Protein AF-A0A1H7QMF0-F1 (afdb_monomer)

InterPro domains:
  IPR011042 Six-bladed beta-propeller, TolB-like [G3DSA:2.120.10.30] (54-258)

Organism: NCBI:txid641665

Nearest PDB structures (foldseek):
  7acv-assembly2_B  TM=4.544E-01  e=1.537E+00  Clostridioides difficile
  7acx-assembly2_C  TM=4.365E-01  e=2.132E+00  Clostridioides difficile
  7acv-assembly1_A  TM=4.584E-01  e=2.956E+00  Clostridioides difficile
  7y22-assembly1_Y  TM=1.932E-01  e=3.993E-02  Klebsiella phage Kp7

Radius of gyration: 36.13 Å; Cα contacts (8 Å, |Δi|>4): 1181; chains: 1; bounding box: 98×116×87 Å

pLDDT: mean 77.23, std 21.02, range [21.66, 98.62]

Secondary structure (DSSP, 8-state):
---HHHHHHHHHHHHHHHHHHHTS--------EEEEEEEEE-TTS--SS--EEEEEEEETTTTEEEEEETTSEEEEEETTEE-SS-SEEHHHHTTS--EEEEEEEEE-TTTT-TTSTTTTEEEEEEEEEPPTTS--B--S---S---EEEEEEEEEEE--TTSPPEEEEEEEEEEEEESSTTS-EEEEEE-TTS-TTSTTTTPEEEEEPB-TTTTTSTTTBSEEEEEB-S-BTTBS-B--TT-TTTT-TTS-TTEEEE-SS-EEEEEE-SSSTTEEEEEEEETTEEEEEEEETT-B-SS---GGGEEEEEETTS-B---EE---STTGGGTTSEEEEEE-SSSEEEEEE----TTS-S-S--PPPEEEE-SS--TT--EEEEE-TTS-EEEEETTTTEEEEEEEP--------PPPP-------SSHHHHHHHHHHHHHHHHHHHHHHTS----GGGSSB-EEEEETTTTEEEEE-TT-SS-SEEEEGGGEEEEEEEETTEEEEEEESSGGG---HHHHHHHHHHHHHHHHS---TT-EEEEEEEEEETTS-EEEEEEEEEETTEE-SSS-HHHHHHHHHHHHHHHHHHH-TTT-PPP-----PPPPPPPPPPP--------------------------------------S--HHHHHHHHHHHHHHHHHTTSS-HHHHHHHHHHHHHHHHT-

Sequence (695 aa):
MEQTSWTTKCLGYLFALWLILLSQPALAQVDNAAQLVAIASLEHIPLANDAWQDVLPVSAHNNSYFLTTKAGKLFLLKENQVNDKPFFDLQAALNNRQIIALNAITLDPSFHYRDSDGYQTFYTAHTEISKTKASKLKPANNELNLPYDAVIMRWQLSQFNGQAPKLNQQHEVMRIAINQVNEPILQLSFNPFIESWQDDYGLLFVALSYSEALQNDPLYAGTILRINPSKFGLLGYMTPVDNPFLKEANIVKETAIIVGQPITHFDWFKRGMHSLLLHITHQDKQRLVAARIGDDWRKAIPKAQIKKDLPLATKLTKPKLYHGRIHARLRGKALSLKQAQSHWLLQPIPLQNQDQSAASSQDPPMVLELQKNNAAAKFSLHQDHDGELLLLEHKQARIYTINASTDINTATTPATPVSTPANNSSGFSLIVMVVIMLSISFWYLKRRHSKRQHFLYQQWSNFQVNTATKSLSLFKRHAKQAETTLDLTTITHSELLLNDELVSRVSAAPEQAFSNACEQAVMTAFAKEHRLKMLDNKQRKIQLRLTLEQKKSQLICLYYRVGNIRHTKLNYTQALNKALDWQWLISGQLNPEATPKRKIKVQLAPPQAPAPKVIPERHNTAATANQTQTNQTNQTHADQTDALVEPQQNEPTGTTDAKLVAALDKLVLLKQQGFLTEQEFSSAKAKILQDLTNN

Structure (mmCIF, N/CA/C/O backbone):
data_AF-A0A1H7QMF0-F1
#
_entry.id   AF-A0A1H7QMF0-F1
#
loop_
_atom_site.group_PDB
_atom_site.id
_atom_site.type_symbol
_atom_site.label_atom_id
_atom_site.label_alt_id
_atom_site.label_comp_id
_atom_site.label_asym_id
_atom_site.label_entity_id
_atom_site.label_seq_id
_atom_site.pdbx_PDB_ins_code
_atom_site.Cartn_x
_atom_site.Cartn_y
_atom_site.Cartn_z
_atom_site.occupancy
_atom_site.B_iso_or_equiv
_atom_site.auth_seq_id
_atom_site.auth_comp_id
_atom_site.auth_asym_id
_atom_site.auth_atom_id
_atom_site.pdbx_PDB_model_num
ATOM 1 N N . MET A 1 1 ? 40.444 53.065 -39.359 1.00 38.91 1 MET A N 1
ATOM 2 C CA . MET A 1 1 ? 39.014 52.927 -38.995 1.00 38.91 1 MET A CA 1
ATOM 3 C C . MET A 1 1 ? 38.861 51.683 -38.125 1.00 38.91 1 MET A C 1
ATOM 5 O O . MET A 1 1 ? 38.598 50.611 -38.640 1.00 38.91 1 MET A O 1
ATOM 9 N N . GLU A 1 2 ? 39.081 51.821 -36.817 1.00 43.41 2 GLU A N 1
ATOM 10 C CA . GLU A 1 2 ? 39.024 50.738 -35.811 1.00 43.41 2 GLU A CA 1
ATOM 11 C C . GLU A 1 2 ? 38.174 51.165 -34.594 1.00 43.41 2 GLU A C 1
ATOM 13 O O . GLU A 1 2 ? 38.496 50.888 -33.447 1.00 43.41 2 GLU A O 1
ATOM 18 N N . GLN A 1 3 ? 37.078 51.897 -34.813 1.00 41.16 3 GLN A N 1
ATOM 19 C CA . GLN A 1 3 ? 36.254 52.418 -33.706 1.00 41.16 3 GLN A CA 1
ATOM 20 C C . GLN A 1 3 ? 34.896 51.724 -33.530 1.00 41.16 3 GLN A C 1
ATOM 22 O O . GLN A 1 3 ? 34.195 51.997 -32.561 1.00 41.16 3 GLN A O 1
ATOM 27 N N . THR A 1 4 ? 34.518 50.784 -34.400 1.00 44.91 4 THR A N 1
ATOM 28 C CA . THR A 1 4 ? 33.184 50.155 -34.348 1.00 44.91 4 THR A CA 1
ATOM 29 C C . THR A 1 4 ? 33.115 48.876 -33.513 1.00 44.91 4 THR A C 1
ATOM 31 O O . THR A 1 4 ? 32.018 48.452 -33.169 1.00 44.91 4 THR A O 1
ATOM 34 N N . SER A 1 5 ? 34.248 48.267 -33.135 1.00 48.97 5 SER A N 1
ATOM 35 C CA . SER A 1 5 ? 34.252 47.014 -32.353 1.00 48.97 5 SER A CA 1
ATOM 36 C C . SER A 1 5 ? 34.230 47.238 -30.835 1.00 48.97 5 SER A C 1
ATOM 38 O O . SER A 1 5 ? 33.751 46.383 -30.082 1.00 48.97 5 SER A O 1
ATOM 40 N N . TRP A 1 6 ? 34.720 48.393 -30.375 1.00 41.97 6 TRP A N 1
ATOM 41 C CA . TRP A 1 6 ? 34.815 48.716 -28.952 1.00 41.97 6 TRP A CA 1
ATOM 42 C C . TRP A 1 6 ? 33.460 49.138 -28.375 1.00 41.97 6 TRP A C 1
ATOM 44 O O . TRP A 1 6 ? 33.056 48.665 -27.314 1.00 41.97 6 TRP A O 1
ATOM 54 N N . THR A 1 7 ? 32.686 49.916 -29.134 1.00 49.16 7 THR A N 1
ATOM 55 C CA . THR A 1 7 ? 31.354 50.389 -28.730 1.00 49.16 7 THR A CA 1
ATOM 56 C C . THR A 1 7 ? 30.345 49.247 -28.604 1.00 49.16 7 THR A C 1
ATOM 58 O O . THR A 1 7 ? 29.596 49.200 -27.631 1.00 49.16 7 THR A O 1
ATOM 61 N N . THR A 1 8 ? 30.382 48.254 -29.499 1.00 51.22 8 THR A N 1
ATOM 62 C CA . THR A 1 8 ? 29.514 47.064 -29.422 1.00 51.22 8 THR A CA 1
ATOM 63 C C . THR A 1 8 ? 29.828 46.161 -28.231 1.00 51.22 8 THR A C 1
ATOM 65 O O . THR A 1 8 ? 28.921 45.557 -27.660 1.00 51.22 8 THR A O 1
ATOM 68 N N . LYS A 1 9 ? 31.100 46.085 -27.818 1.00 48.22 9 LYS A N 1
ATOM 69 C CA . LYS A 1 9 ? 31.504 45.297 -26.646 1.00 48.22 9 LYS A CA 1
ATOM 70 C C . LYS A 1 9 ? 31.149 46.027 -25.351 1.00 48.22 9 LYS A C 1
ATOM 72 O O . LYS A 1 9 ? 30.550 45.415 -24.473 1.00 48.22 9 LYS A O 1
ATOM 77 N N . CYS A 1 10 ? 31.407 47.334 -25.262 1.00 49.00 10 CYS A N 1
ATOM 78 C CA . CYS A 1 10 ? 31.004 48.156 -24.115 1.00 49.00 10 CYS A CA 1
ATOM 79 C C . CYS A 1 10 ? 29.485 48.164 -23.893 1.00 49.00 10 CYS A C 1
ATOM 81 O O . CYS A 1 10 ? 29.047 48.077 -22.748 1.00 49.00 10 CYS A O 1
ATOM 83 N N . LEU A 1 11 ? 28.679 48.188 -24.961 1.00 46.66 11 LEU A N 1
ATOM 84 C CA . LEU A 1 11 ? 27.220 48.116 -24.846 1.00 46.66 11 LEU A CA 1
ATOM 85 C C . LEU A 1 11 ? 26.751 46.754 -24.307 1.00 46.66 11 LEU A C 1
ATOM 87 O O . LEU A 1 11 ? 25.839 46.697 -23.488 1.00 46.66 11 LEU A O 1
ATOM 91 N N . GLY A 1 12 ? 27.414 45.663 -24.710 1.00 57.75 12 GLY A N 1
ATOM 92 C CA . GLY A 1 12 ? 27.154 44.321 -24.184 1.00 57.75 12 GLY A CA 1
ATOM 93 C C . GLY A 1 12 ? 27.515 44.176 -22.703 1.00 57.75 12 GLY A C 1
ATOM 94 O O . GLY A 1 12 ? 26.748 43.589 -21.941 1.00 57.75 12 GLY A O 1
ATOM 95 N N . TYR A 1 13 ? 28.636 44.764 -22.272 1.00 61.34 13 TYR A N 1
ATOM 96 C CA . TYR A 1 13 ? 29.035 44.762 -20.861 1.00 61.34 13 TYR A CA 1
ATOM 97 C C . TYR A 1 13 ? 28.129 45.638 -19.993 1.00 61.34 13 TYR A C 1
ATOM 99 O O . TYR A 1 13 ? 27.776 45.219 -18.895 1.00 61.34 13 TYR A O 1
ATOM 107 N N . LEU A 1 14 ? 27.683 46.796 -20.489 1.00 56.69 14 LEU A N 1
ATOM 108 C CA . LEU A 1 14 ? 26.704 47.640 -19.796 1.00 56.69 14 LEU A CA 1
ATOM 109 C C . LEU A 1 14 ? 25.333 46.961 -19.693 1.00 56.69 14 LEU A C 1
ATOM 111 O O . LEU A 1 14 ? 24.698 47.039 -18.646 1.00 56.69 14 LEU A O 1
ATOM 115 N N . PHE A 1 15 ? 24.904 46.233 -20.728 1.00 59.78 15 PHE A N 1
ATOM 116 C CA . PHE A 1 15 ? 23.664 45.454 -20.691 1.00 59.78 15 PHE A CA 1
ATOM 117 C C . PHE A 1 15 ? 23.748 44.284 -19.697 1.00 59.78 15 PHE A C 1
ATOM 119 O O . PHE A 1 15 ? 22.795 44.024 -18.965 1.00 59.78 15 PHE A O 1
ATOM 126 N N . ALA A 1 16 ? 24.903 43.616 -19.614 1.00 61.88 16 ALA A N 1
ATOM 127 C CA . ALA A 1 16 ? 25.151 42.567 -18.627 1.00 61.88 16 ALA A CA 1
ATOM 128 C C . ALA A 1 16 ? 25.200 43.119 -17.191 1.00 61.88 16 ALA A C 1
ATOM 130 O O . ALA A 1 16 ? 24.594 42.537 -16.296 1.00 61.88 16 ALA A O 1
ATOM 131 N N . LEU A 1 17 ? 25.848 44.269 -16.970 1.00 54.62 17 LEU A N 1
ATOM 132 C CA . LEU A 1 17 ? 25.868 44.948 -15.668 1.00 54.62 17 LEU A CA 1
ATOM 133 C C . LEU A 1 17 ? 24.474 45.429 -15.246 1.00 54.62 17 LEU A C 1
ATOM 135 O O . LEU A 1 17 ? 24.121 45.330 -14.074 1.00 54.62 17 LEU A O 1
ATOM 139 N N . TRP A 1 18 ? 23.655 45.886 -16.195 1.00 58.66 18 TRP A N 1
ATOM 140 C CA . TRP A 1 18 ? 22.275 46.296 -15.935 1.00 58.66 18 TRP A CA 1
ATOM 141 C C . TRP A 1 18 ? 21.360 45.104 -15.602 1.00 58.66 18 TRP A C 1
ATOM 143 O O . TRP A 1 18 ? 20.542 45.195 -14.690 1.00 58.66 18 TRP A O 1
ATOM 153 N N . LEU A 1 19 ? 21.559 43.951 -16.254 1.00 53.12 19 LEU A N 1
ATOM 154 C CA . LEU A 1 19 ? 20.898 42.683 -15.906 1.00 53.12 19 LEU A CA 1
ATOM 155 C C . LEU A 1 19 ? 21.260 42.194 -14.497 1.00 53.12 19 LEU A C 1
ATOM 157 O O . LEU A 1 19 ? 20.398 41.649 -13.815 1.00 53.12 19 LEU A O 1
ATOM 161 N N . ILE A 1 20 ? 22.498 42.425 -14.051 1.00 58.84 20 ILE A N 1
ATOM 162 C CA . ILE A 1 20 ? 22.960 42.061 -12.702 1.00 58.84 20 ILE A CA 1
ATOM 163 C C . ILE A 1 20 ? 22.387 43.016 -11.637 1.00 58.84 20 ILE A C 1
ATOM 165 O O . ILE A 1 20 ? 22.047 42.588 -10.535 1.00 58.84 20 ILE A O 1
ATOM 169 N N . LEU A 1 21 ? 22.219 44.301 -11.966 1.00 45.84 21 LEU A N 1
ATOM 170 C CA . LEU A 1 21 ? 21.606 45.297 -11.075 1.00 45.84 21 LEU A CA 1
ATOM 171 C C . LEU A 1 21 ? 20.079 45.139 -10.957 1.00 45.84 21 LEU A C 1
ATOM 173 O O . LEU A 1 21 ? 19.524 45.425 -9.899 1.00 45.84 21 LEU A O 1
ATOM 177 N N . LEU A 1 22 ? 19.407 44.624 -11.993 1.00 47.25 22 LEU A N 1
ATOM 178 C CA . LEU A 1 22 ? 17.992 44.221 -11.943 1.00 47.25 22 LEU A CA 1
ATOM 179 C C . LEU A 1 22 ? 17.766 42.824 -11.358 1.00 47.25 22 LEU A C 1
ATOM 181 O O . LEU A 1 22 ? 16.636 42.485 -11.019 1.00 47.25 22 LEU A O 1
ATOM 185 N N . SER A 1 23 ? 18.823 42.021 -11.220 1.00 40.28 23 SER A N 1
ATOM 186 C CA . SER A 1 23 ? 18.789 40.740 -10.515 1.00 40.28 23 SER A CA 1
ATOM 187 C C . SER A 1 23 ? 19.208 40.868 -9.051 1.00 40.28 23 SER A C 1
ATOM 189 O O . SER A 1 23 ? 19.757 39.924 -8.486 1.00 40.28 23 SER A O 1
ATOM 191 N N . GLN A 1 24 ? 18.954 42.011 -8.411 1.00 43.31 24 GLN A N 1
ATOM 192 C CA . GLN A 1 24 ? 18.725 41.973 -6.971 1.00 43.31 24 GLN A CA 1
ATOM 193 C C . GLN A 1 24 ? 17.426 41.181 -6.802 1.00 43.31 24 GLN A C 1
ATOM 195 O O . GLN A 1 24 ? 16.392 41.639 -7.297 1.00 43.31 24 GLN A O 1
ATOM 200 N N . PRO A 1 25 ? 17.437 39.978 -6.198 1.00 38.34 25 PRO A N 1
ATOM 201 C CA . PRO A 1 25 ? 16.180 39.341 -5.880 1.00 38.34 25 PRO A CA 1
ATOM 202 C C . PRO A 1 25 ? 15.456 40.331 -4.974 1.00 38.34 25 PRO A C 1
ATOM 204 O O . PRO A 1 25 ? 15.926 40.635 -3.878 1.00 38.34 25 PRO A O 1
ATOM 207 N N . ALA A 1 26 ? 14.310 40.845 -5.422 1.00 35.03 26 ALA A N 1
ATOM 208 C CA . ALA A 1 26 ? 13.297 41.190 -4.452 1.00 35.03 26 ALA A CA 1
ATOM 209 C C . ALA A 1 26 ? 13.162 39.918 -3.613 1.00 35.03 26 ALA A C 1
ATOM 211 O O . ALA A 1 26 ? 12.797 38.863 -4.140 1.00 35.03 26 ALA A O 1
ATOM 212 N N . LEU A 1 27 ? 13.574 39.984 -2.347 1.00 30.83 27 LEU A N 1
ATOM 213 C CA . LEU A 1 27 ? 13.165 39.017 -1.347 1.00 30.83 27 LEU A CA 1
ATOM 214 C C . LEU A 1 27 ? 11.647 39.163 -1.276 1.00 30.83 27 LEU A C 1
ATOM 216 O O . LEU A 1 27 ? 11.112 39.874 -0.433 1.00 30.83 27 LEU A O 1
ATOM 220 N N . ALA A 1 28 ? 10.951 38.541 -2.224 1.00 30.17 28 ALA A N 1
ATOM 221 C CA . ALA A 1 28 ? 9.577 38.176 -2.033 1.00 30.17 28 ALA A CA 1
ATOM 222 C C . ALA A 1 28 ? 9.626 37.275 -0.804 1.00 30.17 28 ALA A C 1
ATOM 224 O O . ALA A 1 28 ? 10.136 36.151 -0.867 1.00 30.17 28 ALA A O 1
ATOM 225 N N . GLN A 1 29 ? 9.176 37.799 0.335 1.00 30.86 29 GLN A N 1
ATOM 226 C CA . GLN A 1 29 ? 8.645 36.939 1.372 1.00 30.86 29 GLN A CA 1
ATOM 227 C C . GLN A 1 29 ? 7.537 36.148 0.684 1.00 30.86 29 GLN A C 1
ATOM 229 O O . GLN A 1 29 ? 6.441 36.643 0.454 1.00 30.86 29 GLN A O 1
ATOM 234 N N . VAL A 1 30 ? 7.874 34.942 0.228 1.00 39.84 30 VAL A N 1
ATOM 235 C CA . VAL A 1 30 ? 6.864 33.947 -0.085 1.00 39.84 30 VAL A CA 1
ATOM 236 C C . VAL A 1 30 ? 6.282 33.614 1.272 1.00 39.84 30 VAL A C 1
ATOM 238 O O . VAL A 1 30 ? 6.900 32.862 2.033 1.00 39.84 30 VAL A O 1
ATOM 241 N N . ASP A 1 31 ? 5.148 34.226 1.600 1.00 44.38 31 ASP A N 1
ATOM 242 C CA . ASP A 1 31 ? 4.335 33.774 2.713 1.00 44.38 31 ASP A CA 1
ATOM 243 C C . ASP A 1 31 ? 4.002 32.310 2.431 1.00 44.38 31 ASP A C 1
ATOM 245 O O . ASP A 1 31 ? 3.203 31.955 1.568 1.00 44.38 31 ASP A O 1
ATOM 249 N N . ASN A 1 32 ? 4.719 31.416 3.113 1.00 58.62 32 ASN A N 1
ATOM 250 C CA . ASN A 1 32 ? 4.527 29.971 3.032 1.00 58.62 32 ASN A CA 1
ATOM 251 C C . ASN A 1 32 ? 3.326 29.549 3.890 1.00 58.62 32 ASN A C 1
ATOM 253 O O . ASN A 1 32 ? 3.346 28.476 4.497 1.00 58.62 32 ASN A O 1
ATOM 257 N N . ALA A 1 33 ? 2.315 30.409 3.979 1.00 62.84 33 ALA A N 1
ATOM 258 C CA . ALA A 1 33 ? 1.041 30.094 4.581 1.0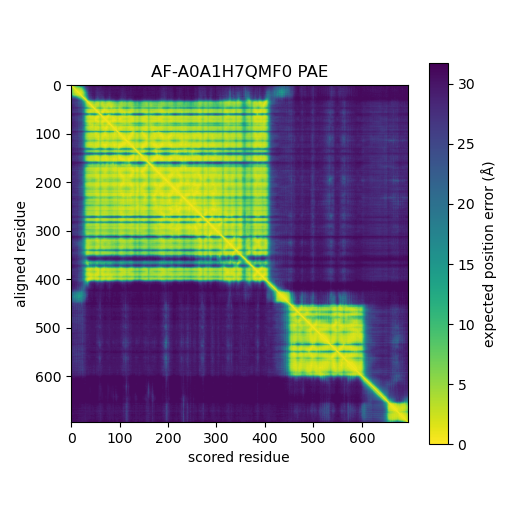0 62.84 33 ALA A CA 1
ATOM 259 C C . ALA A 1 33 ? 0.261 29.181 3.627 1.00 62.84 33 ALA A C 1
ATOM 261 O O . ALA A 1 33 ? 0.288 29.360 2.408 1.00 62.84 33 ALA A O 1
ATOM 262 N N . ALA A 1 34 ? -0.412 28.179 4.179 1.00 72.06 34 ALA A N 1
ATOM 263 C CA . ALA A 1 34 ? -1.495 27.491 3.496 1.00 72.06 34 ALA A CA 1
ATOM 264 C C . ALA A 1 34 ? -2.793 27.710 4.248 1.00 72.06 34 ALA A C 1
ATOM 266 O O . ALA A 1 34 ? -2.853 27.574 5.474 1.00 72.06 34 ALA A O 1
ATOM 267 N N . GLN A 1 35 ? -3.838 27.978 3.474 1.00 77.81 35 GLN A N 1
ATOM 268 C CA . GLN A 1 35 ? -5.180 28.127 3.988 1.00 77.81 35 GLN A CA 1
ATOM 269 C C . GLN A 1 35 ? -5.843 26.756 4.136 1.00 77.81 35 GLN A C 1
ATOM 271 O O . GLN A 1 35 ? -5.887 25.947 3.202 1.00 77.81 35 GLN A O 1
ATOM 276 N N . LEU A 1 36 ? -6.402 26.521 5.320 1.00 82.31 36 LEU A N 1
ATOM 277 C CA . LEU A 1 36 ? -7.254 25.373 5.590 1.00 82.31 36 LEU A CA 1
ATOM 278 C C . LEU A 1 36 ? -8.696 25.690 5.206 1.00 82.31 36 LEU A C 1
ATOM 280 O O . LEU A 1 36 ? -9.280 26.654 5.702 1.00 82.31 36 LEU A O 1
ATOM 284 N N . VAL A 1 37 ? -9.280 24.857 4.347 1.00 85.81 37 VAL A N 1
ATOM 285 C CA . VAL A 1 37 ? -10.685 24.974 3.940 1.00 85.81 37 VAL A CA 1
ATOM 286 C C . VAL A 1 37 ? -11.454 23.801 4.523 1.00 85.81 37 VAL A C 1
ATOM 288 O O . VAL A 1 37 ? -11.157 22.646 4.226 1.00 85.81 37 VAL A O 1
ATOM 291 N N . ALA A 1 38 ? -12.426 24.088 5.389 1.00 86.81 38 ALA A N 1
ATOM 292 C CA . ALA A 1 38 ? -13.287 23.058 5.956 1.00 86.81 38 ALA A CA 1
ATOM 293 C C . ALA A 1 38 ? -14.202 22.480 4.869 1.00 86.81 38 ALA A C 1
ATOM 295 O O . ALA A 1 38 ? -14.899 23.231 4.189 1.00 86.81 38 ALA A O 1
ATOM 296 N N . ILE A 1 39 ? -14.218 21.154 4.738 1.00 88.19 39 ILE A N 1
ATOM 297 C CA . ILE A 1 39 ? -15.085 20.449 3.784 1.00 88.19 39 ILE A CA 1
ATOM 298 C C . ILE A 1 39 ? -16.235 19.709 4.465 1.00 88.19 39 ILE A C 1
ATOM 300 O O . ILE A 1 39 ? -17.242 19.457 3.822 1.00 88.19 39 ILE A O 1
ATOM 304 N N . ALA A 1 40 ? -16.125 19.372 5.752 1.00 88.44 40 ALA A N 1
ATOM 305 C CA . ALA A 1 40 ? -17.203 18.716 6.490 1.00 88.44 40 ALA A CA 1
ATOM 306 C C . ALA A 1 40 ? -17.080 18.955 7.997 1.00 88.44 40 ALA A C 1
ATOM 308 O O . ALA A 1 40 ? -15.968 18.945 8.532 1.00 88.44 40 ALA A O 1
ATOM 309 N N . SER A 1 41 ? -18.221 19.118 8.671 1.00 89.81 41 SER A N 1
ATOM 310 C CA . SER A 1 41 ? -18.340 19.117 10.134 1.00 89.81 41 SER A CA 1
ATOM 311 C C . SER A 1 41 ? -19.031 17.834 10.589 1.00 89.81 41 SER A C 1
ATOM 313 O O . SER A 1 41 ? -20.019 17.420 9.985 1.00 89.81 41 SER A O 1
ATOM 315 N N . LEU A 1 42 ? -18.498 17.209 11.636 1.00 90.31 42 LEU A N 1
ATOM 316 C CA . LEU A 1 42 ? -18.997 15.973 12.243 1.00 90.31 42 LEU A CA 1
ATOM 317 C C . LEU A 1 42 ? -19.453 16.211 13.696 1.00 90.31 42 LEU A C 1
ATOM 319 O O . LEU A 1 42 ? -19.701 15.256 14.426 1.00 90.31 42 LEU A O 1
ATOM 323 N N . GLU A 1 43 ? -19.523 17.473 14.136 1.00 86.38 43 GLU A N 1
ATOM 324 C CA . GLU A 1 43 ? -19.864 17.868 15.514 1.00 86.38 43 GLU A CA 1
ATOM 325 C C . GLU A 1 43 ? -21.254 17.376 15.944 1.00 86.38 43 GLU A C 1
ATOM 327 O O . GLU A 1 43 ? -21.486 17.119 17.123 1.00 86.38 43 GLU A O 1
ATOM 332 N N . HIS A 1 44 ? -22.173 17.217 14.990 1.00 87.62 44 HIS A N 1
ATOM 333 C CA . HIS A 1 44 ? -23.531 16.740 15.236 1.00 87.62 44 HIS A CA 1
ATOM 334 C C . HIS A 1 44 ? -23.619 15.226 15.475 1.00 87.62 44 HIS A C 1
ATOM 336 O O . HIS A 1 44 ? -24.681 14.741 15.856 1.00 87.62 44 HIS A O 1
ATOM 342 N N . ILE A 1 45 ? -22.524 14.479 15.288 1.00 89.19 45 ILE A N 1
ATOM 343 C CA . ILE A 1 45 ? -22.461 13.034 15.531 1.00 89.19 45 ILE A CA 1
ATOM 344 C C . ILE A 1 45 ? -21.876 12.788 16.930 1.00 89.19 45 ILE A C 1
ATOM 346 O O . ILE A 1 45 ? -20.662 12.912 17.124 1.00 89.19 45 ILE A O 1
ATOM 350 N N . PRO A 1 46 ? -22.692 12.401 17.927 1.00 84.00 46 PRO A N 1
ATOM 351 C CA . PRO A 1 46 ? -22.193 12.154 19.272 1.00 84.00 46 PRO A CA 1
ATOM 352 C C . PRO A 1 46 ? -21.379 10.852 19.327 1.00 84.00 46 PRO A C 1
ATOM 354 O O . PRO A 1 46 ? -21.897 9.758 19.091 1.00 84.00 46 PRO A O 1
ATOM 357 N N . LEU A 1 47 ? -20.103 10.954 19.702 1.00 85.81 47 LEU A N 1
ATOM 358 C CA . LEU A 1 47 ? -19.237 9.806 19.982 1.00 85.81 47 LEU A CA 1
ATOM 359 C C 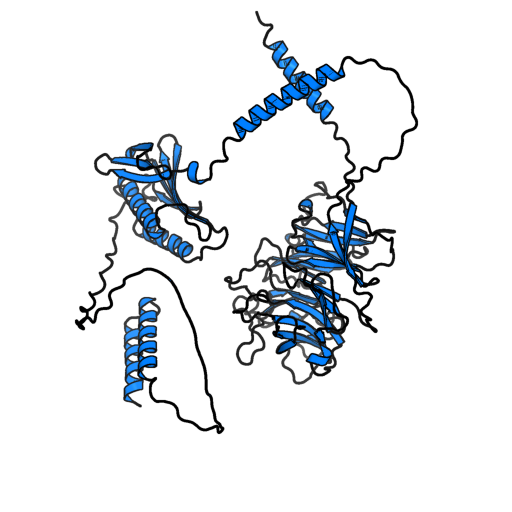. LEU A 1 47 ? -19.152 9.566 21.497 1.00 85.81 47 LEU A C 1
ATOM 361 O O . LEU A 1 47 ? -18.395 10.228 22.203 1.00 85.81 47 LEU A O 1
ATOM 365 N N . ALA A 1 48 ? -19.932 8.616 22.014 1.00 79.62 48 ALA A N 1
ATOM 366 C CA . ALA A 1 48 ? -19.874 8.222 23.423 1.00 79.62 48 ALA A CA 1
ATOM 367 C C . ALA A 1 48 ? -18.696 7.262 23.666 1.00 79.62 48 ALA A C 1
ATOM 369 O O . ALA A 1 48 ? -18.740 6.119 23.218 1.00 79.62 48 ALA A O 1
ATOM 370 N N . ASN A 1 49 ? -17.655 7.720 24.373 1.00 82.81 49 ASN A N 1
ATOM 371 C CA . ASN A 1 49 ? -16.428 6.950 24.655 1.00 82.81 49 ASN A CA 1
ATOM 372 C C . ASN A 1 49 ? -15.756 6.353 23.402 1.00 82.81 49 ASN A C 1
ATOM 374 O O . ASN A 1 49 ? -15.069 5.335 23.472 1.00 82.81 49 ASN A O 1
ATOM 378 N N . ASP A 1 50 ? -15.943 7.006 22.259 1.00 91.06 50 ASP A N 1
ATOM 379 C CA . ASP A 1 50 ? -15.407 6.611 20.963 1.00 91.06 50 ASP A CA 1
ATOM 380 C C . ASP A 1 50 ? -14.630 7.788 20.359 1.00 91.06 50 ASP A C 1
ATOM 382 O O . ASP A 1 50 ? -14.704 8.921 20.839 1.00 91.06 50 ASP A O 1
ATOM 386 N N . ALA A 1 51 ? -13.843 7.535 19.322 1.00 91.94 51 ALA A N 1
ATOM 387 C CA . ALA A 1 51 ? -13.058 8.565 18.664 1.00 91.94 51 ALA A CA 1
ATOM 388 C C . ALA A 1 51 ? -12.936 8.291 17.170 1.00 91.94 51 ALA A C 1
ATOM 390 O O . ALA A 1 51 ? -12.673 7.159 16.763 1.00 91.94 51 ALA A O 1
ATOM 391 N N . TRP A 1 52 ? -13.035 9.357 16.374 1.00 93.94 52 TRP A N 1
ATOM 392 C CA . TRP A 1 52 ? -12.686 9.330 14.958 1.00 93.94 52 TRP A CA 1
ATOM 393 C C . TRP A 1 52 ? -11.257 8.822 14.755 1.00 93.94 52 TRP A C 1
ATOM 395 O O . TRP A 1 52 ? -10.340 9.212 15.492 1.00 93.94 52 TRP A O 1
ATOM 405 N N . GLN A 1 53 ? -11.084 7.970 13.750 1.00 92.44 53 GLN A N 1
ATOM 406 C CA . GLN A 1 53 ? -9.844 7.263 13.467 1.00 92.44 53 GLN A CA 1
ATOM 407 C C . GLN A 1 53 ? -9.323 7.579 12.062 1.00 92.44 53 GLN A C 1
ATOM 409 O O . GLN A 1 53 ? -8.309 8.271 11.966 1.00 92.44 53 GLN A O 1
ATOM 414 N N . ASP A 1 54 ? -10.011 7.128 11.006 1.00 92.25 54 ASP A N 1
ATOM 415 C CA . ASP A 1 54 ? -9.542 7.249 9.620 1.00 92.25 54 ASP A CA 1
ATOM 416 C C . ASP A 1 54 ? -10.557 7.927 8.688 1.00 92.25 54 ASP A C 1
ATOM 418 O O . ASP A 1 54 ? -11.772 7.879 8.906 1.00 92.25 54 ASP A O 1
ATOM 422 N N . VAL A 1 55 ? -10.029 8.544 7.625 1.00 94.00 55 VAL A N 1
ATOM 423 C CA . VAL A 1 55 ? -10.784 9.117 6.503 1.00 94.00 55 VAL A CA 1
ATOM 424 C C . VAL A 1 55 ? -10.326 8.423 5.222 1.00 94.00 55 VAL A C 1
ATOM 426 O O . VAL A 1 55 ? -9.194 8.617 4.783 1.00 94.00 55 VAL A O 1
ATOM 429 N N . LEU A 1 56 ? -11.190 7.599 4.626 1.00 92.88 56 LEU A N 1
ATOM 430 C CA . LEU A 1 56 ? -10.861 6.801 3.444 1.00 92.88 56 LEU A CA 1
ATOM 431 C C . LEU A 1 56 ? -11.603 7.323 2.214 1.00 92.88 56 LEU A C 1
ATOM 433 O O . LEU A 1 56 ? -12.834 7.355 2.235 1.00 92.88 56 LEU A O 1
ATOM 437 N N . PRO A 1 57 ? -10.903 7.693 1.129 1.00 91.69 57 PRO A N 1
ATOM 438 C CA . PRO A 1 57 ? -11.554 8.110 -0.103 1.00 91.69 57 PRO A CA 1
ATOM 439 C C . PRO A 1 57 ? -12.274 6.926 -0.748 1.00 91.69 57 PRO A C 1
ATOM 441 O O . PRO A 1 57 ? -11.673 5.886 -1.007 1.00 91.69 57 PRO A O 1
ATOM 444 N N . VAL A 1 58 ? -13.565 7.106 -1.025 1.00 88.12 58 VAL A N 1
ATOM 445 C CA . VAL A 1 58 ? -14.367 6.157 -1.796 1.00 88.12 58 VAL A CA 1
ATOM 446 C C . VAL A 1 58 ? -14.230 6.521 -3.267 1.00 88.12 58 VAL A C 1
ATOM 448 O O . VAL A 1 58 ? -13.533 5.830 -3.986 1.00 88.12 58 VAL A O 1
ATOM 451 N N . SER A 1 59 ? -14.775 7.650 -3.723 1.00 74.19 59 SER A N 1
ATOM 452 C CA . SER A 1 59 ? -14.769 8.021 -5.149 1.00 74.19 59 SER A CA 1
ATOM 453 C C . SER A 1 59 ? -13.986 9.303 -5.426 1.00 74.19 59 SER A C 1
ATOM 455 O O . SER A 1 59 ? -14.085 10.263 -4.663 1.00 74.19 59 SER A O 1
ATOM 457 N N . ALA A 1 60 ? -13.292 9.342 -6.569 1.00 61.47 60 ALA A N 1
ATOM 458 C CA . ALA A 1 60 ? -12.545 10.506 -7.049 1.00 61.47 60 ALA A CA 1
ATOM 459 C C . ALA A 1 60 ? -13.434 11.688 -7.487 1.00 61.47 60 ALA A C 1
ATOM 461 O O . ALA A 1 60 ? -12.995 12.830 -7.452 1.00 61.47 60 ALA A O 1
ATOM 462 N N . HIS A 1 61 ? -14.677 11.441 -7.917 1.00 58.31 61 HIS A N 1
ATOM 463 C CA . HIS A 1 61 ? -15.491 12.474 -8.577 1.00 58.31 61 HIS A CA 1
ATOM 464 C C . HIS A 1 61 ? -16.480 13.198 -7.653 1.00 58.31 61 HIS A C 1
ATOM 466 O O . HIS A 1 61 ? -16.884 14.315 -7.962 1.00 58.31 61 HIS A O 1
ATOM 472 N N . ASN A 1 62 ? -16.856 12.591 -6.521 1.00 64.00 62 ASN A N 1
ATOM 473 C CA . ASN A 1 62 ? -18.008 13.038 -5.724 1.00 64.00 62 ASN A CA 1
ATOM 474 C C . ASN A 1 62 ? -17.655 13.404 -4.268 1.00 64.00 62 ASN A C 1
ATOM 476 O O . ASN A 1 62 ? -18.539 13.346 -3.411 1.00 64.00 62 ASN A O 1
ATOM 480 N N . ASN A 1 63 ? -16.380 13.701 -3.958 1.00 78.38 63 ASN A N 1
ATOM 481 C CA . ASN A 1 63 ? -15.894 13.984 -2.592 1.00 78.38 63 ASN A CA 1
ATOM 482 C C . ASN A 1 63 ? -16.517 13.044 -1.545 1.00 78.38 63 ASN A C 1
ATOM 484 O O . ASN A 1 63 ? -17.132 13.479 -0.570 1.00 78.38 63 ASN A O 1
ATOM 488 N N . SER A 1 64 ? -16.454 11.740 -1.817 1.00 89.00 64 SER A N 1
ATOM 489 C CA . SER A 1 64 ? -17.105 10.727 -0.991 1.00 89.00 64 SER A CA 1
ATOM 490 C C . SER A 1 64 ? -16.068 9.978 -0.169 1.00 89.00 64 SER A C 1
ATOM 492 O O . SER A 1 64 ? -15.116 9.443 -0.738 1.00 89.00 64 SER A O 1
ATOM 494 N N . TYR A 1 65 ? -16.273 9.909 1.145 1.00 92.56 65 TYR A N 1
ATOM 495 C CA . TYR A 1 65 ? -15.334 9.322 2.095 1.00 92.56 65 TYR A CA 1
ATOM 496 C C . TYR A 1 65 ? -16.043 8.384 3.072 1.00 92.56 65 TYR A C 1
ATOM 498 O O . TYR A 1 65 ? -17.166 8.651 3.502 1.00 92.56 65 TYR A O 1
ATOM 506 N N . PHE A 1 66 ? -15.364 7.313 3.471 1.00 93.94 66 PHE A N 1
ATOM 507 C CA . PHE A 1 66 ? -15.719 6.570 4.671 1.00 93.94 66 PHE A CA 1
ATOM 508 C C . PHE A 1 66 ? -14.974 7.150 5.864 1.00 93.94 66 PHE A C 1
ATOM 510 O O . PHE A 1 66 ? -13.753 7.296 5.838 1.00 93.94 66 PHE A O 1
ATOM 517 N N . LEU A 1 67 ? -15.728 7.473 6.908 1.00 94.94 67 LEU A N 1
ATOM 518 C CA . LEU A 1 67 ? -15.205 7.938 8.184 1.00 94.94 67 LEU A CA 1
ATOM 519 C C . LEU A 1 67 ? -15.347 6.807 9.191 1.00 94.94 67 LEU A C 1
ATOM 521 O O . LEU A 1 67 ? -16.434 6.237 9.317 1.00 94.94 67 LEU A O 1
ATOM 525 N N . THR A 1 68 ? -14.272 6.484 9.901 1.00 95.81 68 THR A N 1
ATOM 526 C CA . THR A 1 68 ? -14.274 5.381 10.866 1.00 95.81 68 THR A CA 1
ATOM 527 C C . THR A 1 68 ? -14.036 5.851 12.286 1.00 95.81 68 THR A C 1
ATOM 529 O O . THR A 1 68 ? -13.381 6.868 12.533 1.00 95.81 68 THR A O 1
ATOM 532 N N . THR A 1 69 ? -14.549 5.076 13.233 1.00 95.88 69 THR A N 1
ATOM 533 C CA . THR A 1 69 ? -14.285 5.254 14.657 1.00 95.88 69 THR A CA 1
ATOM 534 C C . THR A 1 69 ? -13.559 4.049 15.242 1.00 95.88 69 THR A C 1
ATOM 536 O O . THR A 1 69 ? -13.619 2.944 14.696 1.00 95.88 69 THR A O 1
ATOM 539 N N . LYS A 1 70 ? -12.906 4.241 16.391 1.00 94.12 70 LYS A N 1
ATOM 540 C CA . LYS A 1 70 ? -12.202 3.166 17.104 1.00 94.12 70 LYS A CA 1
ATOM 541 C C . LYS A 1 70 ? -13.120 2.035 17.556 1.00 94.12 70 LYS A C 1
ATOM 543 O O . LYS A 1 70 ? -12.670 0.895 17.626 1.00 94.12 70 LYS A O 1
ATOM 548 N N . ALA A 1 71 ? -14.390 2.318 17.844 1.00 94.00 71 ALA A N 1
ATOM 549 C CA . ALA A 1 71 ? -15.368 1.283 18.176 1.00 94.00 71 ALA A CA 1
ATOM 550 C C . ALA A 1 71 ? -15.820 0.451 16.958 1.00 94.00 71 ALA A C 1
ATOM 552 O O . ALA A 1 71 ? -16.541 -0.529 17.129 1.00 94.00 71 ALA A O 1
ATOM 553 N N . GLY A 1 72 ? -15.403 0.812 15.738 1.00 95.12 72 GLY A N 1
ATOM 554 C CA . GLY A 1 72 ? -15.741 0.078 14.519 1.00 95.12 72 GLY A CA 1
ATOM 555 C C . GLY A 1 72 ? -17.015 0.551 13.824 1.00 95.12 72 GLY A C 1
ATOM 556 O O . GLY A 1 72 ? -17.634 -0.225 13.096 1.00 95.12 72 GLY A O 1
ATOM 557 N N . LYS A 1 73 ? -17.413 1.813 14.025 1.00 95.12 73 LYS A N 1
ATOM 558 C CA . LYS A 1 73 ? -18.531 2.429 13.298 1.00 95.12 73 LYS A CA 1
ATOM 559 C C . LYS A 1 73 ? -18.028 3.125 12.042 1.00 95.12 73 LYS A C 1
ATOM 561 O O . LYS A 1 73 ? -17.006 3.809 12.074 1.00 95.12 73 LYS A O 1
ATOM 566 N N . LEU A 1 74 ? -18.763 2.955 10.947 1.00 95.19 74 LEU A N 1
ATOM 567 C CA . LEU A 1 74 ? -18.458 3.518 9.635 1.00 95.19 74 LEU A CA 1
ATOM 568 C C . LEU A 1 74 ? -19.584 4.456 9.192 1.00 95.19 74 LEU A C 1
ATOM 570 O O . LEU A 1 74 ? -20.757 4.077 9.137 1.00 95.19 74 LEU A O 1
ATOM 574 N N . PHE A 1 75 ? -19.202 5.673 8.823 1.00 94.12 75 PHE A N 1
ATOM 575 C CA . PHE A 1 75 ? -20.088 6.710 8.310 1.00 94.12 75 PHE A CA 1
ATOM 576 C C . PHE A 1 75 ? -19.716 7.039 6.867 1.00 94.12 75 PHE A C 1
ATOM 578 O O . PHE A 1 75 ? -18.545 6.990 6.491 1.00 94.12 75 PHE A O 1
ATOM 585 N N . LEU A 1 76 ? -20.716 7.377 6.056 1.00 91.62 76 LEU A N 1
ATOM 586 C CA . LEU A 1 76 ? -20.516 7.829 4.685 1.00 91.62 76 LEU A CA 1
ATOM 587 C C . LEU A 1 76 ? -20.649 9.351 4.651 1.00 91.62 76 LEU A C 1
ATOM 589 O O . LEU A 1 76 ? -21.729 9.884 4.899 1.00 91.62 76 LEU A O 1
ATOM 593 N N . LEU A 1 77 ? -19.549 10.022 4.327 1.00 90.75 77 LEU A N 1
ATOM 594 C CA . LEU A 1 77 ? -19.524 11.426 3.945 1.00 90.75 77 LEU A CA 1
ATOM 595 C C . LEU A 1 77 ? -19.679 11.496 2.426 1.00 90.75 77 LEU A C 1
ATOM 597 O O . LEU A 1 77 ? -18.853 10.940 1.706 1.00 90.75 77 LEU A O 1
ATOM 601 N N . LYS A 1 78 ? -20.719 12.162 1.932 1.00 88.31 78 LYS A N 1
ATOM 602 C CA . LYS A 1 78 ? -20.954 12.379 0.501 1.00 88.31 78 LYS A CA 1
ATOM 603 C C . LYS A 1 78 ? -21.396 13.819 0.293 1.00 88.31 78 LYS A C 1
ATOM 605 O O . LYS A 1 78 ? -22.259 14.293 1.022 1.00 88.31 78 LYS A O 1
ATOM 610 N N . GLU A 1 79 ? -20.802 14.508 -0.683 1.00 84.06 79 GLU A N 1
ATOM 611 C CA . GLU A 1 79 ? -21.155 15.902 -1.004 1.00 84.06 79 GLU A CA 1
ATOM 612 C C . GLU A 1 79 ? -21.110 16.815 0.240 1.00 84.06 79 GLU A C 1
ATOM 614 O O . GLU A 1 79 ? -22.005 17.620 0.480 1.00 84.06 79 GLU A O 1
ATOM 619 N N . ASN A 1 80 ? -20.058 16.663 1.059 1.00 85.19 80 ASN A N 1
ATOM 620 C CA . ASN A 1 80 ? -19.831 17.412 2.304 1.00 85.19 80 ASN A CA 1
ATOM 621 C C . ASN A 1 80 ? -20.879 17.185 3.416 1.00 85.19 80 ASN A C 1
ATOM 623 O O . ASN A 1 80 ? -20.838 17.861 4.444 1.00 85.19 80 ASN A O 1
ATOM 627 N N . GLN A 1 81 ? -21.781 16.214 3.248 1.00 87.06 81 GLN A N 1
ATOM 628 C CA . GLN A 1 81 ? -22.790 15.840 4.236 1.00 87.06 81 GLN A CA 1
ATOM 629 C C . GLN A 1 81 ? -22.572 14.419 4.750 1.00 87.06 81 GLN A C 1
ATOM 631 O O . GLN A 1 81 ? -22.254 13.498 3.995 1.00 87.06 81 GLN A O 1
ATOM 636 N N . VAL A 1 82 ? -22.763 14.236 6.053 1.00 89.38 82 VAL A N 1
ATOM 637 C CA . VAL A 1 82 ? -22.662 12.941 6.726 1.00 89.38 82 VAL A CA 1
ATOM 638 C C . VAL A 1 82 ? -23.949 12.675 7.498 1.00 89.38 82 VAL A C 1
ATOM 640 O O . VAL A 1 82 ? -24.498 13.573 8.135 1.00 89.38 82 VAL A O 1
ATOM 643 N N . ASN A 1 83 ? -24.430 11.438 7.425 1.00 86.19 83 ASN A N 1
ATOM 644 C CA . ASN A 1 83 ? -25.587 10.994 8.195 1.00 86.19 83 ASN A CA 1
ATOM 645 C C . ASN A 1 83 ? -25.203 10.778 9.668 1.00 86.19 83 ASN A C 1
ATOM 647 O O . ASN A 1 83 ? -24.130 10.256 9.961 1.00 86.19 83 ASN A O 1
ATOM 651 N N . ASP A 1 84 ? -26.113 11.105 10.577 1.00 86.81 84 ASP A N 1
ATOM 652 C CA . ASP A 1 84 ? -25.964 10.953 12.026 1.00 86.81 84 ASP A CA 1
ATOM 653 C C . ASP A 1 84 ? -25.794 9.490 12.445 1.00 86.81 84 ASP A C 1
ATOM 655 O O . ASP A 1 84 ? -25.198 9.186 13.479 1.00 86.81 84 ASP A O 1
ATOM 659 N N . LYS A 1 85 ? -26.339 8.564 11.646 1.00 89.81 85 LYS A N 1
ATOM 660 C CA . LYS A 1 85 ? -26.254 7.124 11.895 1.00 89.81 85 LYS A CA 1
ATOM 661 C C . LYS A 1 85 ? -25.162 6.480 11.039 1.00 89.81 85 LYS A C 1
ATOM 663 O O . LYS A 1 85 ? -25.120 6.727 9.829 1.00 89.81 85 LYS A O 1
ATOM 668 N N . PRO A 1 86 ? -24.328 5.600 11.625 1.00 93.31 86 PRO A N 1
ATOM 669 C CA . PRO A 1 86 ? -23.384 4.820 10.842 1.00 93.31 86 PRO A CA 1
ATOM 670 C C . PRO A 1 86 ? -24.143 3.870 9.910 1.00 93.31 86 PRO A C 1
ATOM 672 O O . PRO A 1 86 ? -25.176 3.312 10.284 1.00 93.31 86 PRO A O 1
ATOM 675 N N . PHE A 1 87 ? -23.629 3.668 8.695 1.00 92.19 87 PHE A N 1
ATOM 676 C CA . PHE A 1 87 ? -24.195 2.673 7.774 1.00 92.19 87 PHE A CA 1
ATOM 677 C C . PHE A 1 87 ? -23.714 1.254 8.109 1.00 92.19 87 PHE A C 1
ATOM 679 O O . PHE A 1 87 ? -24.328 0.275 7.690 1.00 92.19 87 PHE A O 1
ATOM 686 N N . PHE A 1 88 ? -22.618 1.144 8.862 1.00 94.44 88 PHE A N 1
ATOM 687 C CA . PHE A 1 88 ? -22.041 -0.119 9.296 1.00 94.44 88 PHE A CA 1
ATOM 688 C C . PHE A 1 88 ? -21.489 0.000 10.722 1.00 94.44 88 PHE A C 1
ATOM 690 O O . PHE A 1 88 ? -20.853 0.994 11.075 1.00 94.44 88 PHE A O 1
ATOM 697 N N . ASP A 1 89 ? -21.725 -1.035 11.526 1.00 94.38 89 ASP A N 1
ATOM 698 C CA . ASP A 1 89 ? -21.205 -1.195 12.884 1.00 94.38 89 ASP A CA 1
ATOM 699 C C . ASP A 1 89 ? -20.581 -2.592 12.998 1.00 94.38 89 ASP A C 1
ATOM 701 O O . ASP A 1 89 ? -21.269 -3.603 12.840 1.00 94.38 89 ASP A O 1
ATOM 705 N N . LEU A 1 90 ? -19.270 -2.638 13.244 1.00 95.12 90 LEU A N 1
ATOM 706 C CA . LEU A 1 90 ? -18.486 -3.868 13.311 1.00 95.12 90 LEU A CA 1
ATOM 707 C C . LEU A 1 90 ? -18.968 -4.821 14.415 1.00 95.12 90 LEU A C 1
ATOM 709 O O . LEU A 1 90 ? -19.016 -6.032 14.194 1.00 95.12 90 LEU A O 1
ATOM 713 N N . GLN A 1 91 ? -19.330 -4.287 15.586 1.00 92.81 91 GLN A N 1
ATOM 714 C CA . GLN A 1 91 ? -19.819 -5.088 16.711 1.00 92.81 91 GLN A CA 1
ATOM 715 C C . GLN A 1 91 ? -21.119 -5.784 16.316 1.00 92.81 91 GLN A C 1
ATOM 717 O O . GLN A 1 91 ? -21.232 -7.008 16.414 1.00 92.81 91 GLN A O 1
ATOM 722 N N . ALA A 1 92 ? -22.069 -5.014 15.780 1.00 92.25 92 ALA A N 1
ATOM 723 C CA . ALA A 1 92 ? -23.358 -5.537 15.343 1.00 92.25 92 ALA A CA 1
ATOM 724 C C . ALA A 1 92 ? -23.208 -6.542 14.188 1.00 92.25 92 ALA A C 1
ATOM 726 O O . ALA A 1 92 ? -23.815 -7.611 14.220 1.00 92.25 92 ALA A O 1
ATOM 727 N N . ALA A 1 93 ? -22.355 -6.246 13.200 1.00 92.94 93 ALA A N 1
ATOM 728 C CA . ALA A 1 93 ? -22.127 -7.101 12.032 1.00 92.94 93 ALA A CA 1
ATOM 729 C C . ALA A 1 93 ? -21.515 -8.471 12.380 1.00 92.94 93 ALA A C 1
ATOM 731 O O . ALA A 1 93 ? -21.687 -9.441 11.634 1.00 92.94 93 ALA A O 1
ATOM 732 N N . LEU A 1 94 ? -20.818 -8.559 13.517 1.00 92.12 94 LEU A N 1
ATOM 733 C CA . LEU A 1 94 ? -20.210 -9.783 14.037 1.00 92.12 94 LEU A CA 1
ATOM 734 C C . LEU A 1 94 ? -20.984 -10.400 15.207 1.00 92.12 94 LEU A C 1
ATOM 736 O O . LEU A 1 94 ? -20.437 -11.266 15.889 1.00 92.12 94 LEU A O 1
ATOM 740 N N . ASN A 1 95 ? -22.246 -10.016 15.419 1.00 87.94 95 ASN A N 1
ATOM 741 C CA . ASN A 1 95 ? -23.100 -10.514 16.503 1.00 87.94 95 ASN A CA 1
ATOM 742 C C . ASN A 1 95 ? -22.495 -10.284 17.900 1.00 87.94 95 ASN A C 1
ATOM 744 O O . ASN A 1 95 ? -22.484 -11.190 18.733 1.00 87.94 95 ASN A O 1
ATOM 748 N N . ASN A 1 96 ? -21.972 -9.080 18.148 1.00 73.06 96 ASN A N 1
ATOM 749 C CA . ASN A 1 96 ? -21.381 -8.656 19.420 1.00 73.06 96 ASN A CA 1
ATOM 750 C C . ASN A 1 96 ? -20.286 -9.609 19.921 1.00 73.06 96 ASN A C 1
ATOM 752 O O . ASN A 1 96 ? -20.224 -9.950 21.106 1.00 73.06 96 ASN A O 1
ATOM 756 N N . ARG A 1 97 ? -19.397 -10.050 19.016 1.00 78.69 97 ARG A N 1
ATOM 757 C CA . ARG A 1 97 ? -18.101 -10.607 19.437 1.00 78.69 97 ARG A CA 1
ATOM 758 C C . ARG A 1 97 ? -17.457 -9.641 20.432 1.00 78.69 97 ARG A C 1
ATOM 760 O O . ARG A 1 97 ? -17.681 -8.443 20.357 1.00 78.69 97 ARG A O 1
ATOM 767 N N . GLN A 1 98 ? -16.635 -10.147 21.347 1.00 88.81 98 GLN A N 1
ATOM 768 C CA . GLN A 1 98 ? -15.896 -9.316 22.304 1.00 88.81 98 GLN A CA 1
ATOM 769 C C . GLN A 1 98 ? -14.763 -8.545 21.598 1.00 88.81 98 GLN A C 1
ATOM 771 O O . GLN A 1 98 ? -13.579 -8.788 21.835 1.00 88.81 98 GLN A O 1
ATOM 776 N N . ILE A 1 99 ? -15.141 -7.664 20.671 1.00 93.06 99 ILE A N 1
ATOM 777 C CA . ILE A 1 99 ? -14.261 -6.798 19.899 1.00 93.06 99 ILE A CA 1
ATOM 778 C C . ILE A 1 99 ? -13.883 -5.634 20.795 1.00 93.06 99 ILE A C 1
ATOM 780 O O . ILE A 1 99 ? -14.731 -5.021 21.444 1.00 93.06 99 ILE A O 1
ATOM 784 N N . ILE A 1 100 ? -12.592 -5.350 20.829 1.00 94.56 100 ILE A N 1
ATOM 785 C CA . ILE A 1 100 ? -12.009 -4.332 21.689 1.00 94.56 100 ILE A CA 1
ATOM 786 C C . ILE A 1 100 ? -11.862 -3.022 20.914 1.00 94.56 100 ILE A C 1
ATOM 788 O O . ILE A 1 100 ? -12.218 -1.964 21.425 1.00 94.56 100 ILE A O 1
ATOM 792 N N . ALA A 1 101 ? -11.353 -3.087 19.679 1.00 94.88 101 ALA A N 1
ATOM 793 C CA . ALA A 1 101 ? -11.192 -1.920 18.817 1.00 94.88 101 ALA A CA 1
ATOM 794 C C . ALA A 1 101 ? -11.041 -2.305 17.339 1.00 94.88 101 ALA A C 1
ATOM 796 O O . ALA A 1 101 ? -10.445 -3.335 17.019 1.00 94.88 101 ALA A O 1
ATOM 797 N N . LEU A 1 102 ? -11.504 -1.424 16.450 1.00 97.00 102 LEU A N 1
ATOM 798 C CA . LEU A 1 102 ? -11.075 -1.372 15.054 1.00 97.00 102 LEU A CA 1
ATOM 799 C C . LEU A 1 102 ? -9.650 -0.799 14.993 1.00 97.00 102 LEU A C 1
ATOM 801 O O . LEU A 1 102 ? -9.351 0.223 15.610 1.00 97.00 102 LEU A O 1
ATOM 805 N N . ASN A 1 103 ? -8.757 -1.448 14.248 1.00 96.62 103 ASN A N 1
ATOM 806 C CA . ASN A 1 103 ? -7.350 -1.053 14.155 1.00 96.62 103 ASN A CA 1
ATOM 807 C C . ASN A 1 103 ? -6.968 -0.523 12.776 1.00 96.62 103 ASN A C 1
ATOM 809 O O . ASN A 1 103 ? -6.201 0.432 12.696 1.00 96.62 103 ASN A O 1
ATOM 813 N N . ALA A 1 104 ? -7.508 -1.108 11.709 1.00 97.25 104 ALA A N 1
ATOM 814 C CA . ALA A 1 104 ? -7.254 -0.652 10.350 1.00 97.25 104 ALA A CA 1
ATOM 815 C C . ALA A 1 104 ? -8.428 -0.970 9.422 1.00 97.25 104 ALA A C 1
ATOM 817 O O . ALA A 1 104 ? -9.227 -1.871 9.674 1.00 97.25 104 ALA A O 1
ATOM 818 N N . ILE A 1 105 ? -8.507 -0.236 8.319 1.00 97.75 105 ILE A N 1
ATOM 819 C CA . ILE A 1 105 ? -9.495 -0.430 7.263 1.00 97.75 105 ILE A CA 1
ATOM 820 C C . ILE A 1 105 ? -8.857 -0.087 5.914 1.00 97.75 105 ILE A C 1
ATOM 822 O O . ILE A 1 105 ? -7.966 0.759 5.837 1.00 97.75 105 ILE A O 1
ATOM 826 N N . THR A 1 106 ? -9.292 -0.744 4.844 1.00 97.12 106 THR A N 1
ATOM 827 C CA . THR A 1 106 ? -8.910 -0.385 3.475 1.00 97.12 106 THR A CA 1
ATOM 828 C C . THR A 1 106 ? -9.995 -0.796 2.480 1.00 97.12 106 THR A C 1
ATOM 830 O O . THR A 1 106 ? -10.817 -1.665 2.779 1.00 97.12 106 THR A O 1
ATOM 833 N N . LEU A 1 107 ? -10.009 -0.174 1.304 1.00 96.06 107 LEU A N 1
ATOM 834 C CA . LEU A 1 107 ? -10.902 -0.544 0.206 1.00 96.06 107 LEU A CA 1
ATOM 835 C C . LEU A 1 107 ? -10.176 -1.476 -0.757 1.00 96.06 107 LEU A C 1
ATOM 837 O O . LEU A 1 107 ? -8.975 -1.321 -0.979 1.00 96.06 107 LEU A O 1
ATOM 841 N N . ASP A 1 108 ? -10.909 -2.414 -1.350 1.00 95.94 108 ASP A N 1
ATOM 842 C CA . ASP A 1 108 ? -10.381 -3.210 -2.452 1.00 95.94 108 ASP A CA 1
ATOM 843 C C . ASP A 1 108 ? -9.962 -2.292 -3.620 1.00 95.94 108 ASP A C 1
ATOM 845 O O . ASP A 1 108 ? -10.696 -1.346 -3.937 1.00 95.94 108 ASP A O 1
ATOM 849 N N . PRO A 1 109 ? -8.834 -2.545 -4.312 1.00 94.19 109 PRO A N 1
ATOM 850 C CA . PRO A 1 109 ? -8.441 -1.773 -5.493 1.00 94.19 109 PRO A CA 1
ATOM 851 C C . PRO A 1 109 ? -9.525 -1.751 -6.570 1.00 94.19 109 PRO A C 1
ATOM 853 O O . PRO A 1 109 ? -9.594 -0.812 -7.369 1.00 94.19 109 PRO A O 1
ATOM 856 N N . SER A 1 110 ? -10.383 -2.774 -6.574 1.00 93.50 110 SER A N 1
ATOM 857 C CA . SER A 1 110 ? -11.460 -2.931 -7.533 1.00 93.50 110 SER A CA 1
ATOM 858 C C . SER A 1 110 ? -12.819 -2.422 -7.025 1.00 93.50 110 SER A C 1
ATOM 860 O O . SER A 1 110 ? -13.839 -2.694 -7.655 1.00 93.50 110 SER A O 1
ATOM 862 N N . PHE A 1 111 ? -12.865 -1.646 -5.929 1.00 92.50 111 PHE A N 1
ATOM 863 C CA . PHE A 1 111 ? -14.108 -1.218 -5.258 1.00 92.50 111 PHE A CA 1
ATOM 864 C C . PHE A 1 111 ? -15.187 -0.665 -6.208 1.00 92.50 111 PHE A C 1
ATOM 866 O O . PHE A 1 111 ? -16.378 -0.885 -5.996 1.00 92.50 111 PHE A O 1
ATOM 873 N N . HIS A 1 112 ? -14.782 0.029 -7.276 1.00 88.31 112 HIS A N 1
ATOM 874 C CA . HIS A 1 112 ? -15.684 0.678 -8.237 1.00 88.31 112 HIS A CA 1
ATOM 875 C C . HIS A 1 112 ? -15.983 -0.154 -9.492 1.00 88.31 112 HIS A C 1
ATOM 877 O O . HIS A 1 112 ? -16.795 0.266 -10.316 1.00 88.31 112 HIS A O 1
ATOM 883 N N . TYR A 1 113 ? -15.355 -1.318 -9.661 1.00 88.50 113 TYR A N 1
ATOM 884 C CA . TYR A 1 113 ? -15.451 -2.113 -10.883 1.00 88.50 113 TYR A CA 1
ATOM 885 C C . TYR A 1 113 ? -16.468 -3.232 -10.713 1.00 88.50 113 TYR A C 1
ATOM 887 O O . TYR A 1 113 ? -16.167 -4.262 -10.120 1.00 88.50 113 TYR A O 1
ATOM 895 N N . ARG A 1 114 ? -17.671 -3.024 -11.259 1.00 86.69 114 ARG A N 1
ATOM 896 C CA . ARG A 1 114 ? -18.838 -3.907 -11.092 1.00 86.69 114 ARG A CA 1
ATOM 897 C C . ARG A 1 114 ? -18.568 -5.383 -11.379 1.00 86.69 114 ARG A C 1
ATOM 899 O O . ARG A 1 114 ? -19.077 -6.236 -10.665 1.00 86.69 114 ARG A O 1
ATOM 906 N N . ASP A 1 115 ? -17.765 -5.657 -12.400 1.00 85.06 115 ASP A N 1
ATOM 907 C CA . ASP A 1 115 ? -17.508 -7.017 -12.883 1.00 85.06 115 ASP A CA 1
ATOM 908 C C . ASP A 1 115 ? -16.310 -7.685 -12.180 1.00 85.06 115 ASP A C 1
ATOM 910 O O . ASP A 1 115 ? -15.846 -8.742 -12.604 1.00 85.06 115 ASP A O 1
ATOM 914 N N . SER A 1 116 ? -15.780 -7.065 -11.121 1.00 88.81 116 SER A N 1
ATOM 915 C CA . SER A 1 116 ? -14.674 -7.598 -10.322 1.00 88.81 116 SER A CA 1
ATOM 916 C C . SER A 1 116 ? -15.164 -8.186 -8.997 1.00 88.81 116 SER A C 1
ATOM 918 O O . SER A 1 116 ? -16.127 -7.693 -8.410 1.00 88.81 116 SER A O 1
ATOM 920 N N . ASP A 1 117 ? -14.456 -9.193 -8.476 1.00 86.75 117 ASP A N 1
ATOM 921 C CA . ASP A 1 117 ? -14.715 -9.745 -7.134 1.00 86.75 117 ASP A CA 1
ATOM 922 C C . ASP A 1 117 ? -14.616 -8.659 -6.045 1.00 86.75 117 ASP A C 1
ATOM 924 O O . ASP A 1 117 ? -15.391 -8.640 -5.094 1.00 86.75 117 ASP A O 1
ATOM 928 N N . GLY A 1 118 ? -13.713 -7.694 -6.225 1.00 91.94 118 GLY A N 1
ATOM 929 C CA . GLY A 1 118 ? -13.515 -6.566 -5.319 1.00 91.94 118 GLY A CA 1
ATOM 930 C C . GLY A 1 118 ? -14.598 -5.484 -5.360 1.00 91.94 118 GLY A C 1
ATOM 931 O O . GLY A 1 118 ? -14.506 -4.507 -4.613 1.00 91.94 118 GLY A O 1
ATOM 932 N N . TYR A 1 119 ? -15.634 -5.615 -6.196 1.00 93.06 119 TYR A N 1
ATOM 933 C CA . TYR A 1 119 ? -16.692 -4.612 -6.285 1.00 93.06 119 TYR A CA 1
ATOM 934 C C . TYR A 1 119 ? -17.361 -4.383 -4.927 1.00 93.06 119 TYR A C 1
ATOM 936 O O . TYR A 1 119 ? -17.785 -5.335 -4.265 1.00 93.06 119 TYR A O 1
ATOM 944 N N . GLN A 1 120 ? -17.451 -3.113 -4.517 1.00 93.12 120 GLN A N 1
ATOM 945 C CA . GLN A 1 120 ? -18.026 -2.676 -3.240 1.00 93.12 120 GLN A CA 1
ATOM 946 C C . GLN A 1 120 ? -17.454 -3.404 -2.012 1.00 93.12 120 GLN A C 1
ATOM 948 O O . GLN A 1 120 ? -18.146 -3.582 -1.006 1.00 93.12 120 GLN A O 1
ATOM 953 N N . THR A 1 121 ? -16.192 -3.827 -2.092 1.00 95.31 121 THR A N 1
ATOM 954 C CA . THR A 1 121 ? -15.540 -4.628 -1.057 1.00 95.31 121 THR A CA 1
ATOM 955 C C . THR A 1 121 ? -14.557 -3.807 -0.237 1.00 95.31 121 THR A C 1
ATOM 957 O O . THR A 1 121 ? -13.686 -3.127 -0.773 1.00 95.31 121 THR A O 1
ATOM 960 N N . PHE A 1 122 ? -14.645 -3.907 1.083 1.00 96.75 122 PHE A N 1
ATOM 961 C CA . PHE A 1 122 ? -13.670 -3.326 1.999 1.00 96.75 122 PHE A CA 1
ATOM 962 C C . PHE A 1 122 ? -13.212 -4.356 3.028 1.00 96.75 122 PHE A C 1
ATOM 964 O O . PHE A 1 122 ? -13.857 -5.381 3.255 1.00 96.75 122 PHE A O 1
ATOM 971 N N . TYR A 1 123 ? -12.080 -4.071 3.658 1.00 98.38 123 TYR A N 1
ATOM 972 C CA . TYR A 1 123 ? -11.452 -4.943 4.638 1.00 98.38 123 TYR A CA 1
ATOM 973 C C . TYR A 1 123 ? -11.267 -4.186 5.940 1.00 98.38 123 TYR A C 1
ATOM 975 O O . TYR A 1 123 ? -10.858 -3.026 5.920 1.00 98.38 123 TYR A O 1
ATOM 983 N N . THR A 1 124 ? -11.528 -4.841 7.064 1.00 98.25 124 THR A N 1
ATOM 984 C CA . THR A 1 124 ? -11.249 -4.302 8.400 1.00 98.25 124 THR A CA 1
ATOM 985 C C . THR A 1 124 ? -10.286 -5.215 9.130 1.00 98.25 124 THR A C 1
ATOM 987 O O . THR A 1 124 ? -10.379 -6.432 8.996 1.00 98.25 124 THR A O 1
ATOM 990 N N . ALA A 1 125 ? -9.413 -4.638 9.947 1.00 98.38 125 ALA A N 1
ATOM 991 C CA . ALA A 1 125 ? -8.666 -5.353 10.964 1.00 98.38 125 ALA A CA 1
ATOM 992 C C . ALA A 1 125 ? -9.092 -4.873 12.350 1.00 98.38 125 ALA A C 1
ATOM 994 O O . ALA A 1 125 ? -9.161 -3.663 12.584 1.00 98.38 125 ALA A O 1
ATOM 995 N N . HIS A 1 126 ? -9.360 -5.804 13.258 1.00 97.81 126 HIS A N 1
ATOM 996 C CA . HIS A 1 126 ? -9.778 -5.512 14.628 1.00 97.81 126 HIS A CA 1
ATOM 997 C C . HIS A 1 126 ? -9.139 -6.468 15.633 1.00 97.81 126 HIS A C 1
ATOM 999 O O . HIS A 1 126 ? -8.748 -7.581 15.280 1.00 97.81 126 HIS A O 1
ATOM 1005 N N . THR A 1 127 ? -9.086 -6.046 16.893 1.00 97.25 127 THR A N 1
ATOM 1006 C CA . THR A 1 127 ? -8.664 -6.891 18.013 1.00 97.25 127 THR A CA 1
ATOM 1007 C C . THR A 1 127 ? -9.897 -7.405 18.744 1.00 97.25 127 THR A C 1
ATOM 1009 O O . THR A 1 127 ? -10.783 -6.625 19.096 1.00 97.25 127 THR A O 1
ATOM 1012 N N . GLU A 1 128 ? -9.952 -8.705 19.014 1.00 95.44 128 GLU A N 1
ATOM 1013 C CA . GLU A 1 128 ? -10.982 -9.342 19.840 1.00 95.44 128 GLU A CA 1
ATOM 1014 C C . GLU A 1 128 ? -10.362 -10.286 20.879 1.00 95.44 128 GLU A C 1
ATOM 1016 O O . GLU A 1 128 ? -9.195 -10.670 20.778 1.00 95.44 128 GLU A O 1
ATOM 1021 N N . ILE A 1 129 ? -11.136 -10.659 21.899 1.00 94.38 129 ILE A N 1
ATOM 1022 C CA . ILE A 1 129 ? -10.726 -11.703 22.849 1.00 94.38 129 ILE A CA 1
ATOM 1023 C C . ILE A 1 129 ? -10.563 -13.034 22.103 1.00 94.38 129 ILE A C 1
ATOM 1025 O O . ILE A 1 129 ? -11.376 -13.393 21.244 1.00 94.38 129 ILE A O 1
ATOM 1029 N N . SER A 1 130 ? -9.485 -13.752 22.419 1.00 91.31 130 SER A N 1
ATOM 1030 C CA . SER A 1 130 ? -9.049 -14.912 21.654 1.00 91.31 130 SER A CA 1
ATOM 1031 C C . SER A 1 130 ? -10.031 -16.078 21.715 1.00 91.31 130 SER A C 1
ATOM 1033 O O . SER A 1 130 ? -10.584 -16.410 22.766 1.00 91.31 130 SER A O 1
ATOM 1035 N N . LYS A 1 131 ? -10.198 -16.765 20.580 1.00 82.75 131 LYS A N 1
ATOM 1036 C CA . LYS A 1 131 ? -10.978 -18.008 20.492 1.00 82.75 131 LYS A CA 1
ATOM 1037 C C . LYS A 1 131 ? -10.050 -19.216 20.460 1.00 82.75 131 LYS A C 1
ATOM 1039 O O . LYS A 1 131 ? -9.142 -19.300 19.632 1.00 82.75 131 LYS A O 1
ATOM 1044 N N . THR A 1 132 ? -10.309 -20.198 21.320 1.00 73.81 132 THR A N 1
ATOM 1045 C CA . THR A 1 132 ? -9.466 -21.400 21.456 1.00 73.81 132 THR A CA 1
ATOM 1046 C C . THR A 1 132 ? -9.562 -22.359 20.265 1.00 73.81 132 THR A C 1
ATOM 1048 O O . THR A 1 132 ? -8.583 -23.027 19.953 1.00 73.81 132 THR A O 1
ATOM 1051 N N . LYS A 1 133 ? -10.709 -22.418 19.572 1.00 77.12 133 LYS A N 1
ATOM 1052 C CA . LYS A 1 133 ? -10.982 -23.386 18.486 1.00 77.12 133 LYS A CA 1
ATOM 1053 C C . LYS A 1 133 ? -10.823 -22.833 17.058 1.00 77.12 133 LYS A C 1
ATOM 1055 O O . LYS A 1 133 ? -11.130 -23.543 16.106 1.00 77.12 133 LYS A O 1
ATOM 1060 N N . ALA A 1 134 ? -10.396 -21.582 16.887 1.00 80.19 134 ALA A N 1
ATOM 1061 C CA . ALA A 1 134 ? -10.251 -20.968 15.564 1.00 80.19 134 ALA A CA 1
ATOM 1062 C C . ALA A 1 134 ? -8.858 -21.231 14.967 1.00 80.19 134 ALA A C 1
ATOM 1064 O O . ALA A 1 134 ? -7.854 -21.142 15.675 1.00 80.19 134 ALA A O 1
ATOM 1065 N N . SER A 1 135 ? -8.798 -21.509 13.660 1.00 87.69 135 SER A N 1
ATOM 1066 C CA . SER A 1 135 ? -7.530 -21.534 12.920 1.00 87.69 135 SER A CA 1
ATOM 1067 C C . SER A 1 135 ? -6.913 -20.136 12.927 1.00 87.69 135 SER A C 1
ATOM 1069 O O . SER A 1 135 ? -7.599 -19.160 12.625 1.00 87.69 135 SER A O 1
ATOM 1071 N N . LYS A 1 136 ? -5.639 -20.033 13.311 1.00 92.00 136 LYS A N 1
ATOM 1072 C CA . LYS A 1 136 ? -4.929 -18.759 13.442 1.00 92.00 136 LYS A CA 1
ATOM 1073 C C . LYS A 1 136 ? -3.427 -18.929 13.316 1.00 92.00 136 LYS A C 1
ATOM 1075 O O . LYS A 1 136 ? -2.886 -19.968 13.698 1.00 92.00 136 LYS A O 1
ATOM 1080 N N . LEU A 1 137 ? -2.770 -17.885 12.825 1.00 93.75 137 LEU A N 1
ATOM 1081 C CA . LEU A 1 137 ? -1.324 -17.750 12.914 1.00 93.75 137 LEU A CA 1
ATOM 1082 C C . LEU A 1 137 ? -0.952 -17.493 14.376 1.00 93.75 137 LEU A C 1
ATOM 1084 O O . LEU A 1 137 ? -1.595 -16.698 15.062 1.00 93.75 137 LEU A O 1
ATOM 1088 N N . LYS A 1 138 ? 0.048 -18.216 14.861 1.00 90.88 138 LYS A N 1
ATOM 1089 C CA . LYS A 1 138 ? 0.522 -18.179 16.244 1.00 90.88 138 LYS A CA 1
ATOM 1090 C C . LYS A 1 138 ? 2.012 -18.540 16.255 1.00 90.88 138 LYS A C 1
ATOM 1092 O O . LYS A 1 138 ? 2.454 -19.170 15.289 1.00 90.88 138 LYS A O 1
ATOM 1097 N N . PRO A 1 139 ? 2.775 -18.169 17.295 1.00 86.62 139 PRO A N 1
ATOM 1098 C CA . PRO A 1 139 ? 4.189 -18.489 17.345 1.00 86.62 139 PRO A CA 1
ATOM 1099 C C . PRO A 1 139 ? 4.405 -20.001 17.376 1.00 86.62 139 PRO A C 1
ATOM 1101 O O . PRO A 1 139 ? 3.544 -20.764 17.828 1.00 86.62 139 PRO A O 1
ATOM 1104 N N . ALA A 1 140 ? 5.576 -20.435 16.914 1.00 77.56 140 ALA A N 1
ATOM 1105 C CA . ALA A 1 140 ? 5.950 -21.848 16.976 1.00 77.56 140 ALA A CA 1
ATOM 1106 C C . ALA A 1 140 ? 6.073 -22.340 18.432 1.00 77.56 140 ALA A C 1
ATOM 1108 O O . ALA A 1 140 ? 5.729 -23.485 18.735 1.00 77.56 140 ALA A O 1
ATOM 1109 N N . ASN A 1 141 ? 6.525 -21.464 19.339 1.00 72.50 141 ASN A N 1
ATOM 1110 C CA . ASN A 1 141 ? 6.578 -21.742 20.771 1.00 72.50 141 ASN A CA 1
ATOM 1111 C C . ASN A 1 141 ? 5.212 -21.460 21.432 1.00 72.50 141 ASN A C 1
ATOM 11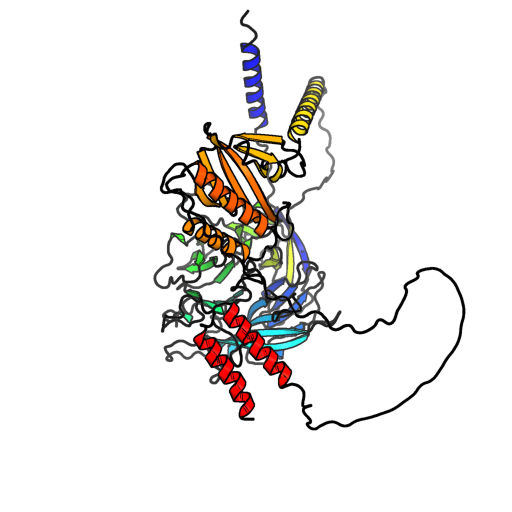13 O O . ASN A 1 141 ? 4.745 -20.323 21.440 1.00 72.50 141 ASN A O 1
ATOM 1117 N N . ASN A 1 142 ? 4.584 -22.490 22.008 1.00 67.50 142 ASN A N 1
ATOM 1118 C CA . ASN A 1 142 ? 3.268 -22.400 22.660 1.00 67.50 142 ASN A CA 1
ATOM 1119 C C . ASN A 1 142 ? 3.341 -22.031 24.161 1.00 67.50 142 ASN A C 1
ATOM 1121 O O . ASN A 1 142 ? 2.329 -22.144 24.849 1.00 67.50 142 ASN A O 1
ATOM 1125 N N . GLU A 1 143 ? 4.499 -21.637 24.697 1.00 74.19 143 GLU A N 1
ATOM 1126 C CA . GLU A 1 143 ? 4.649 -21.340 26.134 1.00 74.19 143 GLU A CA 1
ATOM 1127 C C . GLU A 1 143 ? 3.926 -20.061 26.589 1.00 74.19 143 GLU A C 1
ATOM 1129 O O . GLU A 1 143 ? 3.523 -19.968 27.749 1.00 74.19 143 GLU A O 1
ATOM 1134 N N . LEU A 1 144 ? 3.725 -19.081 25.699 1.00 79.81 144 LEU A N 1
ATOM 1135 C CA . LEU A 1 144 ? 2.991 -17.859 26.036 1.00 79.81 144 LEU A CA 1
ATOM 1136 C C . LEU A 1 144 ? 1.477 -18.034 25.877 1.00 79.81 144 LEU A C 1
ATOM 1138 O O . LEU A 1 144 ? 0.982 -18.476 24.839 1.00 79.81 144 LEU A O 1
ATOM 1142 N N . ASN A 1 145 ? 0.732 -17.581 26.887 1.00 86.25 145 ASN A N 1
ATOM 1143 C CA . ASN A 1 145 ? -0.705 -17.375 26.759 1.00 86.25 145 ASN A CA 1
ATOM 1144 C C . ASN A 1 145 ? -0.965 -16.165 25.848 1.00 86.25 145 ASN A C 1
ATOM 1146 O O . ASN A 1 145 ? -0.478 -15.075 26.128 1.00 86.25 145 ASN A O 1
ATOM 1150 N N . LEU A 1 146 ? -1.748 -16.355 24.784 1.00 92.00 146 LEU A N 1
ATOM 1151 C CA . LEU A 1 146 ? -2.118 -15.315 23.820 1.00 92.00 146 LEU A CA 1
ATOM 1152 C C . LEU A 1 146 ? -3.624 -15.037 23.942 1.00 92.00 146 LEU A C 1
ATOM 1154 O O . LEU A 1 146 ? -4.425 -15.676 23.253 1.00 92.00 146 LEU A O 1
ATOM 1158 N N . PRO A 1 147 ? -4.033 -14.147 24.866 1.00 93.44 147 PRO A N 1
ATOM 1159 C CA . PRO A 1 147 ? -5.436 -13.958 25.231 1.00 93.44 147 PRO A CA 1
ATOM 1160 C C . PRO A 1 147 ? -6.249 -13.161 24.205 1.00 93.44 147 PRO A C 1
ATOM 1162 O O . PRO A 1 147 ? -7.472 -13.081 24.340 1.00 93.44 147 PRO A O 1
ATOM 1165 N N . TYR A 1 148 ? -5.619 -12.603 23.170 1.00 95.62 148 TYR A N 1
ATOM 1166 C CA . TYR A 1 148 ? -6.293 -11.811 22.142 1.00 95.62 148 TYR A CA 1
ATOM 1167 C C . TYR A 1 148 ? -5.998 -12.341 20.737 1.00 95.62 148 TYR A C 1
ATOM 1169 O O . TYR A 1 148 ? -4.994 -13.011 20.501 1.00 95.62 148 TYR A O 1
ATOM 1177 N N . ASP A 1 149 ? -6.874 -12.012 19.793 1.00 96.38 149 ASP A N 1
ATOM 1178 C CA . ASP A 1 149 ? -6.665 -12.252 18.371 1.00 96.38 149 ASP A CA 1
ATOM 1179 C C . ASP A 1 149 ? -6.798 -10.926 17.600 1.00 96.38 149 ASP A C 1
ATOM 1181 O O . ASP A 1 149 ? -7.742 -10.163 17.820 1.00 96.38 149 ASP A O 1
ATOM 1185 N N . ALA A 1 150 ? -5.891 -10.678 16.656 1.00 97.31 150 ALA A N 1
ATOM 1186 C CA . ALA A 1 150 ? -6.065 -9.696 15.592 1.00 97.31 150 ALA A CA 1
ATOM 1187 C C . ALA A 1 150 ? -6.687 -10.384 14.369 1.00 97.31 150 ALA A C 1
ATOM 1189 O O . ALA A 1 150 ? -6.183 -11.404 13.890 1.00 97.31 150 ALA A O 1
ATOM 1190 N N . VAL A 1 151 ? -7.794 -9.846 13.866 1.00 97.56 151 VAL A N 1
ATOM 1191 C CA . VAL A 1 151 ? -8.639 -10.498 12.860 1.00 97.56 151 VAL A CA 1
ATOM 1192 C C . VAL A 1 151 ? -8.844 -9.574 11.675 1.00 97.56 151 VAL A C 1
ATOM 1194 O O . VAL A 1 151 ? -9.188 -8.411 11.860 1.00 97.56 151 VAL A O 1
ATOM 1197 N N . ILE A 1 152 ? -8.673 -10.103 10.465 1.00 98.56 152 ILE A N 1
ATOM 1198 C CA . ILE A 1 152 ? -9.011 -9.429 9.212 1.00 98.56 152 ILE A CA 1
ATOM 1199 C C . ILE A 1 152 ? -10.331 -9.990 8.696 1.00 98.56 152 ILE A C 1
ATOM 1201 O O . ILE A 1 152 ? -10.460 -11.195 8.471 1.00 98.56 152 ILE A O 1
ATOM 1205 N N . MET A 1 153 ? -11.290 -9.105 8.457 1.00 97.69 153 MET A N 1
ATOM 1206 C CA . MET A 1 153 ? -12.577 -9.422 7.846 1.00 97.69 153 MET A CA 1
ATOM 1207 C C . MET A 1 153 ? -12.681 -8.757 6.478 1.00 97.69 153 MET A C 1
ATOM 1209 O O . MET A 1 153 ? -12.286 -7.600 6.317 1.00 97.69 153 MET A O 1
ATOM 1213 N N . ARG A 1 154 ? -13.250 -9.476 5.510 1.00 97.50 154 ARG A N 1
ATOM 1214 C CA . ARG A 1 154 ? -13.681 -8.937 4.219 1.00 97.50 154 ARG A CA 1
ATOM 1215 C C . ARG A 1 154 ? -15.184 -8.719 4.253 1.00 97.50 154 ARG A C 1
ATOM 1217 O O . ARG A 1 154 ? -15.929 -9.615 4.649 1.00 97.50 154 ARG A O 1
ATOM 1224 N N . TRP A 1 155 ? -15.610 -7.561 3.773 1.00 96.75 155 TRP A N 1
ATOM 1225 C CA . TRP A 1 155 ? -16.997 -7.123 3.740 1.00 96.75 155 TRP A CA 1
ATOM 1226 C C . TRP A 1 155 ? -17.344 -6.682 2.331 1.00 96.75 155 TRP A C 1
ATOM 1228 O O . TRP A 1 155 ? -16.636 -5.865 1.751 1.00 96.75 155 TRP A O 1
ATOM 1238 N N . GLN A 1 156 ? -18.452 -7.175 1.798 1.00 95.00 156 GLN A N 1
ATOM 1239 C CA . GLN A 1 156 ? -18.991 -6.717 0.529 1.00 95.00 156 GLN A CA 1
ATOM 1240 C C . GLN A 1 156 ? -20.315 -6.012 0.773 1.00 95.00 156 GLN A C 1
ATOM 1242 O O . GLN A 1 156 ? -21.219 -6.560 1.410 1.00 95.00 156 GLN A O 1
ATOM 1247 N N . LEU A 1 157 ? -20.424 -4.789 0.270 1.00 92.69 157 LEU A N 1
ATOM 1248 C CA . LEU A 1 157 ? -21.641 -3.999 0.348 1.00 92.69 157 LEU A CA 1
ATOM 1249 C C . LEU A 1 157 ? -22.561 -4.314 -0.837 1.00 92.69 157 LEU A C 1
ATOM 1251 O O . LEU A 1 157 ? -22.150 -4.831 -1.872 1.00 92.69 157 LEU A O 1
ATOM 1255 N N . SER A 1 158 ? -23.831 -3.984 -0.657 1.00 85.88 158 SER A N 1
ATOM 1256 C CA . SER A 1 158 ? -24.808 -3.804 -1.719 1.00 85.88 158 SER A CA 1
ATOM 1257 C C . SER A 1 158 ? -25.247 -2.343 -1.705 1.00 85.88 158 SER A C 1
ATOM 1259 O O . SER A 1 158 ? -25.556 -1.782 -0.647 1.00 85.88 158 SER A O 1
ATOM 1261 N N . GLN A 1 159 ? -25.254 -1.708 -2.875 1.00 71.38 159 GLN A N 1
ATOM 1262 C CA . GLN A 1 159 ? -25.827 -0.378 -3.058 1.00 71.38 159 GLN A CA 1
ATOM 1263 C C . GLN A 1 159 ? -27.074 -0.460 -3.931 1.00 71.38 159 GLN A C 1
ATOM 1265 O O . GLN A 1 159 ? -27.042 -0.994 -5.039 1.00 71.38 159 GLN A O 1
ATOM 1270 N N . PHE A 1 160 ? -28.151 0.139 -3.433 1.00 56.91 160 PHE A N 1
ATOM 1271 C CA . PHE A 1 160 ? -29.362 0.437 -4.186 1.00 56.91 160 PHE A CA 1
ATOM 1272 C C . PHE A 1 160 ? -29.439 1.954 -4.355 1.00 56.91 160 PHE A C 1
ATOM 1274 O O . PHE A 1 160 ? -29.135 2.689 -3.414 1.00 56.91 160 PHE A O 1
ATOM 1281 N N . ASN A 1 161 ? -29.795 2.426 -5.553 1.00 59.44 161 ASN A N 1
ATOM 1282 C CA . ASN A 1 161 ? -29.782 3.849 -5.902 1.00 59.44 161 ASN A CA 1
ATOM 1283 C C . ASN A 1 161 ? -30.425 4.720 -4.806 1.00 59.44 161 ASN A C 1
ATOM 1285 O O . ASN A 1 161 ? -31.610 4.586 -4.512 1.00 59.44 161 ASN A O 1
ATOM 1289 N N . GLY A 1 162 ? -29.624 5.613 -4.215 1.00 61.81 162 GLY A N 1
ATOM 1290 C CA . GLY A 1 162 ? -30.065 6.591 -3.214 1.00 61.81 162 GLY A CA 1
ATOM 1291 C C . GLY A 1 162 ? -30.148 6.094 -1.765 1.00 61.81 162 GLY A C 1
ATOM 1292 O O . GLY A 1 162 ? -30.474 6.891 -0.892 1.00 61.81 162 GLY A O 1
ATOM 1293 N N . GLN A 1 163 ? -29.844 4.823 -1.476 1.00 69.44 163 GLN A N 1
ATOM 1294 C CA . GLN A 1 163 ? -29.868 4.283 -0.110 1.00 69.44 163 GLN A CA 1
ATOM 1295 C C . GLN A 1 163 ? -28.467 4.146 0.498 1.00 69.44 163 GLN A C 1
ATOM 1297 O O . GLN A 1 163 ? -27.465 4.029 -0.210 1.00 69.44 163 GLN A O 1
ATOM 1302 N N . ALA A 1 164 ? -28.409 4.135 1.834 1.00 71.75 164 ALA A N 1
ATOM 1303 C CA . ALA A 1 164 ? -27.185 3.821 2.563 1.00 71.75 164 ALA A CA 1
ATOM 1304 C C . ALA A 1 164 ? -26.687 2.406 2.195 1.00 71.75 164 ALA A C 1
ATOM 1306 O O . ALA A 1 164 ? -27.518 1.505 2.024 1.00 71.75 164 ALA A O 1
ATOM 1307 N N . PRO A 1 165 ? -25.362 2.190 2.078 1.00 82.75 165 PRO A N 1
ATOM 1308 C CA . PRO A 1 165 ? -24.818 0.872 1.772 1.00 82.75 165 PRO A CA 1
ATOM 1309 C C . PRO A 1 165 ? -25.245 -0.158 2.818 1.00 82.75 165 PRO A C 1
ATOM 1311 O O . PRO A 1 165 ? -25.210 0.126 4.015 1.00 82.75 165 PRO A O 1
ATOM 1314 N N . LYS A 1 166 ? -25.617 -1.360 2.373 1.00 84.12 166 LYS A N 1
ATOM 1315 C CA . LYS A 1 166 ? -25.970 -2.476 3.261 1.00 84.12 166 LYS A CA 1
ATOM 1316 C C . LYS A 1 166 ? -24.976 -3.608 3.109 1.00 84.12 166 LYS A C 1
ATOM 1318 O O . LYS A 1 166 ? -24.510 -3.874 2.004 1.00 84.12 166 LYS A O 1
ATOM 1323 N N . LEU A 1 167 ? -24.687 -4.302 4.203 1.00 89.38 167 LEU A N 1
ATOM 1324 C CA . LEU A 1 167 ? -23.844 -5.488 4.157 1.00 89.38 167 LEU A CA 1
ATOM 1325 C C . LEU A 1 167 ? -24.530 -6.599 3.348 1.00 89.38 167 LEU A C 1
ATOM 1327 O O . LEU A 1 167 ? -25.690 -6.914 3.595 1.00 89.38 167 LEU A O 1
ATOM 1331 N N . ASN A 1 168 ? -23.808 -7.173 2.388 1.00 87.44 168 ASN A N 1
ATOM 1332 C CA . ASN A 1 168 ? -24.264 -8.278 1.548 1.00 87.44 168 ASN A CA 1
ATOM 1333 C C . ASN A 1 168 ? -23.562 -9.581 1.948 1.00 87.44 168 ASN A C 1
ATOM 1335 O O . ASN A 1 168 ? -24.199 -10.535 2.383 1.00 87.44 168 ASN A O 1
ATOM 1339 N N . GLN A 1 169 ? -22.231 -9.601 1.852 1.00 90.88 169 GLN A N 1
ATOM 1340 C CA . GLN A 1 169 ? -21.422 -10.780 2.156 1.00 90.88 169 GLN A CA 1
ATOM 1341 C C . GLN A 1 169 ? -20.281 -10.428 3.100 1.00 90.88 169 GLN A C 1
ATOM 1343 O O . GLN A 1 169 ? -19.761 -9.313 3.083 1.00 90.88 169 GLN A O 1
ATOM 1348 N N . GLN A 1 170 ? -19.870 -11.401 3.907 1.00 94.25 170 GLN A N 1
ATOM 1349 C CA . GLN A 1 170 ? -18.706 -11.277 4.772 1.00 94.25 170 GLN A CA 1
ATOM 1350 C C . GLN A 1 170 ? -17.975 -12.609 4.911 1.00 94.25 170 GLN A C 1
ATOM 1352 O O . GLN A 1 170 ? -18.596 -13.673 4.846 1.00 94.25 170 GLN A O 1
ATOM 1357 N N . HIS A 1 171 ? -16.666 -12.557 5.141 1.00 94.44 171 HIS A N 1
ATOM 1358 C CA . HIS A 1 171 ? -15.911 -13.696 5.654 1.00 94.44 171 HIS A CA 1
ATOM 1359 C C . HIS A 1 171 ? -14.635 -13.256 6.371 1.00 94.44 171 HIS A C 1
ATOM 1361 O O . HIS A 1 171 ? -14.110 -12.166 6.146 1.00 94.44 171 HIS A O 1
ATOM 1367 N N . GLU A 1 172 ? -14.141 -14.132 7.241 1.00 96.25 172 GLU A N 1
ATOM 1368 C CA . GLU A 1 172 ? -12.855 -13.962 7.908 1.00 96.25 172 GLU A CA 1
ATOM 1369 C C . GLU A 1 172 ? -11.730 -14.323 6.935 1.00 96.25 172 GLU A C 1
ATOM 1371 O O . GLU A 1 172 ? -11.705 -15.430 6.396 1.00 96.25 172 GLU A O 1
ATOM 1376 N N . VAL A 1 173 ? -10.831 -13.370 6.694 1.00 97.44 173 VAL A N 1
ATOM 1377 C CA . VAL A 1 173 ? -9.666 -13.541 5.820 1.00 97.44 173 VAL A CA 1
ATOM 1378 C C . VAL A 1 173 ? -8.556 -14.199 6.621 1.00 97.44 173 VAL A C 1
ATOM 1380 O O . VAL A 1 173 ? -8.088 -15.268 6.268 1.00 97.44 173 VAL A O 1
ATOM 1383 N N . MET A 1 174 ? -8.152 -13.600 7.740 1.00 96.38 174 MET A N 1
ATOM 1384 C CA . MET A 1 174 ? -7.000 -14.056 8.515 1.00 96.38 174 MET A CA 1
ATOM 1385 C C . MET A 1 174 ? -7.200 -13.772 10.000 1.00 96.38 174 MET A C 1
ATOM 1387 O O . MET A 1 174 ? -7.825 -12.781 10.372 1.00 96.38 174 MET A O 1
ATOM 1391 N N . ARG A 1 175 ? -6.604 -14.618 10.842 1.00 96.75 175 ARG A N 1
ATOM 1392 C CA . ARG A 1 175 ? -6.545 -14.450 12.293 1.00 96.75 175 ARG A CA 1
ATOM 1393 C C . ARG A 1 175 ? -5.127 -14.675 12.795 1.00 96.75 175 ARG A C 1
ATOM 1395 O O . ARG A 1 175 ? -4.486 -15.649 12.401 1.00 96.75 175 ARG A O 1
ATOM 1402 N N . ILE A 1 176 ? -4.665 -13.799 13.678 1.00 96.56 176 ILE A N 1
ATOM 1403 C CA . ILE A 1 176 ? -3.331 -13.827 14.281 1.00 96.56 176 ILE A CA 1
ATOM 1404 C C . ILE A 1 176 ? -3.499 -13.736 15.796 1.00 96.56 176 ILE A C 1
ATOM 1406 O O . ILE A 1 176 ? -4.137 -12.810 16.285 1.00 96.56 176 ILE A O 1
ATOM 1410 N N . ALA A 1 177 ? -2.953 -14.690 16.544 1.00 95.38 177 ALA A N 1
ATOM 1411 C CA . ALA A 1 177 ? -2.940 -14.631 18.002 1.00 95.38 177 ALA A CA 1
ATOM 1412 C C . ALA A 1 177 ? -1.948 -13.556 18.464 1.00 95.38 177 ALA A C 1
ATOM 1414 O O . ALA A 1 177 ? -0.833 -13.503 17.948 1.00 95.38 177 ALA A O 1
ATOM 1415 N N . ILE A 1 178 ? -2.324 -12.721 19.429 1.00 95.06 178 ILE A N 1
ATOM 1416 C CA . ILE A 1 178 ? -1.467 -11.652 19.962 1.00 95.06 178 ILE A CA 1
ATOM 1417 C C . ILE A 1 178 ? -1.460 -11.693 21.492 1.00 95.06 178 ILE A C 1
ATOM 1419 O O . ILE A 1 178 ? -2.411 -12.165 22.124 1.00 95.06 178 ILE A O 1
ATOM 1423 N N . ASN A 1 179 ? -0.376 -11.212 22.098 1.00 93.12 179 ASN A N 1
ATOM 1424 C CA . ASN A 1 179 ? -0.205 -11.256 23.547 1.00 93.12 179 ASN A CA 1
ATOM 1425 C C . ASN A 1 179 ? -0.953 -10.100 24.226 1.00 93.12 179 ASN A C 1
ATOM 1427 O O . ASN A 1 179 ? -1.576 -10.279 25.273 1.00 93.12 179 ASN A O 1
ATOM 1431 N N . GLN A 1 180 ? -0.939 -8.913 23.612 1.00 94.00 180 GLN A N 1
ATOM 1432 C CA . GLN A 1 180 ? -1.535 -7.705 24.183 1.00 94.00 180 GLN A CA 1
ATOM 1433 C C . GLN A 1 180 ? -2.429 -6.953 23.187 1.00 94.00 180 GLN A C 1
ATOM 1435 O O . GLN A 1 180 ? -2.224 -6.978 21.979 1.00 94.00 180 GLN A O 1
ATOM 1440 N N . VAL A 1 181 ? -3.418 -6.215 23.703 1.00 93.38 181 VAL A N 1
ATOM 1441 C CA . VAL A 1 181 ? -4.368 -5.425 22.889 1.00 93.38 181 VAL A CA 1
ATOM 1442 C C . VAL A 1 181 ? -3.673 -4.334 22.060 1.00 93.38 181 VAL A C 1
ATOM 1444 O O . VAL A 1 181 ? -4.141 -3.976 20.981 1.00 93.38 181 VAL A O 1
ATOM 1447 N N . ASN A 1 182 ? -2.561 -3.795 22.565 1.00 90.88 182 ASN A N 1
ATOM 1448 C CA . ASN A 1 182 ? -1.730 -2.779 21.912 1.00 90.88 182 ASN A CA 1
ATOM 1449 C C . ASN A 1 182 ? -0.740 -3.361 20.884 1.00 90.88 182 ASN A C 1
ATOM 1451 O O . ASN A 1 182 ? 0.043 -2.592 20.329 1.00 90.88 182 ASN A O 1
ATOM 1455 N N . GLU A 1 183 ? -0.818 -4.659 20.580 1.00 94.44 183 GLU A N 1
ATOM 1456 C CA . GLU A 1 183 ? -0.085 -5.317 19.494 1.00 94.44 183 GLU A CA 1
ATOM 1457 C C . GLU A 1 183 ? -1.000 -5.653 18.286 1.00 94.44 183 GLU A C 1
ATOM 1459 O O . GLU A 1 183 ? -0.983 -6.784 17.796 1.00 94.44 183 GLU A O 1
ATOM 1464 N N . PRO A 1 184 ? -1.846 -4.729 17.777 1.00 96.06 184 PRO A N 1
ATOM 1465 C CA . PRO A 1 184 ? -2.809 -5.060 16.734 1.00 96.06 184 PRO A CA 1
ATOM 1466 C C . PRO A 1 184 ? -2.149 -5.215 15.357 1.00 96.06 184 PRO A C 1
ATOM 1468 O O . PRO A 1 184 ? -0.964 -4.933 15.154 1.00 96.06 184 PRO A O 1
ATOM 1471 N N . ILE A 1 185 ? -2.962 -5.544 14.356 1.00 98.31 185 ILE A N 1
ATOM 1472 C CA . ILE A 1 185 ? -2.641 -5.198 12.969 1.00 98.31 185 ILE A CA 1
ATOM 1473 C C . ILE A 1 185 ? -2.648 -3.668 12.841 1.00 98.31 185 ILE A C 1
ATOM 1475 O O . ILE A 1 185 ? -3.645 -3.012 13.137 1.00 98.31 185 ILE A O 1
ATOM 1479 N N . LEU A 1 186 ? -1.527 -3.096 12.406 1.00 97.00 186 LEU A N 1
ATOM 1480 C CA . LEU A 1 186 ? -1.298 -1.650 12.364 1.00 97.00 186 LEU A CA 1
ATOM 1481 C C . LEU A 1 186 ? -1.900 -0.981 11.129 1.00 97.00 186 LEU A C 1
ATOM 1483 O O . LEU A 1 186 ? -2.308 0.177 11.189 1.00 97.00 186 LEU A O 1
ATOM 1487 N N . GLN A 1 187 ? -1.874 -1.676 9.991 1.00 97.12 187 GLN A N 1
ATOM 1488 C CA . GLN A 1 187 ? -2.280 -1.123 8.705 1.00 97.12 187 GLN A CA 1
ATOM 1489 C C . GLN A 1 187 ? -2.649 -2.243 7.735 1.00 97.12 187 GLN A C 1
ATOM 1491 O O . GLN A 1 187 ? -1.960 -3.261 7.654 1.00 97.12 187 GLN A O 1
ATOM 1496 N N . LEU A 1 188 ? -3.704 -1.996 6.962 1.00 98.38 188 LEU A N 1
ATOM 1497 C CA . LEU A 1 188 ? -4.072 -2.746 5.769 1.00 98.38 188 LEU A CA 1
ATOM 1498 C C . LEU A 1 188 ? -3.855 -1.839 4.560 1.00 98.38 188 LEU A C 1
ATOM 1500 O O . LEU A 1 188 ? -4.290 -0.686 4.569 1.00 98.38 188 LEU A O 1
ATOM 1504 N N . SER A 1 189 ? -3.174 -2.321 3.525 1.00 95.94 189 SER A N 1
ATOM 1505 C CA . SER A 1 189 ? -2.977 -1.523 2.318 1.00 95.94 189 SER A CA 1
ATOM 1506 C C . SER A 1 189 ? -2.776 -2.388 1.086 1.00 95.94 189 SER A C 1
ATOM 1508 O O . SER A 1 189 ? -1.976 -3.320 1.089 1.00 95.94 189 SER A O 1
ATOM 1510 N N . PHE A 1 190 ? -3.468 -2.029 0.014 1.00 95.50 190 PHE A N 1
ATOM 1511 C CA . PHE A 1 190 ? -3.124 -2.460 -1.333 1.00 95.50 190 PHE A CA 1
ATOM 1512 C C . PHE A 1 190 ? -2.162 -1.457 -1.956 1.00 95.50 190 PHE A C 1
ATOM 1514 O O . PHE A 1 190 ? -2.219 -0.268 -1.637 1.00 95.50 190 PHE A O 1
ATOM 1521 N N . ASN A 1 191 ? -1.305 -1.915 -2.865 1.00 92.88 191 ASN A N 1
ATOM 1522 C CA . ASN A 1 191 ? -0.462 -1.003 -3.624 1.00 92.88 191 ASN A CA 1
ATOM 1523 C C . ASN A 1 191 ? -1.310 -0.249 -4.666 1.00 92.88 191 ASN A C 1
ATOM 1525 O O . ASN A 1 191 ? -1.764 -0.870 -5.629 1.00 92.88 191 ASN A O 1
ATOM 1529 N N . PRO A 1 192 ? -1.503 1.079 -4.529 1.00 89.69 192 PRO A N 1
ATOM 1530 C CA . PRO A 1 192 ? -2.356 1.849 -5.433 1.00 89.69 192 PRO A CA 1
ATOM 1531 C C . PRO A 1 192 ? -1.714 2.084 -6.809 1.00 89.69 192 PRO A C 1
ATOM 1533 O O . PRO A 1 192 ? -2.338 2.673 -7.685 1.00 89.69 192 PRO A O 1
ATOM 1536 N N . PHE A 1 193 ? -0.455 1.678 -6.996 1.00 88.88 193 PHE A N 1
ATOM 1537 C CA . PHE A 1 193 ? 0.302 1.854 -8.237 1.00 88.88 193 PHE A CA 1
ATOM 1538 C C . PHE A 1 193 ? 0.425 0.563 -9.052 1.00 88.88 193 PHE A C 1
ATOM 1540 O O . PHE A 1 193 ? 1.182 0.530 -10.024 1.00 88.88 193 PHE A O 1
ATOM 1547 N N . ILE A 1 194 ? -0.274 -0.495 -8.634 1.00 88.81 194 ILE A N 1
ATOM 1548 C CA . ILE A 1 194 ? -0.371 -1.746 -9.378 1.00 88.81 194 ILE A CA 1
ATOM 1549 C C . ILE A 1 194 ? -1.638 -1.714 -10.212 1.00 88.81 194 ILE A C 1
ATOM 1551 O O . ILE A 1 194 ? -2.729 -1.424 -9.726 1.00 88.81 194 ILE A O 1
ATOM 1555 N N . GLU A 1 195 ? -1.471 -2.028 -11.482 1.00 86.69 195 GLU A N 1
ATOM 1556 C CA . GLU A 1 195 ? -2.543 -2.003 -12.458 1.00 86.69 195 GLU A CA 1
ATOM 1557 C C . GLU A 1 195 ? -3.320 -3.320 -12.470 1.00 86.69 195 GLU A C 1
ATOM 1559 O O . GLU A 1 195 ? -2.735 -4.380 -12.265 1.00 86.69 195 GLU A O 1
ATOM 1564 N N . SER A 1 196 ? -4.615 -3.273 -12.805 1.00 86.44 196 SER A N 1
ATOM 1565 C CA . SER A 1 196 ? -5.544 -4.424 -12.728 1.00 86.44 196 SER A CA 1
ATOM 1566 C C . SER A 1 196 ? -5.132 -5.695 -13.483 1.00 86.44 196 SER A C 1
ATOM 1568 O O . SER A 1 196 ? -5.662 -6.770 -13.223 1.00 86.44 196 SER A O 1
ATOM 1570 N N . TRP A 1 197 ? -4.204 -5.587 -14.434 1.00 80.75 197 TRP A N 1
ATOM 1571 C CA . TRP A 1 197 ? -3.699 -6.703 -15.240 1.00 80.75 197 TRP A CA 1
ATOM 1572 C C . TRP A 1 197 ? -2.338 -7.242 -14.777 1.00 80.75 197 TRP A C 1
ATOM 1574 O O . TRP A 1 197 ? -1.775 -8.103 -15.453 1.00 80.75 197 TRP A O 1
ATOM 1584 N N . GLN A 1 198 ? -1.750 -6.673 -13.726 1.00 86.00 198 GLN A N 1
ATOM 1585 C CA . GLN A 1 198 ? -0.487 -7.137 -13.160 1.00 86.00 198 GLN A CA 1
ATOM 1586 C C . GLN A 1 198 ? -0.757 -8.211 -12.106 1.00 86.00 198 GLN A C 1
ATOM 1588 O O . GLN A 1 198 ? -1.735 -8.116 -11.373 1.00 86.00 198 GLN A O 1
ATOM 1593 N N . ASP A 1 199 ? 0.133 -9.198 -12.002 1.00 85.81 199 ASP A N 1
ATOM 1594 C CA . ASP A 1 199 ? -0.043 -10.349 -11.101 1.00 85.81 199 ASP A CA 1
ATOM 1595 C C . ASP A 1 199 ? -0.152 -9.945 -9.617 1.00 85.81 199 ASP A C 1
ATOM 1597 O O . ASP A 1 199 ? -0.783 -10.637 -8.823 1.00 85.81 199 ASP A O 1
ATOM 1601 N N . ASP A 1 200 ? 0.414 -8.790 -9.253 1.00 88.69 200 ASP A N 1
ATOM 1602 C CA . ASP A 1 200 ? 0.368 -8.234 -7.897 1.00 88.69 200 ASP A CA 1
ATOM 1603 C C . ASP A 1 200 ? -0.922 -7.486 -7.560 1.00 88.69 200 ASP A C 1
ATOM 1605 O O . ASP A 1 200 ? -1.086 -6.981 -6.443 1.00 88.69 200 ASP A O 1
ATOM 1609 N N . TYR A 1 201 ? -1.816 -7.333 -8.534 1.00 92.06 201 TYR A N 1
ATOM 1610 C CA . TYR A 1 201 ? -3.041 -6.586 -8.337 1.00 92.06 201 TYR A CA 1
ATOM 1611 C C . TYR A 1 201 ? -3.964 -7.312 -7.365 1.00 92.06 201 TYR A C 1
ATOM 1613 O O . TYR A 1 201 ? -4.151 -8.524 -7.442 1.00 92.06 201 TYR A O 1
ATOM 1621 N N . GLY A 1 202 ? -4.554 -6.560 -6.437 1.00 93.12 202 GLY A N 1
ATOM 1622 C CA . GLY A 1 202 ? -5.413 -7.139 -5.406 1.00 93.12 202 GLY A CA 1
ATOM 1623 C C . GLY A 1 202 ? -4.655 -7.910 -4.321 1.00 93.12 202 GLY A C 1
ATOM 1624 O O . GLY A 1 202 ? -5.288 -8.585 -3.516 1.00 93.12 202 GLY A O 1
ATOM 1625 N N . LEU A 1 203 ? -3.322 -7.805 -4.241 1.00 96.31 203 LEU A N 1
ATOM 1626 C CA . LEU A 1 203 ? -2.572 -8.338 -3.103 1.00 96.31 203 LEU A CA 1
ATOM 1627 C C . LEU A 1 203 ? -2.587 -7.357 -1.926 1.00 96.31 203 LEU A C 1
ATOM 1629 O O . LEU A 1 203 ? -2.205 -6.190 -2.050 1.00 96.31 203 LEU A O 1
ATOM 1633 N N . LEU A 1 204 ? -3.017 -7.855 -0.769 1.00 98.19 204 LEU A N 1
ATOM 1634 C CA . LEU A 1 204 ? -3.146 -7.104 0.471 1.00 98.19 204 LEU A CA 1
ATOM 1635 C C . LEU A 1 204 ? -1.862 -7.206 1.296 1.00 98.19 204 LEU A C 1
ATOM 1637 O O . LEU A 1 204 ? -1.408 -8.306 1.620 1.00 98.19 204 LEU A O 1
ATOM 1641 N N . PHE A 1 205 ? -1.321 -6.051 1.684 1.00 98.19 205 PHE A N 1
ATOM 1642 C CA . PHE A 1 205 ? -0.214 -5.945 2.625 1.00 98.19 205 PHE A CA 1
ATOM 1643 C C . PHE A 1 205 ? -0.739 -5.627 4.024 1.00 98.19 205 PHE A C 1
ATOM 1645 O O . PHE A 1 205 ? -1.558 -4.719 4.207 1.00 98.19 205 PHE A O 1
ATOM 1652 N N . VAL A 1 206 ? -0.246 -6.373 5.009 1.00 98.62 206 VAL A N 1
ATOM 1653 C CA . VAL A 1 206 ? -0.689 -6.310 6.407 1.00 98.62 206 VAL A CA 1
ATOM 1654 C C . VAL A 1 206 ? 0.518 -6.000 7.281 1.00 98.62 206 VAL A C 1
ATOM 1656 O O . VAL A 1 206 ? 1.399 -6.843 7.426 1.00 98.62 206 VAL A O 1
ATOM 1659 N N . ALA A 1 207 ? 0.574 -4.802 7.863 1.00 98.19 207 ALA A N 1
ATOM 1660 C CA . ALA A 1 207 ? 1.625 -4.459 8.821 1.00 98.19 207 ALA A CA 1
ATOM 1661 C C . ALA A 1 207 ? 1.241 -4.936 10.221 1.00 98.19 207 ALA A C 1
ATOM 1663 O O . ALA A 1 207 ? 0.178 -4.576 10.734 1.00 98.19 207 ALA A O 1
ATOM 1664 N N . LEU A 1 208 ? 2.121 -5.712 10.842 1.00 97.94 208 LEU A N 1
ATOM 1665 C CA . LEU A 1 208 ? 1.943 -6.245 12.185 1.00 97.94 208 LEU A CA 1
ATOM 1666 C C . LEU A 1 208 ? 2.706 -5.414 13.207 1.00 97.94 208 LEU A C 1
ATOM 1668 O O . LEU A 1 208 ? 3.777 -4.869 12.923 1.00 97.94 208 LEU A O 1
ATOM 1672 N N . SER A 1 209 ? 2.147 -5.345 14.411 1.00 95.75 209 SER A N 1
ATOM 1673 C CA . SER A 1 209 ? 2.851 -4.776 15.550 1.00 95.75 209 SER A CA 1
ATOM 1674 C C . SER A 1 209 ? 4.054 -5.626 15.932 1.00 95.75 209 SER A C 1
ATOM 1676 O O . SER A 1 209 ? 4.084 -6.841 15.747 1.00 95.75 209 SER A O 1
ATOM 1678 N N . TYR A 1 210 ? 5.050 -4.953 16.486 1.00 94.81 210 TYR A N 1
ATOM 1679 C CA . TYR A 1 210 ? 6.175 -5.610 17.120 1.00 94.81 210 TYR A CA 1
ATOM 1680 C C . TYR A 1 210 ? 5.785 -6.024 18.541 1.00 94.81 210 TYR A C 1
ATOM 1682 O O . TYR A 1 210 ? 5.214 -5.211 19.269 1.00 94.81 210 TYR A O 1
ATOM 1690 N N . SER A 1 211 ? 6.112 -7.254 18.934 1.00 94.19 211 SER A N 1
ATOM 1691 C CA . SER A 1 211 ? 5.934 -7.732 20.308 1.00 94.19 211 SER A CA 1
ATOM 1692 C C . SER A 1 211 ? 7.290 -7.951 20.963 1.00 94.19 211 SER A C 1
ATOM 1694 O O . SER A 1 211 ? 8.053 -8.809 20.529 1.00 94.19 211 SER A O 1
ATOM 1696 N N . GLU A 1 212 ? 7.569 -7.234 22.052 1.00 91.06 212 GLU A N 1
ATOM 1697 C CA . GLU A 1 212 ? 8.791 -7.444 22.848 1.00 91.06 212 GLU A CA 1
ATOM 1698 C C . GLU A 1 212 ? 8.865 -8.872 23.411 1.00 91.06 212 GLU A C 1
ATOM 1700 O O . GLU A 1 212 ? 9.932 -9.484 23.456 1.00 91.06 212 GLU A O 1
ATOM 1705 N N . ALA A 1 213 ? 7.716 -9.438 23.797 1.00 91.81 213 ALA A N 1
ATOM 1706 C CA . ALA A 1 213 ? 7.636 -10.782 24.365 1.00 91.81 213 ALA A CA 1
ATOM 1707 C C . ALA A 1 213 ? 7.900 -11.886 23.328 1.00 91.81 213 ALA A C 1
ATOM 1709 O O . ALA A 1 213 ? 8.401 -12.953 23.677 1.00 91.81 213 ALA A O 1
ATOM 1710 N N . LEU A 1 214 ? 7.569 -11.633 22.057 1.00 91.94 214 LEU A N 1
ATOM 1711 C CA . LEU A 1 214 ? 7.667 -12.604 20.963 1.00 91.94 214 LEU A CA 1
ATOM 1712 C C . LEU A 1 214 ? 8.677 -12.187 19.882 1.00 91.94 214 LEU A C 1
ATOM 1714 O O . LEU A 1 214 ? 8.679 -12.767 18.804 1.00 91.94 214 LEU A O 1
ATOM 1718 N N . GLN A 1 215 ? 9.564 -11.228 20.159 1.00 90.00 215 GLN A N 1
ATOM 1719 C CA . GLN A 1 215 ? 10.486 -10.627 19.178 1.00 90.00 215 GLN A CA 1
ATOM 1720 C C . GLN A 1 215 ? 11.382 -11.630 18.426 1.00 90.00 215 GLN A C 1
ATOM 1722 O O . GLN A 1 215 ? 11.844 -11.350 17.322 1.00 90.00 215 GLN A O 1
ATOM 1727 N N . ASN A 1 216 ? 11.632 -12.805 19.015 1.00 91.19 216 ASN A N 1
ATOM 1728 C CA . ASN A 1 216 ? 12.432 -13.868 18.403 1.00 91.19 216 ASN A CA 1
ATOM 1729 C C . ASN A 1 216 ? 11.663 -14.650 17.325 1.00 91.19 216 ASN A C 1
ATOM 1731 O O . ASN A 1 216 ? 12.283 -15.291 16.474 1.00 91.19 216 ASN A O 1
ATOM 1735 N N . ASP A 1 217 ? 10.331 -14.606 17.353 1.00 93.75 217 ASP A N 1
ATOM 1736 C CA . ASP A 1 217 ? 9.485 -15.209 16.335 1.00 93.75 217 ASP A CA 1
ATOM 1737 C C . ASP A 1 217 ? 9.317 -14.230 15.151 1.00 93.75 217 ASP A C 1
ATOM 1739 O O . ASP A 1 217 ? 8.903 -13.080 15.348 1.00 93.75 217 ASP A O 1
ATOM 1743 N N . PRO A 1 218 ? 9.621 -14.652 13.907 1.00 95.00 218 PRO A N 1
ATOM 1744 C CA . PRO A 1 218 ? 9.531 -13.794 12.726 1.00 95.00 218 PRO A CA 1
ATOM 1745 C C . PRO A 1 218 ? 8.172 -13.129 12.521 1.00 95.00 218 PRO A C 1
ATOM 1747 O O . PRO A 1 218 ? 8.125 -12.035 11.970 1.00 95.00 218 PRO A O 1
ATOM 1750 N N . LEU A 1 219 ? 7.070 -13.748 12.948 1.00 95.56 219 LEU A N 1
ATOM 1751 C CA . LEU A 1 219 ? 5.734 -13.175 12.783 1.00 95.56 219 LEU A CA 1
ATOM 1752 C C . LEU A 1 219 ? 5.543 -11.901 13.625 1.00 95.56 219 LEU A C 1
ATOM 1754 O O . LEU A 1 219 ? 4.808 -11.002 13.220 1.00 95.56 219 LEU A O 1
ATOM 1758 N N . TYR A 1 220 ? 6.236 -11.804 14.761 1.00 95.50 220 TYR A N 1
ATOM 1759 C CA . TYR A 1 220 ? 6.053 -10.753 15.767 1.00 95.50 220 TYR A CA 1
ATOM 1760 C C . TYR A 1 220 ? 7.211 -9.749 15.827 1.00 95.50 220 TYR A C 1
ATOM 1762 O O . TYR A 1 220 ? 7.168 -8.790 16.598 1.00 95.50 220 TYR A O 1
ATOM 1770 N N . ALA A 1 221 ? 8.230 -9.922 14.986 1.00 95.06 221 ALA A N 1
ATOM 1771 C CA . ALA A 1 221 ? 9.423 -9.082 14.928 1.00 95.06 221 ALA A CA 1
ATOM 1772 C C . ALA A 1 221 ? 9.229 -7.782 14.113 1.00 95.06 221 ALA A C 1
ATOM 1774 O O . ALA A 1 221 ? 10.173 -7.287 13.497 1.00 95.06 221 ALA A O 1
ATOM 1775 N N . GLY A 1 222 ? 8.019 -7.212 14.073 1.00 94.75 222 GLY A N 1
ATOM 1776 C CA . GLY A 1 222 ? 7.705 -6.065 13.212 1.00 94.75 222 GLY A CA 1
ATOM 1777 C C . GLY A 1 222 ? 7.714 -6.473 11.740 1.00 94.75 222 GLY A C 1
ATOM 1778 O O . GLY A 1 222 ? 8.666 -6.214 11.000 1.00 94.75 222 GLY A O 1
ATOM 1779 N N . THR A 1 223 ? 6.642 -7.141 11.329 1.00 97.25 223 THR A N 1
ATOM 1780 C CA . THR A 1 223 ? 6.575 -7.878 10.064 1.00 97.25 223 THR A CA 1
ATOM 1781 C C . THR A 1 223 ? 5.463 -7.349 9.174 1.00 97.25 223 THR A C 1
ATOM 1783 O O . THR A 1 223 ? 4.423 -6.898 9.653 1.00 97.25 223 THR A O 1
ATOM 1786 N N . ILE A 1 224 ? 5.683 -7.395 7.862 1.00 98.31 224 ILE A N 1
ATOM 1787 C CA . ILE A 1 224 ? 4.661 -7.102 6.860 1.00 98.31 224 ILE A CA 1
ATOM 1788 C C . ILE A 1 224 ? 4.342 -8.391 6.115 1.00 98.31 224 ILE A C 1
ATOM 1790 O O . ILE A 1 224 ? 5.225 -9.003 5.508 1.00 98.31 224 ILE A O 1
ATOM 1794 N N . LEU A 1 225 ? 3.074 -8.792 6.159 1.00 98.44 225 LEU A N 1
ATOM 1795 C CA . LEU A 1 225 ? 2.552 -9.915 5.389 1.00 98.44 225 LEU A CA 1
ATOM 1796 C C . LEU A 1 225 ? 2.053 -9.440 4.020 1.00 98.44 225 LEU A C 1
ATOM 1798 O O . LEU A 1 225 ? 1.647 -8.287 3.877 1.00 98.44 225 LEU A O 1
ATOM 1802 N N . ARG A 1 226 ? 2.033 -10.343 3.040 1.00 97.88 226 ARG A N 1
ATOM 1803 C CA . ARG A 1 226 ? 1.454 -10.165 1.703 1.00 97.88 226 ARG A CA 1
ATOM 1804 C C . ARG A 1 226 ? 0.608 -11.387 1.362 1.00 97.88 226 ARG A C 1
ATOM 1806 O O . ARG A 1 226 ? 1.129 -12.501 1.286 1.00 97.88 226 ARG A O 1
ATOM 1813 N N . ILE A 1 227 ? -0.686 -11.165 1.149 1.00 98.19 227 ILE A N 1
ATOM 1814 C CA . ILE A 1 227 ? -1.675 -12.213 0.867 1.00 98.19 227 ILE A CA 1
ATOM 1815 C C . ILE A 1 227 ? -2.584 -11.826 -0.300 1.00 98.19 227 ILE A C 1
ATOM 1817 O O . ILE A 1 227 ? -2.787 -10.644 -0.563 1.00 98.19 227 ILE A O 1
ATOM 1821 N N . ASN A 1 228 ? -3.172 -12.813 -0.972 1.00 97.00 228 ASN A N 1
ATOM 1822 C CA . ASN A 1 228 ? -4.357 -12.603 -1.798 1.00 97.00 228 ASN A CA 1
ATOM 1823 C C . ASN A 1 228 ? -5.594 -12.832 -0.911 1.00 97.00 228 ASN A C 1
ATOM 1825 O O . ASN A 1 228 ? -5.819 -13.970 -0.495 1.00 97.00 228 ASN A O 1
ATOM 1829 N N . PRO A 1 229 ? -6.377 -11.790 -0.590 1.00 96.88 229 PRO A N 1
ATOM 1830 C CA . PRO A 1 229 ? -7.481 -11.894 0.355 1.00 96.88 229 PRO A CA 1
ATOM 1831 C C . PRO A 1 229 ? -8.765 -12.482 -0.258 1.00 96.88 229 PRO A C 1
ATOM 1833 O O . PRO A 1 229 ? -9.770 -12.580 0.444 1.00 96.88 229 PRO A O 1
ATOM 1836 N N . SER A 1 230 ? -8.772 -12.856 -1.544 1.00 90.94 230 SER A N 1
ATOM 1837 C CA . SER A 1 230 ? -9.898 -13.570 -2.148 1.00 90.94 230 SER A CA 1
ATOM 1838 C C . SER A 1 230 ? -9.986 -15.000 -1.611 1.00 90.94 230 SER A C 1
ATOM 1840 O O . SER A 1 230 ? -8.990 -15.708 -1.437 1.00 90.94 230 SER A O 1
ATOM 1842 N N . LYS A 1 231 ? -11.220 -15.445 -1.379 1.00 90.00 231 LYS A N 1
ATOM 1843 C CA . LYS A 1 231 ? -11.519 -16.781 -0.863 1.00 90.00 231 LYS A CA 1
ATOM 1844 C C . LYS A 1 231 ? -11.193 -17.853 -1.907 1.00 90.00 231 LYS A C 1
ATOM 1846 O O . LYS A 1 231 ? -11.603 -17.741 -3.060 1.00 90.00 231 LYS A O 1
ATOM 1851 N N . PHE A 1 232 ? -10.550 -18.941 -1.484 1.00 87.44 232 PHE A N 1
ATOM 1852 C CA . PHE A 1 232 ? -10.276 -20.102 -2.336 1.00 87.44 232 PHE A CA 1
ATOM 1853 C C . PHE A 1 232 ? -10.733 -21.396 -1.656 1.00 87.44 232 PHE A C 1
ATOM 1855 O O . PHE A 1 232 ? -10.088 -21.916 -0.744 1.00 87.44 232 PHE A O 1
ATOM 1862 N N . GLY A 1 233 ? -11.884 -21.918 -2.087 1.00 89.38 233 GLY A N 1
ATOM 1863 C CA . GLY A 1 233 ? -12.517 -23.072 -1.448 1.00 89.38 233 GLY A CA 1
ATOM 1864 C C . GLY A 1 233 ? -12.853 -22.787 0.019 1.00 89.38 233 GLY A C 1
ATOM 1865 O O . GLY A 1 233 ? -13.661 -21.906 0.317 1.00 89.38 233 GLY A O 1
ATOM 1866 N N . LEU A 1 234 ? -12.235 -23.536 0.936 1.00 87.94 234 LEU A N 1
ATOM 1867 C CA . LEU A 1 234 ? -12.384 -23.351 2.386 1.00 87.94 234 LEU A CA 1
ATOM 1868 C C . LEU A 1 234 ? -11.379 -22.353 2.982 1.00 87.94 234 LEU A C 1
ATOM 1870 O O . LEU A 1 234 ? -11.530 -21.967 4.140 1.00 87.94 234 LEU A O 1
ATOM 1874 N N . LEU A 1 235 ? -10.365 -21.937 2.219 1.00 89.44 235 LEU A N 1
ATOM 1875 C CA . LEU A 1 235 ? -9.367 -20.977 2.679 1.00 89.44 235 LEU A CA 1
ATOM 1876 C C . LEU A 1 235 ? -9.917 -19.554 2.560 1.00 89.44 235 LEU A C 1
ATOM 1878 O O . LEU A 1 235 ? -10.421 -19.163 1.505 1.00 89.44 235 LEU A O 1
ATOM 1882 N N . GLY A 1 236 ? -9.792 -18.776 3.638 1.00 92.44 236 GLY A N 1
ATOM 1883 C CA . GLY A 1 236 ? -10.182 -17.360 3.671 1.00 92.44 236 GLY A CA 1
ATOM 1884 C C . GLY A 1 236 ? -9.262 -16.438 2.864 1.00 92.44 236 GLY A C 1
ATOM 1885 O O . GLY A 1 236 ? -9.610 -15.287 2.643 1.00 92.44 236 GLY A O 1
ATOM 1886 N N . TYR A 1 237 ? -8.103 -16.937 2.430 1.00 96.44 237 TYR A N 1
ATOM 1887 C CA . TYR A 1 237 ? -7.119 -16.233 1.610 1.00 96.44 237 TYR A CA 1
ATOM 1888 C C . TYR A 1 237 ? -6.185 -17.238 0.927 1.00 96.44 237 TYR A C 1
ATOM 1890 O O . TYR A 1 237 ? -6.166 -18.424 1.270 1.00 96.44 237 TYR A O 1
ATOM 1898 N N . MET A 1 238 ? -5.368 -16.752 -0.003 1.00 95.75 238 MET A N 1
ATOM 1899 C CA . MET A 1 238 ? -4.254 -17.497 -0.584 1.00 95.75 238 MET A CA 1
ATOM 1900 C C . MET A 1 238 ? -2.931 -16.779 -0.338 1.00 95.75 238 MET A C 1
ATOM 1902 O O . MET A 1 238 ? -2.856 -15.550 -0.306 1.00 95.75 238 MET A O 1
ATOM 1906 N N . THR A 1 239 ? -1.863 -17.557 -0.234 1.00 95.88 239 THR A N 1
ATOM 1907 C CA . THR A 1 239 ? -0.502 -17.034 -0.140 1.00 95.88 239 THR A CA 1
ATOM 1908 C C . THR A 1 239 ? 0.100 -16.937 -1.547 1.00 95.88 239 THR A C 1
ATOM 1910 O O . THR A 1 239 ? 0.116 -17.950 -2.253 1.00 95.88 239 THR A O 1
ATOM 1913 N N . PRO A 1 240 ? 0.578 -15.757 -1.988 1.00 95.00 240 PRO A N 1
ATOM 1914 C CA . PRO A 1 240 ? 1.210 -15.598 -3.292 1.00 95.00 240 PRO A CA 1
ATOM 1915 C C . PRO A 1 240 ? 2.397 -16.545 -3.475 1.00 95.00 240 PRO A C 1
ATOM 1917 O O . PRO A 1 240 ? 3.218 -16.725 -2.575 1.00 95.00 240 PRO A O 1
ATOM 1920 N N . VAL A 1 241 ? 2.490 -17.148 -4.661 1.00 93.69 241 VAL A N 1
ATOM 1921 C CA . VAL A 1 241 ? 3.508 -18.163 -4.997 1.00 93.69 241 VAL A CA 1
ATOM 1922 C C . VAL A 1 241 ? 4.921 -17.595 -5.140 1.00 93.69 241 VAL A C 1
ATOM 1924 O O . VAL A 1 241 ? 5.888 -18.348 -5.208 1.00 93.69 241 VAL A O 1
ATOM 1927 N N . ASP A 1 242 ? 5.038 -16.275 -5.199 1.00 92.94 242 ASP A N 1
ATOM 1928 C CA . ASP A 1 242 ? 6.278 -15.517 -5.303 1.00 92.94 242 ASP A CA 1
ATOM 1929 C C . ASP A 1 242 ? 6.649 -14.827 -3.976 1.00 92.94 242 ASP A C 1
ATOM 1931 O O . ASP A 1 242 ? 7.561 -13.999 -3.949 1.00 92.94 242 ASP A O 1
ATOM 1935 N N . ASN A 1 243 ? 5.968 -15.148 -2.866 1.00 96.06 243 ASN A N 1
ATOM 1936 C CA . ASN A 1 243 ? 6.389 -14.659 -1.557 1.00 96.06 243 ASN A CA 1
ATOM 1937 C C . ASN A 1 243 ? 7.825 -15.135 -1.235 1.00 96.06 243 ASN A C 1
ATOM 1939 O O . ASN A 1 243 ? 8.186 -16.288 -1.487 1.00 96.06 243 ASN A O 1
ATOM 1943 N N . PRO A 1 244 ? 8.667 -14.264 -0.657 1.00 96.25 244 PRO A N 1
ATOM 1944 C CA . PRO A 1 244 ? 10.110 -14.493 -0.582 1.00 96.25 244 PRO A CA 1
ATOM 1945 C C . PRO A 1 244 ? 10.508 -15.621 0.378 1.00 96.25 244 PRO A C 1
ATOM 1947 O O . PRO A 1 244 ? 11.511 -16.294 0.151 1.00 96.25 244 PRO A O 1
ATOM 1950 N N . PHE A 1 245 ? 9.716 -15.864 1.426 1.00 96.31 245 PHE A N 1
ATOM 1951 C CA . PHE A 1 245 ? 10.065 -16.796 2.504 1.00 96.31 245 PHE A CA 1
ATOM 1952 C C . PHE A 1 245 ? 9.339 -18.149 2.414 1.00 96.31 245 PHE A C 1
ATOM 1954 O O . PHE A 1 245 ? 9.318 -18.903 3.379 1.00 96.31 245 PHE A O 1
ATOM 1961 N N . LEU A 1 246 ? 8.774 -18.511 1.254 1.00 95.44 246 LEU A N 1
ATOM 1962 C CA . LEU A 1 246 ? 8.000 -19.755 1.080 1.00 95.44 246 LEU A CA 1
ATOM 1963 C C . LEU A 1 246 ? 8.760 -21.046 1.431 1.00 95.44 246 LEU A C 1
ATOM 1965 O O . LEU A 1 246 ? 8.131 -22.064 1.725 1.00 95.44 246 LEU A O 1
ATOM 1969 N N . LYS A 1 247 ? 10.096 -21.018 1.355 1.00 93.94 247 LYS A N 1
ATOM 1970 C CA . LYS A 1 247 ? 10.980 -22.165 1.617 1.00 93.94 247 LYS A CA 1
ATOM 1971 C C . LYS A 1 247 ? 11.559 -22.179 3.036 1.00 93.94 247 LYS A C 1
ATOM 1973 O O . LYS A 1 247 ? 12.193 -23.161 3.408 1.00 93.94 247 LYS A O 1
ATOM 1978 N N . GLU A 1 248 ? 11.353 -21.120 3.813 1.00 94.19 248 GLU A N 1
ATOM 1979 C CA . GLU A 1 248 ? 11.924 -20.972 5.150 1.00 94.19 248 GLU A CA 1
ATOM 1980 C C . GLU A 1 248 ? 10.984 -21.587 6.187 1.00 94.19 248 GLU A C 1
ATOM 1982 O O . GLU A 1 248 ? 9.924 -21.043 6.480 1.00 94.19 248 GLU A O 1
ATOM 1987 N N . ALA A 1 249 ? 11.363 -22.730 6.764 1.00 88.88 249 ALA A N 1
ATOM 1988 C CA . ALA A 1 249 ? 10.478 -23.504 7.643 1.00 88.88 249 ALA A CA 1
ATOM 1989 C C . ALA A 1 249 ? 10.008 -22.736 8.895 1.00 88.88 249 ALA A C 1
ATOM 1991 O O . ALA A 1 249 ? 8.922 -22.998 9.405 1.00 88.88 249 ALA A O 1
ATOM 1992 N N . ASN A 1 250 ? 10.816 -21.785 9.371 1.00 90.12 250 ASN A N 1
ATOM 1993 C CA . ASN A 1 250 ? 10.556 -21.023 10.594 1.00 90.12 250 ASN A CA 1
ATOM 1994 C C . ASN A 1 250 ? 9.868 -19.673 10.339 1.00 90.12 250 ASN A C 1
ATOM 1996 O O . ASN A 1 250 ? 9.676 -18.909 11.281 1.00 90.12 250 ASN A O 1
ATOM 2000 N N . ILE A 1 251 ? 9.542 -19.342 9.087 1.00 94.94 251 ILE A N 1
ATOM 2001 C CA . ILE A 1 251 ? 8.891 -18.084 8.715 1.00 94.94 251 ILE A CA 1
ATOM 2002 C C . ILE A 1 251 ? 7.541 -18.423 8.087 1.00 94.94 251 ILE A C 1
ATOM 2004 O O . ILE A 1 251 ? 7.449 -19.275 7.205 1.00 94.94 251 ILE A O 1
ATOM 2008 N N . VAL A 1 252 ? 6.471 -17.757 8.531 1.00 95.31 252 VAL A N 1
ATOM 2009 C CA . VAL A 1 252 ? 5.149 -17.982 7.934 1.00 95.31 252 VAL A CA 1
ATOM 2010 C C . VAL A 1 252 ? 5.160 -17.559 6.465 1.00 95.31 252 VAL A C 1
ATOM 2012 O O . VAL A 1 252 ? 5.763 -16.547 6.098 1.00 95.31 252 VAL A O 1
ATOM 2015 N N . LYS A 1 253 ? 4.485 -18.332 5.615 1.00 96.06 253 LYS A N 1
ATOM 2016 C CA . LYS A 1 253 ? 4.548 -18.211 4.148 1.00 96.06 253 LYS A CA 1
ATOM 2017 C C . LYS A 1 253 ? 4.018 -16.867 3.639 1.00 96.06 253 LYS A C 1
ATOM 2019 O O . LYS A 1 253 ? 4.369 -16.418 2.550 1.00 96.06 253 LYS A O 1
ATOM 2024 N N . GLU A 1 254 ? 3.177 -16.223 4.434 1.00 97.56 254 GLU A N 1
ATOM 2025 C CA . GLU A 1 254 ? 2.568 -14.920 4.191 1.00 97.56 254 GLU A CA 1
ATOM 2026 C C . GLU A 1 254 ? 3.568 -13.772 4.350 1.00 97.56 254 GLU A C 1
ATOM 2028 O O . GLU A 1 254 ? 3.297 -12.663 3.901 1.00 97.56 254 GLU A O 1
ATOM 2033 N N . THR A 1 255 ? 4.718 -14.012 4.980 1.00 97.94 255 THR A N 1
ATOM 2034 C CA . THR A 1 255 ? 5.718 -12.979 5.254 1.00 97.94 255 THR A CA 1
ATOM 2035 C C . THR A 1 255 ? 6.288 -12.409 3.959 1.00 97.94 255 THR A C 1
ATOM 2037 O O . THR A 1 255 ? 6.741 -13.147 3.083 1.00 97.94 255 THR A O 1
ATOM 2040 N N . ALA A 1 256 ? 6.310 -11.080 3.858 1.00 97.12 256 ALA A N 1
ATOM 2041 C CA . ALA A 1 256 ? 6.935 -10.357 2.755 1.00 97.12 256 ALA A CA 1
ATOM 2042 C C . ALA A 1 256 ? 8.180 -9.581 3.190 1.00 97.12 256 ALA A C 1
ATOM 2044 O O . ALA A 1 256 ? 9.140 -9.513 2.426 1.00 97.12 256 ALA A O 1
ATOM 2045 N N . ILE A 1 257 ? 8.168 -8.987 4.387 1.00 97.62 257 ILE A N 1
ATOM 2046 C CA . ILE A 1 257 ? 9.273 -8.180 4.929 1.00 97.62 257 ILE A CA 1
ATOM 2047 C C . ILE A 1 257 ? 9.346 -8.399 6.438 1.00 97.62 257 ILE A C 1
ATOM 2049 O O . ILE A 1 257 ? 8.310 -8.352 7.103 1.00 97.62 257 ILE A O 1
ATOM 2053 N N . ILE A 1 258 ? 10.553 -8.568 6.979 1.00 97.25 258 ILE A N 1
ATOM 2054 C CA . ILE A 1 258 ? 10.795 -8.632 8.424 1.00 97.25 258 ILE A CA 1
ATOM 2055 C C . ILE A 1 258 ? 11.734 -7.491 8.810 1.00 97.25 258 ILE A C 1
ATOM 2057 O O . ILE A 1 258 ? 12.882 -7.442 8.375 1.00 97.25 258 ILE A O 1
ATOM 2061 N N . VAL A 1 259 ? 11.261 -6.557 9.632 1.00 95.31 259 VAL A N 1
ATOM 2062 C CA . VAL A 1 259 ? 12.027 -5.348 9.975 1.00 95.31 259 VAL A CA 1
ATOM 2063 C C . VAL A 1 259 ? 12.913 -5.568 11.199 1.00 95.31 259 VAL A C 1
ATOM 2065 O O . VAL A 1 259 ? 13.984 -4.972 11.296 1.00 95.31 259 VAL A O 1
ATOM 2068 N N . GLY A 1 260 ? 12.476 -6.405 12.142 1.00 94.19 260 GLY A N 1
ATOM 2069 C CA . GLY A 1 260 ? 13.145 -6.593 13.431 1.00 94.19 260 GLY A CA 1
ATOM 2070 C C . GLY A 1 260 ? 12.949 -5.439 14.414 1.00 94.19 260 GLY A C 1
ATOM 2071 O O . GLY A 1 260 ? 13.649 -5.385 15.418 1.00 94.19 260 GLY A O 1
ATOM 2072 N N . GLN A 1 261 ? 12.076 -4.473 14.108 1.00 93.69 261 GLN A N 1
ATOM 2073 C CA . GLN A 1 261 ? 11.865 -3.260 14.906 1.00 93.69 261 GLN A CA 1
ATOM 2074 C C . GLN A 1 261 ? 10.395 -2.818 14.845 1.00 93.69 261 GLN A C 1
ATOM 2076 O O . GLN A 1 261 ? 9.715 -3.116 13.857 1.00 93.69 261 GLN A O 1
ATOM 2081 N N . PRO A 1 262 ? 9.898 -2.062 15.843 1.00 94.25 262 PRO A N 1
ATOM 2082 C CA . PRO A 1 262 ? 8.536 -1.534 15.839 1.00 94.25 262 PRO A CA 1
ATOM 2083 C C . PRO A 1 262 ? 8.206 -0.684 14.608 1.00 94.25 262 PRO A C 1
ATOM 2085 O O . PRO A 1 262 ? 8.746 0.409 14.417 1.00 94.25 262 PRO A O 1
ATOM 2088 N N . ILE A 1 263 ? 7.262 -1.167 13.797 1.00 94.62 263 ILE A N 1
ATOM 2089 C CA . ILE A 1 263 ? 6.664 -0.430 12.680 1.00 94.62 263 ILE A CA 1
ATOM 2090 C C . ILE A 1 263 ? 5.569 0.489 13.232 1.00 94.62 263 ILE A C 1
ATOM 2092 O O . ILE A 1 263 ? 4.827 0.119 14.135 1.00 94.62 263 ILE A O 1
ATOM 2096 N N . THR A 1 264 ? 5.438 1.693 12.681 1.00 91.31 264 THR A N 1
ATOM 2097 C CA . THR A 1 264 ? 4.325 2.607 13.000 1.00 91.31 264 THR A CA 1
ATOM 2098 C C . THR A 1 264 ? 3.298 2.699 11.871 1.00 91.31 264 THR A C 1
ATOM 2100 O O . THR A 1 264 ? 2.109 2.888 12.142 1.00 91.31 264 THR A O 1
ATOM 2103 N N . HIS A 1 265 ? 3.769 2.634 10.620 1.00 92.31 265 HIS A N 1
ATOM 2104 C CA . HIS A 1 265 ? 3.019 2.560 9.360 1.00 92.31 265 HIS A CA 1
ATOM 2105 C C . HIS A 1 265 ? 4.004 2.474 8.182 1.00 92.31 265 HIS A C 1
ATOM 2107 O O . HIS A 1 265 ? 5.222 2.598 8.365 1.00 92.31 265 HIS A O 1
ATOM 2113 N N . PHE A 1 266 ? 3.469 2.307 6.975 1.00 95.12 266 PHE A N 1
ATOM 2114 C CA . PHE A 1 266 ? 4.222 2.415 5.733 1.00 95.12 266 PHE A CA 1
ATOM 2115 C C . PHE A 1 266 ? 3.439 3.152 4.643 1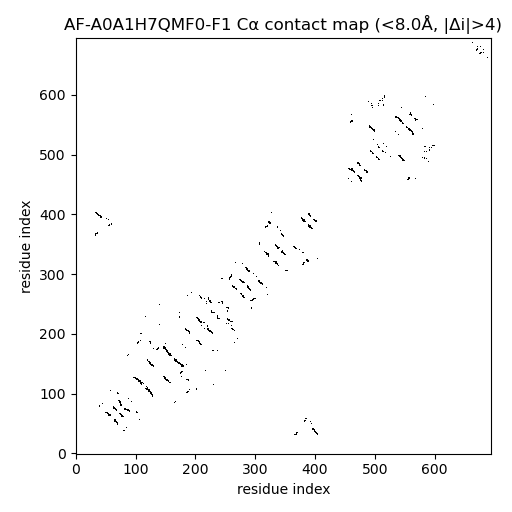.00 95.12 266 PHE A C 1
ATOM 2117 O O . PHE A 1 266 ? 2.206 3.158 4.643 1.00 95.12 266 PHE A O 1
ATOM 2124 N N . ASP A 1 267 ? 4.172 3.710 3.681 1.00 93.31 267 ASP A N 1
ATOM 2125 C CA . ASP A 1 267 ? 3.621 4.267 2.446 1.00 93.31 267 ASP A CA 1
ATOM 2126 C C . ASP A 1 267 ? 4.290 3.640 1.211 1.00 93.31 267 ASP A C 1
ATOM 2128 O O . ASP A 1 267 ? 5.420 3.145 1.256 1.00 93.31 267 ASP A O 1
ATOM 2132 N N . TRP A 1 268 ? 3.589 3.680 0.081 1.00 92.25 268 TRP A N 1
ATOM 2133 C CA . TRP A 1 268 ? 4.060 3.138 -1.192 1.00 92.25 268 TRP A CA 1
ATOM 2134 C C . TRP A 1 268 ? 4.905 4.148 -1.957 1.00 92.25 268 TRP A C 1
ATOM 2136 O O . TRP A 1 268 ? 4.482 5.286 -2.161 1.00 92.25 268 TRP A O 1
ATOM 2146 N N . PHE A 1 269 ? 6.054 3.726 -2.486 1.00 88.69 269 PHE A N 1
ATOM 2147 C CA . PHE A 1 269 ? 6.744 4.530 -3.488 1.00 88.69 269 PHE A CA 1
ATOM 2148 C C . PHE A 1 269 ? 6.029 4.427 -4.838 1.00 88.69 269 PHE A C 1
ATOM 2150 O O . PHE A 1 269 ? 5.901 3.346 -5.404 1.00 88.69 269 PHE A O 1
ATOM 2157 N N . LYS A 1 270 ? 5.669 5.570 -5.436 1.00 80.44 270 LYS A N 1
ATOM 2158 C CA . LYS A 1 270 ? 5.096 5.607 -6.797 1.00 80.44 270 LYS A CA 1
ATOM 2159 C C . LYS A 1 270 ? 6.002 4.992 -7.873 1.00 80.44 270 LYS A C 1
ATOM 2161 O O . LYS A 1 270 ? 5.528 4.550 -8.914 1.00 80.44 270 LYS A O 1
ATOM 2166 N N . ARG A 1 271 ? 7.323 5.018 -7.665 1.00 68.56 271 ARG A N 1
ATOM 2167 C CA . ARG A 1 271 ? 8.317 4.421 -8.568 1.00 68.56 271 ARG A CA 1
ATOM 2168 C C . ARG A 1 271 ? 8.980 3.245 -7.857 1.00 68.56 271 ARG A C 1
ATOM 2170 O O . ARG A 1 271 ? 9.821 3.458 -6.992 1.00 68.56 271 ARG A O 1
ATOM 2177 N N . GLY A 1 272 ? 8.609 2.032 -8.257 1.00 62.81 272 GLY A N 1
ATOM 2178 C CA . GLY A 1 272 ? 9.112 0.777 -7.698 1.00 62.81 272 GLY A CA 1
ATOM 2179 C C . GLY A 1 272 ? 7.957 -0.074 -7.189 1.00 62.81 272 GLY A C 1
ATOM 2180 O O . GLY A 1 272 ? 7.454 0.176 -6.102 1.00 62.81 272 GLY A O 1
AT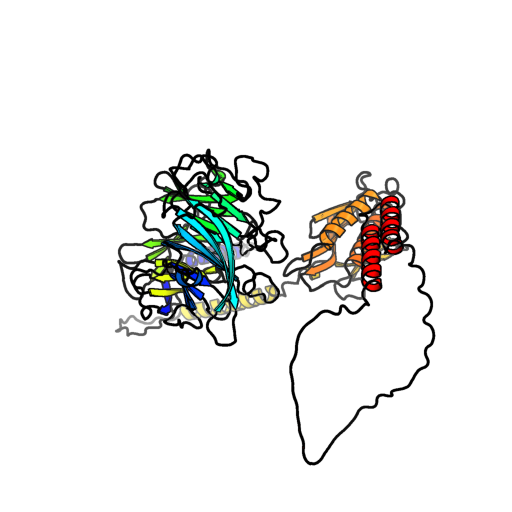OM 2181 N N . MET A 1 273 ? 7.559 -1.079 -7.975 1.00 59.41 273 MET A N 1
ATOM 2182 C CA . MET A 1 273 ? 6.346 -1.885 -7.748 1.00 59.41 273 MET A CA 1
ATOM 2183 C C . MET A 1 273 ? 6.289 -2.564 -6.368 1.00 59.41 273 MET A C 1
ATOM 2185 O O . MET A 1 273 ? 5.207 -2.876 -5.886 1.00 59.41 273 MET A O 1
ATOM 2189 N N . HIS A 1 274 ? 7.432 -2.715 -5.693 1.00 69.44 274 HIS A N 1
ATOM 2190 C CA . HIS A 1 274 ? 7.543 -3.382 -4.390 1.00 69.44 274 HIS A CA 1
ATOM 2191 C C . HIS A 1 274 ? 8.386 -2.618 -3.371 1.00 69.44 274 HIS A C 1
ATOM 2193 O O . HIS A 1 274 ? 8.917 -3.223 -2.445 1.00 69.44 274 HIS A O 1
ATOM 2199 N N . SER A 1 275 ? 8.589 -1.311 -3.566 1.00 85.62 275 SER A N 1
ATOM 2200 C CA . SER A 1 275 ? 9.330 -0.502 -2.593 1.00 85.62 275 SER A CA 1
ATOM 2201 C C . SER A 1 275 ? 8.365 0.191 -1.633 1.00 85.62 275 SER A C 1
ATOM 2203 O O . SER A 1 275 ? 7.464 0.915 -2.063 1.00 85.62 275 SER A O 1
ATOM 2205 N N . LEU A 1 276 ? 8.604 0.019 -0.337 1.00 93.62 276 LEU A N 1
ATOM 2206 C CA . LEU A 1 276 ? 7.862 0.652 0.748 1.00 93.62 276 LEU A CA 1
ATOM 2207 C C . LEU A 1 276 ? 8.741 1.658 1.479 1.00 93.62 276 LEU A C 1
ATOM 2209 O O . LEU A 1 276 ? 9.928 1.414 1.692 1.00 93.62 276 LEU A O 1
ATOM 2213 N N . LEU A 1 277 ? 8.155 2.770 1.904 1.00 94.56 277 LEU A N 1
ATOM 2214 C CA . LEU A 1 277 ? 8.748 3.646 2.903 1.00 94.56 277 LEU A CA 1
ATOM 2215 C C . LEU A 1 277 ? 8.187 3.249 4.271 1.00 94.56 277 LEU A C 1
ATOM 2217 O O . LEU A 1 277 ? 7.023 3.507 4.563 1.00 94.56 277 LEU A O 1
ATOM 2221 N N . LEU A 1 278 ? 9.005 2.594 5.089 1.00 94.94 278 LEU A N 1
ATOM 2222 C CA . LEU A 1 278 ? 8.659 2.149 6.435 1.00 94.94 278 LEU A CA 1
ATOM 2223 C C . LEU A 1 278 ? 9.008 3.220 7.457 1.00 94.94 278 LEU A C 1
ATOM 2225 O O . LEU A 1 278 ? 10.115 3.767 7.444 1.00 94.94 278 LEU A O 1
ATOM 2229 N N . HIS A 1 279 ? 8.068 3.504 8.353 1.00 93.25 279 HIS A N 1
ATOM 2230 C CA . HIS A 1 279 ? 8.271 4.431 9.459 1.00 93.25 279 HIS A CA 1
ATOM 2231 C C . HIS A 1 279 ? 8.382 3.613 10.741 1.00 93.25 279 HIS A C 1
ATOM 2233 O O . HIS A 1 279 ? 7.402 3.006 11.180 1.00 93.25 279 HIS A O 1
ATOM 2239 N N . ILE A 1 280 ? 9.577 3.574 11.322 1.00 92.69 280 ILE A N 1
ATOM 2240 C CA . ILE A 1 280 ? 9.920 2.657 12.415 1.00 92.69 280 ILE A CA 1
ATOM 2241 C C . ILE A 1 280 ? 10.424 3.413 13.642 1.00 92.69 280 ILE A C 1
ATOM 2243 O O . ILE A 1 280 ? 10.973 4.509 13.521 1.00 92.69 280 ILE A O 1
ATOM 2247 N N . THR A 1 281 ? 10.287 2.800 14.813 1.00 88.25 281 THR A N 1
ATOM 2248 C CA . THR A 1 281 ? 10.823 3.324 16.077 1.00 88.25 281 THR A CA 1
ATOM 2249 C C . THR A 1 281 ? 12.059 2.529 16.489 1.00 88.25 281 THR A C 1
ATOM 2251 O O . THR A 1 281 ? 12.028 1.305 16.480 1.00 88.25 281 THR A O 1
ATOM 2254 N N . HIS A 1 282 ? 13.141 3.211 16.871 1.00 80.88 282 HIS A N 1
ATOM 2255 C CA . HIS A 1 282 ? 14.394 2.587 17.297 1.00 80.88 282 HIS A CA 1
ATOM 2256 C C . HIS A 1 282 ? 15.130 3.433 18.339 1.00 80.88 282 HIS A C 1
ATOM 2258 O O . HIS A 1 282 ? 15.554 4.540 18.005 1.00 80.88 282 HIS A O 1
ATOM 2264 N N . GLN A 1 283 ? 15.363 2.889 19.544 1.00 69.62 283 GLN A N 1
ATOM 2265 C CA . GLN A 1 283 ? 16.198 3.493 20.605 1.00 69.62 283 GLN A CA 1
ATOM 2266 C C . GLN A 1 283 ? 15.973 5.012 20.739 1.00 69.62 283 GLN A C 1
ATOM 2268 O O . GLN A 1 283 ? 16.878 5.818 20.519 1.00 69.62 283 GLN A O 1
ATOM 2273 N N . ASP A 1 284 ? 14.721 5.393 20.979 1.00 73.31 284 ASP A N 1
ATOM 2274 C CA . ASP A 1 284 ? 14.266 6.781 21.116 1.00 73.31 284 ASP A CA 1
ATOM 2275 C C . ASP A 1 284 ? 14.417 7.688 19.884 1.00 73.31 284 ASP A C 1
ATOM 2277 O O . ASP A 1 284 ? 14.495 8.918 19.980 1.00 73.31 284 ASP A O 1
ATOM 2281 N N . LYS A 1 285 ? 14.416 7.098 18.687 1.00 83.44 285 LYS A N 1
ATOM 2282 C CA . LYS A 1 285 ? 14.348 7.809 17.404 1.00 83.44 285 LYS A CA 1
ATOM 2283 C C . LYS A 1 285 ? 13.272 7.199 16.515 1.00 83.44 285 LYS A C 1
ATOM 2285 O O . LYS A 1 285 ? 12.985 6.009 16.588 1.00 83.44 285 LYS A O 1
ATOM 2290 N N . GLN A 1 286 ? 12.692 8.021 15.652 1.00 87.81 286 GLN A N 1
ATOM 2291 C CA . GLN A 1 286 ? 11.898 7.559 14.516 1.00 87.81 286 GLN A CA 1
ATOM 2292 C C . GLN A 1 286 ? 12.814 7.474 13.293 1.00 87.81 286 GLN A C 1
ATOM 2294 O O . GLN A 1 286 ? 13.691 8.320 13.120 1.00 87.81 286 GLN A O 1
ATOM 2299 N N . ARG A 1 287 ? 12.628 6.482 12.423 1.00 90.44 287 ARG A N 1
ATOM 2300 C CA . ARG A 1 287 ? 13.379 6.368 11.168 1.00 90.44 287 ARG A CA 1
ATOM 2301 C C . ARG A 1 287 ? 12.463 6.160 9.982 1.00 90.44 287 ARG A C 1
ATOM 2303 O O . ARG A 1 287 ? 11.474 5.440 10.066 1.00 90.44 287 ARG A O 1
ATOM 2310 N N . LEU A 1 288 ? 12.860 6.758 8.868 1.00 92.25 288 LEU A N 1
ATOM 2311 C CA . LEU A 1 288 ? 12.312 6.498 7.548 1.00 92.25 288 LEU A CA 1
ATOM 2312 C C . LEU A 1 288 ? 13.257 5.544 6.824 1.00 92.25 288 LEU A C 1
ATOM 2314 O O . LEU A 1 288 ? 14.422 5.889 6.601 1.00 92.25 288 LEU A O 1
ATOM 2318 N N . VAL A 1 289 ? 12.772 4.361 6.461 1.00 93.62 289 VAL A N 1
ATOM 2319 C CA . VAL A 1 289 ? 13.576 3.305 5.835 1.00 93.62 289 VAL A CA 1
ATOM 2320 C C . VAL A 1 289 ? 12.903 2.842 4.550 1.00 93.62 289 VAL A C 1
ATOM 2322 O O . VAL A 1 289 ? 11.703 2.599 4.534 1.00 93.62 289 VAL A O 1
ATOM 2325 N N . ALA A 1 290 ? 13.655 2.725 3.459 1.00 93.75 290 ALA A N 1
ATOM 2326 C CA . ALA A 1 290 ? 13.145 2.131 2.228 1.00 93.75 290 ALA A CA 1
ATOM 2327 C C . ALA A 1 290 ? 13.318 0.609 2.277 1.00 93.75 290 ALA A C 1
ATOM 2329 O O . ALA A 1 290 ? 14.445 0.131 2.334 1.00 93.75 290 ALA A O 1
ATOM 2330 N N . ALA A 1 291 ? 12.219 -0.134 2.236 1.00 94.62 291 ALA A N 1
ATOM 2331 C CA . ALA A 1 291 ? 12.207 -1.593 2.231 1.00 94.62 291 ALA A CA 1
ATOM 2332 C C . ALA A 1 291 ? 11.680 -2.142 0.908 1.00 94.62 291 ALA A C 1
ATOM 2334 O O . ALA A 1 291 ? 10.970 -1.458 0.166 1.00 94.62 291 ALA A O 1
ATOM 2335 N N . ARG A 1 292 ? 12.025 -3.390 0.619 1.00 93.94 292 ARG A N 1
ATOM 2336 C CA . ARG A 1 292 ? 11.551 -4.177 -0.515 1.00 93.94 292 ARG A CA 1
ATOM 2337 C C . ARG A 1 292 ? 11.114 -5.553 -0.035 1.00 93.94 292 ARG A C 1
ATOM 2339 O O . ARG A 1 292 ? 11.566 -6.037 0.998 1.00 93.94 292 ARG A O 1
ATOM 2346 N N . ILE A 1 293 ? 10.247 -6.194 -0.811 1.00 94.00 293 ILE A N 1
ATOM 2347 C CA . ILE A 1 293 ? 9.868 -7.591 -0.572 1.00 94.00 293 ILE A CA 1
ATOM 2348 C C . ILE A 1 293 ? 11.135 -8.459 -0.519 1.00 94.00 293 ILE A C 1
ATOM 2350 O O . ILE A 1 293 ? 11.999 -8.355 -1.390 1.00 94.00 293 ILE A O 1
ATOM 2354 N N . GLY A 1 294 ? 11.227 -9.301 0.509 1.00 95.12 294 GLY A N 1
ATOM 2355 C CA . GLY A 1 294 ? 12.360 -10.185 0.783 1.00 95.12 294 GLY A CA 1
ATOM 2356 C C . GLY A 1 294 ? 13.394 -9.614 1.750 1.00 95.12 294 GLY A C 1
ATOM 2357 O O . GLY A 1 294 ? 14.292 -10.347 2.155 1.00 95.12 294 GLY A O 1
ATOM 2358 N N . ASP A 1 295 ? 13.273 -8.347 2.154 1.00 96.31 295 ASP A N 1
ATOM 2359 C CA . ASP A 1 295 ? 14.133 -7.787 3.194 1.00 96.31 295 ASP A CA 1
ATOM 2360 C C . ASP A 1 295 ? 13.862 -8.460 4.557 1.00 96.31 295 ASP A C 1
ATOM 2362 O O . ASP A 1 295 ? 12.724 -8.510 5.033 1.00 96.31 295 ASP A O 1
ATOM 2366 N N . ASP A 1 296 ? 14.929 -8.954 5.192 1.00 96.19 296 ASP A N 1
ATOM 2367 C CA . ASP A 1 296 ? 14.956 -9.451 6.574 1.00 96.19 296 ASP A CA 1
ATOM 2368 C C . ASP A 1 296 ? 16.073 -8.735 7.344 1.00 96.19 296 ASP A C 1
ATOM 2370 O O . ASP A 1 296 ? 17.266 -8.943 7.101 1.00 96.19 296 ASP A O 1
ATOM 2374 N N . TRP A 1 297 ? 15.681 -7.858 8.266 1.00 95.31 297 TRP A N 1
ATOM 2375 C CA . TRP A 1 297 ? 16.580 -6.980 9.013 1.00 95.31 297 TRP A CA 1
ATOM 2376 C C . TRP A 1 297 ? 16.583 -7.243 10.516 1.00 95.31 297 TRP A C 1
ATOM 2378 O O . TRP A 1 297 ? 17.063 -6.402 11.277 1.00 95.31 297 TRP A O 1
ATOM 2388 N N . ARG A 1 298 ? 16.149 -8.433 10.955 1.00 92.31 298 ARG A N 1
ATOM 2389 C CA . ARG A 1 298 ? 16.190 -8.830 12.377 1.00 92.31 298 ARG A CA 1
ATOM 2390 C C . ARG A 1 298 ? 17.556 -8.634 13.034 1.00 92.31 298 ARG A C 1
ATOM 2392 O O . ARG A 1 298 ? 17.629 -8.350 14.221 1.00 92.31 298 ARG A O 1
ATOM 2399 N N . LYS A 1 299 ? 18.645 -8.772 12.269 1.00 90.75 299 LYS A N 1
ATOM 2400 C CA . LYS A 1 299 ? 20.012 -8.517 12.754 1.00 90.75 299 LYS A CA 1
ATOM 2401 C C . LYS A 1 299 ? 20.366 -7.029 12.758 1.00 90.75 299 LYS A C 1
ATOM 2403 O O . LYS A 1 299 ? 20.872 -6.521 13.752 1.00 90.75 299 LYS A O 1
ATOM 2408 N N . ALA A 1 300 ? 20.174 -6.354 11.626 1.00 91.69 300 ALA A N 1
ATOM 2409 C CA . ALA A 1 300 ? 20.452 -4.932 11.465 1.00 91.69 300 ALA A CA 1
ATOM 2410 C C . ALA A 1 300 ? 19.823 -4.394 10.174 1.00 91.69 300 ALA A C 1
ATOM 2412 O O . ALA A 1 300 ? 19.820 -5.072 9.146 1.00 91.69 300 ALA A O 1
ATOM 2413 N N . ILE A 1 301 ? 19.389 -3.133 10.208 1.00 92.75 301 ILE A N 1
ATOM 2414 C CA . ILE A 1 301 ? 18.924 -2.406 9.022 1.00 92.75 301 ILE A CA 1
ATOM 2415 C C . ILE A 1 301 ? 20.140 -1.853 8.260 1.00 92.75 301 ILE A C 1
ATOM 2417 O O . ILE A 1 301 ? 20.932 -1.103 8.845 1.00 92.75 301 ILE A O 1
ATOM 2421 N N . PRO A 1 302 ? 20.305 -2.158 6.958 1.00 92.88 302 PRO A N 1
ATOM 2422 C CA . PRO A 1 302 ? 21.407 -1.622 6.165 1.00 92.88 302 PRO A CA 1
ATOM 2423 C C . PRO A 1 302 ? 21.366 -0.090 6.079 1.00 92.88 302 PRO A C 1
ATOM 2425 O O . PRO A 1 302 ? 20.340 0.492 5.725 1.00 92.88 302 PRO A O 1
ATOM 2428 N N . LYS A 1 303 ? 22.508 0.578 6.305 1.00 90.12 303 LYS A N 1
ATOM 2429 C CA . LYS A 1 303 ? 22.611 2.054 6.277 1.00 90.12 303 LYS A CA 1
ATOM 2430 C C . LYS A 1 303 ? 22.067 2.678 4.984 1.00 90.12 303 LYS A C 1
ATOM 2432 O O . LYS A 1 303 ? 21.392 3.696 5.040 1.00 90.12 303 LYS A O 1
ATOM 2437 N N . ALA A 1 304 ? 22.283 2.036 3.832 1.00 89.56 304 ALA A N 1
ATOM 2438 C CA . ALA A 1 304 ? 21.805 2.516 2.529 1.00 89.56 304 ALA A CA 1
ATOM 2439 C C . ALA A 1 304 ? 20.264 2.588 2.406 1.00 89.56 304 ALA A C 1
ATOM 2441 O O . ALA A 1 304 ? 19.732 3.335 1.572 1.00 89.56 304 ALA A O 1
ATOM 2442 N N . GLN A 1 305 ? 19.544 1.816 3.225 1.00 91.31 305 GLN A N 1
ATOM 2443 C CA . GLN A 1 305 ? 18.082 1.824 3.262 1.00 91.31 305 GLN A CA 1
ATOM 2444 C C . GLN A 1 305 ? 17.527 2.917 4.172 1.00 91.31 305 GLN A C 1
ATOM 2446 O O . GLN A 1 305 ? 16.399 3.364 3.964 1.00 91.31 305 GLN A O 1
ATOM 2451 N N . ILE A 1 306 ? 18.322 3.410 5.123 1.00 91.56 306 ILE A N 1
ATOM 2452 C CA . ILE A 1 306 ? 17.936 4.505 6.011 1.00 91.56 306 ILE A CA 1
ATOM 2453 C C . ILE A 1 306 ? 17.900 5.805 5.200 1.00 91.56 306 ILE A C 1
ATOM 2455 O O . ILE A 1 306 ? 18.909 6.271 4.673 1.00 91.56 306 ILE A O 1
ATOM 2459 N N . LYS A 1 307 ? 16.706 6.391 5.083 1.00 90.06 307 LYS A N 1
ATOM 2460 C CA . LYS A 1 307 ? 16.472 7.661 4.381 1.00 90.06 307 LYS A CA 1
ATOM 2461 C C . LYS A 1 307 ? 16.514 8.845 5.327 1.00 90.06 307 LYS A C 1
ATOM 2463 O O . LYS A 1 307 ? 16.959 9.918 4.941 1.00 90.06 307 LYS A O 1
ATOM 2468 N N . LYS A 1 308 ? 16.045 8.684 6.564 1.00 88.62 308 LYS A N 1
ATOM 2469 C CA . LYS A 1 308 ? 16.074 9.773 7.540 1.00 88.62 308 LYS A CA 1
ATOM 2470 C C . LYS A 1 308 ? 15.970 9.261 8.968 1.00 88.62 308 LYS A C 1
ATOM 2472 O O . LYS A 1 308 ? 15.114 8.431 9.247 1.00 88.62 308 LYS A O 1
ATOM 2477 N N . ASP A 1 309 ? 16.766 9.837 9.862 1.00 86.62 309 ASP A N 1
ATOM 2478 C CA . ASP A 1 309 ? 16.525 9.792 11.304 1.00 86.62 309 ASP A CA 1
ATOM 2479 C C . ASP A 1 309 ? 15.720 11.029 11.729 1.00 86.62 309 ASP A C 1
ATOM 2481 O O . ASP A 1 309 ? 16.017 12.160 11.329 1.00 86.62 309 ASP A O 1
ATOM 2485 N N . LEU A 1 310 ? 14.705 10.810 12.554 1.00 81.06 310 LEU A N 1
ATOM 2486 C CA . LEU A 1 310 ? 13.801 11.810 13.104 1.00 81.06 310 LEU A CA 1
ATOM 2487 C C . LEU A 1 310 ? 13.831 11.713 14.642 1.00 81.06 310 LEU A C 1
ATOM 2489 O O . LEU A 1 310 ? 13.830 10.609 15.194 1.00 81.06 310 LEU A O 1
ATOM 2493 N N . PRO A 1 311 ? 13.856 12.839 15.369 1.00 74.44 311 PRO A N 1
ATOM 2494 C CA . PRO A 1 311 ? 13.820 12.815 16.829 1.00 74.44 311 PRO A CA 1
ATOM 2495 C C . PRO A 1 311 ? 12.450 12.338 17.343 1.00 74.44 311 PRO A C 1
ATOM 2497 O O . PRO A 1 311 ? 11.414 12.783 16.850 1.00 74.44 311 PRO A O 1
ATOM 2500 N N . LEU A 1 312 ? 12.435 11.470 18.364 1.00 67.12 312 LEU A N 1
ATOM 2501 C CA . LEU A 1 312 ? 11.195 10.968 18.984 1.00 67.12 312 LEU A CA 1
ATOM 2502 C C . LEU A 1 312 ? 10.441 12.061 19.765 1.00 67.12 312 LEU A C 1
ATOM 2504 O O . LEU A 1 312 ? 9.217 12.050 19.821 1.00 67.12 312 LEU A O 1
ATOM 2508 N N . ALA A 1 313 ? 11.168 13.032 20.332 1.00 51.38 313 ALA A N 1
ATOM 2509 C CA . ALA A 1 313 ? 10.643 14.044 21.258 1.00 51.38 313 ALA A CA 1
ATOM 2510 C C . ALA A 1 313 ? 9.804 15.162 20.611 1.00 51.38 313 ALA A C 1
ATOM 2512 O O . ALA A 1 313 ? 9.265 16.027 21.302 1.00 51.38 313 ALA A O 1
ATOM 2513 N N . THR A 1 314 ? 9.683 15.190 19.288 1.00 52.84 314 THR A N 1
ATOM 2514 C CA . THR A 1 314 ? 8.820 16.167 18.629 1.00 52.84 314 THR A CA 1
ATOM 2515 C C . THR A 1 314 ? 7.427 15.594 18.447 1.00 52.84 314 THR A C 1
ATOM 2517 O O . THR A 1 314 ? 7.280 14.483 17.954 1.00 52.84 314 THR A O 1
ATOM 2520 N N . LYS A 1 315 ? 6.408 16.387 18.795 1.00 63.72 315 LYS A N 1
ATOM 2521 C CA . LYS A 1 315 ? 4.979 16.177 18.514 1.00 63.72 315 LYS A CA 1
ATOM 2522 C C . LYS A 1 315 ? 4.698 16.159 16.999 1.00 63.72 315 LYS A C 1
ATOM 2524 O O . LYS A 1 315 ? 3.972 17.010 16.485 1.00 63.72 315 LYS A O 1
ATOM 2529 N N . LEU A 1 316 ? 5.367 15.261 16.284 1.00 69.38 316 LEU A N 1
ATOM 2530 C CA . LEU A 1 316 ? 5.196 14.996 14.871 1.00 69.38 316 LEU A CA 1
ATOM 2531 C C . LEU A 1 316 ? 4.123 13.925 14.723 1.00 69.38 316 LEU A C 1
ATOM 2533 O O . LEU A 1 316 ? 4.143 12.890 15.388 1.00 69.38 316 LEU A O 1
ATOM 2537 N N . THR A 1 317 ? 3.180 14.180 13.833 1.00 76.69 317 THR A N 1
ATOM 2538 C CA . THR A 1 317 ? 2.222 13.161 13.400 1.00 76.69 317 THR A CA 1
ATOM 2539 C C . THR A 1 317 ? 2.901 12.135 12.495 1.00 76.69 317 THR A C 1
ATOM 2541 O O . THR A 1 317 ? 3.993 12.375 11.969 1.00 76.69 317 THR A O 1
ATOM 2544 N N . LYS A 1 318 ? 2.246 10.986 12.301 1.00 83.81 318 LYS A N 1
ATOM 2545 C CA . LYS A 1 318 ? 2.667 9.952 11.346 1.00 83.81 318 LYS A CA 1
ATOM 2546 C C . LYS A 1 318 ? 2.931 10.598 9.971 1.00 83.81 318 LYS A C 1
ATOM 2548 O O . LYS A 1 318 ? 1.983 11.149 9.408 1.00 83.81 318 LYS A O 1
ATOM 2553 N N . PRO A 1 319 ? 4.183 10.613 9.464 1.00 86.62 319 PRO A N 1
ATOM 2554 C CA . PRO A 1 319 ? 4.462 11.271 8.196 1.00 86.62 319 PRO A CA 1
ATOM 2555 C C . PRO A 1 319 ? 3.729 10.585 7.036 1.00 86.62 319 PRO A C 1
ATOM 2557 O O . PRO A 1 319 ? 3.557 9.380 7.063 1.00 86.62 319 PRO A O 1
ATOM 2560 N N . LYS A 1 320 ? 3.328 11.317 6.000 1.00 89.62 320 LYS A N 1
ATOM 2561 C CA . LYS A 1 320 ? 2.708 10.746 4.797 1.00 89.62 320 LYS A CA 1
ATOM 2562 C C . LYS A 1 320 ? 3.481 11.111 3.548 1.00 89.62 320 LYS A C 1
ATOM 2564 O O . LYS A 1 320 ? 3.829 12.276 3.355 1.00 89.62 320 LYS A O 1
ATOM 2569 N N . LEU A 1 321 ? 3.747 10.136 2.685 1.00 91.12 321 LEU A N 1
ATOM 2570 C CA . LEU A 1 321 ? 4.379 10.387 1.394 1.00 91.12 321 LEU A CA 1
ATOM 2571 C C . LEU A 1 321 ? 3.404 11.113 0.456 1.00 91.12 321 LEU A C 1
ATOM 2573 O O . LEU A 1 321 ? 2.345 10.591 0.104 1.00 91.12 321 LEU A O 1
ATOM 2577 N N . TYR A 1 322 ? 3.751 12.333 0.047 1.00 91.38 322 TYR A N 1
ATOM 2578 C CA . TYR A 1 322 ? 2.854 13.168 -0.749 1.00 91.38 322 TYR A CA 1
ATOM 2579 C C . TYR A 1 322 ? 2.976 12.898 -2.248 1.00 91.38 322 TYR A C 1
ATOM 2581 O O . TYR A 1 322 ? 4.048 13.034 -2.848 1.00 91.38 322 TYR A O 1
ATOM 2589 N N . HIS A 1 323 ? 1.844 12.564 -2.866 1.00 88.44 323 HIS A N 1
ATOM 2590 C CA . HIS A 1 323 ? 1.749 12.215 -4.285 1.00 88.44 323 HIS A CA 1
ATOM 2591 C C . HIS A 1 323 ? 0.892 13.186 -5.106 1.00 88.44 323 HIS A C 1
ATOM 2593 O O . HIS A 1 323 ? 0.888 13.075 -6.339 1.00 88.44 323 HIS A O 1
ATOM 2599 N N . GLY A 1 324 ? 0.241 14.145 -4.443 1.00 88.00 324 GLY A N 1
ATOM 2600 C CA . GLY A 1 324 ? -0.641 15.125 -5.057 1.00 88.00 324 GLY A CA 1
ATOM 2601 C C . GLY A 1 324 ? 0.027 16.052 -6.077 1.00 88.00 324 GLY A C 1
ATOM 2602 O O . GLY A 1 324 ? 1.234 16.020 -6.382 1.00 88.00 324 GLY A O 1
ATOM 2603 N N . ARG A 1 325 ? -0.814 16.872 -6.693 1.00 86.62 325 ARG A N 1
ATOM 2604 C CA . ARG A 1 325 ? -0.487 17.827 -7.746 1.00 86.62 325 ARG A CA 1
ATOM 2605 C C . ARG A 1 325 ? -0.675 19.278 -7.336 1.00 86.62 325 ARG A C 1
ATOM 2607 O O . ARG A 1 325 ? 0.040 20.090 -7.921 1.00 86.62 325 ARG A O 1
ATOM 2614 N N . ILE A 1 326 ? -1.531 19.588 -6.359 1.00 84.12 326 ILE A N 1
ATOM 2615 C CA . ILE A 1 326 ? -1.763 20.963 -5.888 1.00 84.12 326 ILE A CA 1
ATOM 2616 C C . ILE A 1 326 ? -0.444 21.585 -5.413 1.00 84.12 326 ILE A C 1
ATOM 2618 O O . ILE A 1 326 ? -0.043 22.645 -5.889 1.00 84.12 326 ILE A O 1
ATOM 2622 N N . HIS A 1 327 ? 0.306 20.883 -4.560 1.00 83.19 327 HIS A N 1
ATOM 2623 C CA . HIS A 1 327 ? 1.578 21.363 -4.014 1.00 83.19 327 HIS A CA 1
ATOM 2624 C C . HIS A 1 327 ? 2.771 20.706 -4.711 1.00 83.19 327 HIS A C 1
ATOM 2626 O O . HIS A 1 327 ? 3.504 19.919 -4.114 1.00 83.19 327 HIS A O 1
ATOM 2632 N N . ALA A 1 328 ? 3.000 21.030 -5.987 1.00 83.19 328 ALA A N 1
ATOM 2633 C CA . ALA A 1 328 ? 4.017 20.372 -6.822 1.00 83.19 328 ALA A CA 1
ATOM 2634 C C . ALA A 1 328 ? 5.424 20.281 -6.183 1.00 83.19 328 ALA A C 1
ATOM 2636 O O . ALA A 1 328 ? 6.108 19.275 -6.373 1.00 83.19 328 ALA A O 1
ATOM 2637 N N . ARG A 1 329 ? 5.835 21.283 -5.387 1.00 82.38 329 ARG A N 1
ATOM 2638 C CA . ARG A 1 329 ? 7.125 21.306 -4.661 1.00 82.38 329 ARG A CA 1
ATOM 2639 C C . ARG A 1 329 ? 7.263 20.223 -3.584 1.00 82.38 329 ARG A C 1
ATOM 2641 O O . ARG A 1 329 ? 8.369 19.783 -3.277 1.00 82.38 329 ARG A O 1
ATOM 2648 N N . LEU A 1 330 ? 6.140 19.786 -3.018 1.00 85.44 330 LEU A N 1
ATOM 2649 C CA . LEU A 1 330 ? 6.094 18.784 -1.957 1.00 85.44 330 LEU A CA 1
ATOM 2650 C C . LEU A 1 330 ? 6.058 17.356 -2.501 1.00 85.44 330 LEU A C 1
ATOM 2652 O O . LEU A 1 330 ? 6.225 16.404 -1.739 1.00 85.44 330 LEU A O 1
ATOM 2656 N N . ARG A 1 331 ? 5.818 17.180 -3.807 1.00 87.19 331 ARG A N 1
ATOM 2657 C CA . ARG A 1 331 ? 5.637 15.861 -4.419 1.00 87.19 331 ARG A CA 1
ATOM 2658 C C . ARG A 1 331 ? 6.869 14.981 -4.200 1.00 87.19 331 ARG A C 1
ATOM 2660 O O . ARG A 1 331 ? 7.987 15.366 -4.528 1.00 87.19 331 ARG A O 1
ATOM 2667 N N . GLY A 1 332 ? 6.639 13.770 -3.695 1.00 85.56 332 GLY A N 1
ATOM 2668 C CA . GLY A 1 332 ? 7.675 12.782 -3.396 1.00 85.56 332 GLY A CA 1
ATOM 2669 C C . GLY A 1 332 ? 8.401 13.003 -2.067 1.00 85.56 332 GLY A C 1
ATOM 2670 O O . GLY A 1 332 ? 9.366 12.292 -1.793 1.00 85.56 332 GLY A O 1
ATOM 2671 N N . LYS A 1 333 ? 7.966 13.965 -1.244 1.00 88.25 333 LYS A N 1
ATOM 2672 C CA . LYS A 1 333 ? 8.486 14.189 0.113 1.00 88.25 333 LYS A CA 1
ATOM 2673 C C . LYS A 1 333 ? 7.556 13.549 1.139 1.00 88.25 333 LYS A C 1
ATOM 2675 O O . LYS A 1 333 ? 6.343 13.502 0.932 1.00 88.25 333 LYS A O 1
ATOM 2680 N N . ALA A 1 334 ? 8.121 13.078 2.246 1.00 89.94 334 ALA A N 1
ATOM 2681 C CA . ALA A 1 334 ? 7.324 12.682 3.401 1.00 89.94 334 ALA A CA 1
ATOM 2682 C C . ALA A 1 334 ? 6.908 13.946 4.161 1.00 89.94 334 ALA A C 1
ATOM 2684 O O . ALA A 1 334 ? 7.740 14.815 4.403 1.00 89.94 334 ALA A O 1
ATOM 2685 N N . LEU A 1 335 ? 5.636 14.082 4.511 1.00 89.75 335 LEU A N 1
ATOM 2686 C CA . LEU A 1 335 ? 5.097 15.273 5.164 1.00 89.75 335 LEU A CA 1
ATOM 2687 C C . LEU A 1 335 ? 4.576 14.915 6.546 1.00 89.75 335 LEU A C 1
ATOM 2689 O O . LEU A 1 335 ? 3.826 13.957 6.682 1.00 89.75 335 LEU A O 1
ATOM 2693 N N . SER A 1 336 ? 4.936 15.684 7.566 1.00 87.81 336 SER A N 1
ATOM 2694 C CA . SER A 1 336 ? 4.431 15.482 8.926 1.00 87.81 336 SER A CA 1
ATOM 2695 C C . SER A 1 336 ? 3.965 16.799 9.524 1.00 87.81 336 SER A C 1
ATOM 2697 O O . SER A 1 336 ? 4.556 17.850 9.280 1.00 87.81 336 SER A O 1
ATOM 2699 N N . LEU A 1 337 ? 2.903 16.745 10.322 1.00 85.44 337 LEU A N 1
ATOM 2700 C CA . LEU A 1 337 ? 2.450 17.886 11.110 1.00 85.44 337 LEU A CA 1
ATOM 2701 C C . LEU A 1 337 ? 3.257 17.972 12.395 1.00 85.44 337 LEU A C 1
ATOM 2703 O O . LEU A 1 337 ? 3.258 17.017 13.171 1.00 85.44 337 LEU A O 1
ATOM 2707 N N . LYS A 1 338 ? 3.866 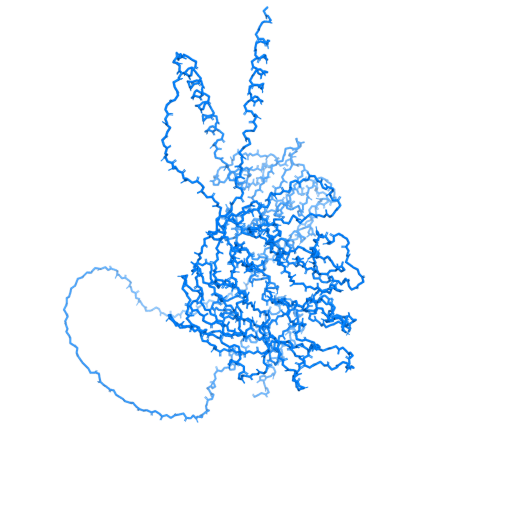19.129 12.640 1.00 82.81 338 LYS A N 1
ATOM 2708 C CA . LYS A 1 338 ? 4.547 19.478 13.882 1.00 82.81 338 LYS A CA 1
ATOM 2709 C C . LYS A 1 338 ? 3.743 20.542 14.618 1.00 82.81 338 LYS A C 1
ATOM 2711 O O . LYS A 1 338 ? 3.443 21.596 14.059 1.00 82.81 338 LYS A O 1
ATOM 2716 N N . GLN A 1 339 ? 3.449 20.290 15.888 1.00 77.56 339 GLN A N 1
ATOM 2717 C CA . GLN A 1 339 ? 2.853 21.307 16.749 1.00 77.56 339 GLN A CA 1
ATOM 2718 C C . GLN A 1 339 ? 3.918 22.328 17.185 1.00 77.56 339 GLN A C 1
ATOM 2720 O O . GLN A 1 339 ? 4.902 21.955 17.830 1.00 77.56 339 GLN A O 1
ATOM 2725 N N . ALA A 1 340 ? 3.717 23.605 16.858 1.00 71.00 340 ALA A N 1
ATOM 2726 C CA . ALA A 1 340 ? 4.439 24.739 17.436 1.00 71.00 340 ALA A CA 1
ATOM 2727 C C . ALA A 1 340 ? 3.582 25.412 18.530 1.00 71.00 340 ALA A C 1
ATOM 2729 O O . ALA A 1 340 ? 2.422 25.053 18.719 1.00 71.00 340 ALA A O 1
ATOM 2730 N N . GLN A 1 341 ? 4.149 26.360 19.287 1.00 67.56 341 GLN A N 1
ATOM 2731 C CA . GLN A 1 341 ? 3.521 26.944 20.490 1.00 67.56 341 GLN A CA 1
ATOM 2732 C C . GLN A 1 341 ? 2.099 27.499 20.257 1.00 67.56 341 GLN A C 1
ATOM 2734 O O . GLN A 1 341 ? 1.264 27.400 21.153 1.00 67.56 341 GLN A O 1
ATOM 2739 N N . SER A 1 342 ? 1.808 28.033 19.065 1.00 66.38 342 SER A N 1
ATOM 2740 C CA . SER A 1 342 ? 0.506 28.630 18.719 1.00 66.38 342 SER A CA 1
ATOM 2741 C C . SER A 1 342 ? -0.111 28.132 17.409 1.00 66.38 342 SER A C 1
ATOM 2743 O O . SER A 1 342 ? -1.278 28.402 17.158 1.00 66.38 342 SER A O 1
ATOM 2745 N N . HIS A 1 343 ? 0.628 27.392 16.583 1.00 72.00 343 HIS A N 1
ATOM 2746 C CA . HIS A 1 343 ? 0.204 27.003 15.236 1.00 72.00 343 HIS A CA 1
ATOM 2747 C C . HIS A 1 343 ? 0.707 25.603 14.874 1.00 72.00 343 HIS A C 1
ATOM 2749 O O . HIS A 1 343 ? 1.580 25.035 15.537 1.00 72.00 343 HIS A O 1
ATOM 2755 N N . TRP A 1 344 ? 0.152 25.043 13.804 1.00 79.50 344 TRP A N 1
ATOM 2756 C CA . TRP A 1 344 ? 0.595 23.772 13.243 1.00 79.50 344 TRP A CA 1
ATOM 2757 C C . TRP A 1 344 ? 1.440 24.017 11.997 1.00 79.50 344 TRP A C 1
ATOM 2759 O O . TRP A 1 344 ? 1.117 24.853 11.158 1.00 79.50 344 TRP A O 1
ATOM 2769 N N . LEU A 1 345 ? 2.548 23.291 11.892 1.00 82.81 345 LEU A N 1
ATOM 2770 C CA . LEU A 1 345 ? 3.468 23.370 10.764 1.00 82.81 345 LEU A CA 1
ATOM 2771 C C . LEU A 1 345 ? 3.396 22.071 9.972 1.00 82.81 345 LEU A C 1
ATOM 2773 O O . LEU A 1 345 ? 3.587 20.995 10.540 1.00 82.81 345 LEU A O 1
ATOM 2777 N N . LEU A 1 346 ? 3.177 22.163 8.664 1.00 85.94 346 LEU A N 1
ATOM 2778 C CA . LEU A 1 346 ? 3.359 21.043 7.750 1.00 85.94 346 LEU A CA 1
ATOM 2779 C C . LEU A 1 346 ? 4.830 21.005 7.329 1.00 85.94 346 LEU A C 1
ATOM 2781 O O . LEU A 1 346 ? 5.297 21.811 6.522 1.00 85.94 346 LEU A O 1
ATOM 2785 N N . GLN A 1 347 ? 5.576 20.076 7.920 1.00 85.25 347 GLN A N 1
ATOM 2786 C CA . GLN A 1 347 ? 7.012 19.950 7.732 1.00 85.25 347 GLN A CA 1
ATOM 2787 C C . GLN A 1 347 ? 7.326 18.944 6.612 1.00 85.25 347 GLN A C 1
ATOM 2789 O O . GLN A 1 347 ? 7.033 17.752 6.768 1.00 85.25 347 GLN A O 1
ATOM 2794 N N . PRO A 1 348 ? 7.957 19.379 5.504 1.00 87.19 348 PRO A N 1
ATOM 2795 C CA . PRO A 1 348 ? 8.484 18.467 4.505 1.00 87.19 348 PRO A CA 1
ATOM 2796 C C . PRO A 1 348 ? 9.773 17.804 4.990 1.00 87.19 348 PRO A C 1
ATOM 2798 O O . PRO A 1 348 ? 10.701 18.451 5.475 1.00 87.19 348 PRO A O 1
ATOM 2801 N N . ILE A 1 349 ? 9.843 16.491 4.819 1.00 85.62 349 ILE A N 1
ATOM 2802 C CA . ILE A 1 349 ? 10.989 15.652 5.141 1.00 85.62 349 ILE A CA 1
ATOM 2803 C C . ILE A 1 349 ? 11.555 15.131 3.810 1.00 85.62 349 ILE A C 1
ATOM 2805 O O . ILE A 1 349 ? 10.928 14.285 3.159 1.00 85.62 349 ILE A O 1
ATOM 2809 N N . PRO A 1 350 ? 12.716 15.641 3.359 1.00 80.88 350 PRO A N 1
ATOM 2810 C CA . PRO A 1 350 ? 13.353 15.152 2.144 1.00 80.88 350 PRO A CA 1
ATOM 2811 C C . PRO A 1 350 ? 13.882 13.727 2.352 1.00 80.88 350 PRO A C 1
ATOM 2813 O O . PRO A 1 350 ? 14.499 13.421 3.372 1.00 80.88 350 PRO A O 1
ATOM 2816 N N . LEU A 1 351 ? 13.658 12.866 1.358 1.00 80.00 351 LEU A N 1
ATOM 2817 C CA . LEU A 1 351 ? 14.096 11.468 1.344 1.00 80.00 351 LEU A CA 1
ATOM 2818 C C . LEU A 1 351 ? 15.445 11.345 0.614 1.00 80.00 351 LEU A C 1
ATOM 2820 O O . LEU A 1 351 ? 15.513 10.831 -0.499 1.00 80.00 351 LEU A O 1
ATOM 2824 N N . GLN A 1 352 ? 16.514 11.879 1.204 1.00 69.94 352 GLN A N 1
ATOM 2825 C CA . GLN A 1 352 ? 17.887 11.791 0.678 1.00 69.94 352 GLN A CA 1
ATOM 2826 C C . GLN A 1 352 ? 18.730 10.886 1.581 1.00 69.94 352 GLN A C 1
ATOM 2828 O O . GLN A 1 352 ? 18.521 10.87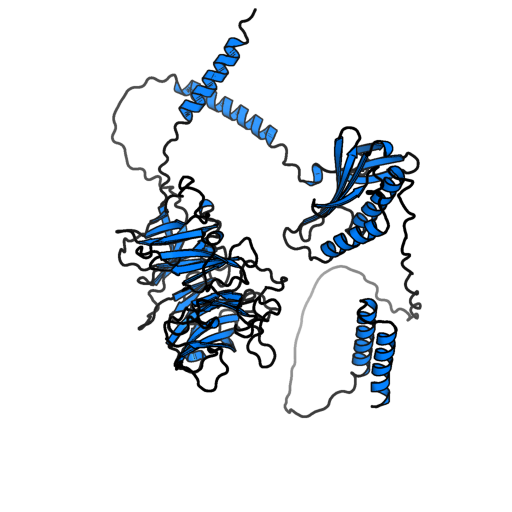1 2.789 1.00 69.94 352 GLN A O 1
ATOM 2833 N N . ASN A 1 353 ? 19.680 10.132 1.018 1.00 57.78 353 ASN A N 1
ATOM 2834 C CA . ASN A 1 353 ? 20.562 9.274 1.817 1.00 57.78 353 ASN A CA 1
ATOM 2835 C C . ASN A 1 353 ? 21.454 10.115 2.750 1.00 57.78 353 ASN A C 1
ATOM 2837 O O . ASN A 1 353 ? 21.926 11.186 2.370 1.00 57.78 353 ASN A O 1
ATOM 2841 N N . GLN A 1 354 ? 21.715 9.585 3.949 1.00 53.31 354 GLN A N 1
ATOM 2842 C CA . GLN A 1 354 ? 22.413 10.264 5.049 1.00 53.31 354 GLN A CA 1
ATOM 2843 C C . GLN A 1 354 ? 23.849 10.726 4.704 1.00 53.31 354 GLN A C 1
ATOM 2845 O O . GLN A 1 354 ? 24.353 11.643 5.347 1.00 53.31 354 GLN A O 1
ATOM 2850 N N . ASP A 1 355 ? 24.466 10.153 3.663 1.00 47.53 355 ASP A N 1
ATOM 2851 C CA . ASP A 1 355 ? 25.852 10.429 3.250 1.00 47.53 355 ASP A CA 1
ATOM 2852 C C . ASP A 1 355 ? 26.018 11.656 2.329 1.00 47.53 355 ASP A C 1
ATOM 2854 O O . ASP A 1 355 ? 27.141 12.010 1.973 1.00 47.53 355 ASP A O 1
ATOM 2858 N N . GLN A 1 356 ? 24.933 12.336 1.936 1.00 44.78 356 GLN A N 1
ATOM 2859 C CA . GLN A 1 356 ? 25.034 13.627 1.246 1.00 44.78 356 GLN A CA 1
ATOM 2860 C C . GLN A 1 356 ? 24.886 14.773 2.247 1.00 44.78 356 GLN A C 1
ATOM 2862 O O . GLN A 1 356 ? 23.790 15.135 2.672 1.00 44.78 356 GLN A O 1
ATOM 2867 N N . SER A 1 357 ? 26.036 15.328 2.625 1.00 35.34 357 SER A N 1
ATOM 2868 C CA . SER A 1 357 ? 26.209 16.473 3.511 1.00 35.34 357 SER A CA 1
ATOM 2869 C C . SER A 1 357 ? 25.192 17.600 3.271 1.00 35.34 357 SER A C 1
ATOM 2871 O O . SER A 1 357 ? 25.106 18.190 2.197 1.00 35.34 357 SER A O 1
ATOM 2873 N N . ALA A 1 358 ? 24.445 17.882 4.336 1.00 40.50 358 ALA A N 1
ATOM 2874 C CA . ALA A 1 358 ? 23.796 19.123 4.762 1.00 40.50 358 ALA A CA 1
ATOM 2875 C C . ALA A 1 358 ? 24.115 20.438 3.998 1.00 40.50 358 ALA A C 1
ATOM 2877 O O . ALA A 1 358 ? 24.704 21.344 4.580 1.00 40.50 358 ALA A O 1
ATOM 2878 N N . ALA A 1 359 ? 23.681 20.601 2.739 1.00 36.38 359 ALA A N 1
ATOM 2879 C CA . ALA A 1 359 ? 23.694 21.926 2.090 1.00 36.38 359 ALA A CA 1
ATOM 2880 C C . ALA A 1 359 ? 22.699 22.157 0.930 1.00 36.38 359 ALA A C 1
ATOM 2882 O O . ALA A 1 359 ? 22.702 23.248 0.366 1.00 36.38 359 ALA A O 1
ATOM 2883 N N . SER A 1 360 ? 21.829 21.210 0.550 1.00 37.91 360 SER A N 1
ATOM 2884 C CA . SER A 1 360 ? 20.898 21.436 -0.575 1.00 37.91 360 SER A CA 1
ATOM 2885 C C . SER A 1 360 ? 19.428 21.457 -0.136 1.00 37.91 360 SER A C 1
ATOM 2887 O O . SER A 1 360 ? 18.874 20.450 0.297 1.00 37.91 360 SER A O 1
ATOM 2889 N N . SER A 1 361 ? 18.844 22.660 -0.210 1.00 44.44 361 SER A N 1
ATOM 2890 C CA . SER A 1 361 ? 17.403 22.965 -0.253 1.00 44.44 361 SER A CA 1
ATOM 2891 C C . SER A 1 361 ? 16.510 22.273 0.789 1.00 44.44 361 SER A C 1
ATOM 2893 O O . SER A 1 361 ? 15.700 21.396 0.479 1.00 44.44 361 SER A O 1
ATOM 2895 N N . GLN A 1 362 ? 16.571 22.747 2.040 1.00 56.03 362 GLN A N 1
ATOM 2896 C CA . GLN A 1 362 ? 15.421 22.613 2.937 1.00 56.03 362 GLN A CA 1
ATOM 2897 C C . GLN A 1 362 ? 14.293 23.493 2.390 1.00 56.03 362 GLN A C 1
ATOM 2899 O O . GLN A 1 362 ? 14.361 24.717 2.484 1.00 56.03 362 GLN A O 1
ATOM 2904 N N . ASP A 1 363 ? 13.268 22.880 1.795 1.00 57.12 363 ASP A N 1
ATOM 2905 C CA . ASP A 1 363 ? 12.011 23.593 1.570 1.00 57.12 363 ASP A CA 1
ATOM 2906 C C . ASP A 1 363 ? 11.519 24.107 2.930 1.00 57.12 363 ASP A C 1
ATOM 2908 O O . ASP A 1 363 ? 11.467 23.317 3.883 1.00 57.12 363 ASP A O 1
ATOM 2912 N N . PRO A 1 364 ? 11.170 25.398 3.046 1.00 64.56 364 PRO A N 1
ATOM 2913 C CA . PRO A 1 364 ? 10.684 25.936 4.303 1.00 64.56 364 PRO A CA 1
ATOM 2914 C C . PRO A 1 364 ? 9.414 25.182 4.734 1.00 64.56 364 PRO A C 1
ATOM 2916 O O . PRO A 1 364 ? 8.588 24.836 3.878 1.00 64.56 364 PRO A O 1
ATOM 2919 N N . PRO A 1 365 ? 9.245 24.897 6.040 1.00 64.44 365 PRO A N 1
ATOM 2920 C CA . PRO A 1 365 ? 8.001 24.337 6.546 1.00 64.44 365 PRO A CA 1
ATOM 2921 C C . PRO A 1 365 ? 6.841 25.266 6.187 1.00 64.44 365 PRO A C 1
ATOM 2923 O O . PRO A 1 365 ? 6.976 26.489 6.227 1.00 64.44 365 PRO A O 1
ATOM 2926 N N . MET A 1 366 ? 5.706 24.677 5.825 1.00 68.06 366 MET A N 1
ATOM 2927 C CA . MET A 1 366 ? 4.509 25.440 5.497 1.00 68.06 366 MET A CA 1
ATOM 2928 C C . MET A 1 366 ? 3.725 25.695 6.780 1.00 68.06 366 MET A C 1
ATOM 2930 O O . MET A 1 366 ? 3.443 24.756 7.531 1.00 68.06 366 MET A O 1
ATOM 2934 N N . VAL A 1 367 ? 3.394 26.954 7.046 1.00 70.00 367 VAL A N 1
ATOM 2935 C CA . VAL A 1 367 ? 2.560 27.316 8.192 1.00 70.00 367 VAL A CA 1
ATOM 2936 C C . VAL A 1 367 ? 1.115 27.017 7.822 1.00 70.00 367 VAL A C 1
ATOM 2938 O O . VAL A 1 367 ? 0.627 27.492 6.800 1.00 70.00 367 VAL A O 1
ATOM 2941 N N . LEU A 1 368 ? 0.437 26.198 8.623 1.00 67.69 368 LEU A N 1
ATOM 2942 C CA . LEU A 1 368 ? -0.990 25.963 8.447 1.00 67.69 368 LEU A CA 1
ATOM 2943 C C . LEU A 1 368 ? -1.739 27.045 9.213 1.00 67.69 368 LEU A C 1
ATOM 2945 O O . LEU A 1 368 ? -1.768 27.035 10.449 1.00 67.69 368 LEU A O 1
ATOM 2949 N N . GLU A 1 369 ? -2.328 27.982 8.478 1.00 63.38 369 GLU A N 1
ATOM 2950 C CA . GLU A 1 369 ? -3.154 29.020 9.074 1.00 63.38 369 GLU A CA 1
ATOM 2951 C C . GLU A 1 369 ? -4.504 28.424 9.468 1.00 63.38 369 GLU A C 1
ATOM 2953 O O . GLU A 1 369 ? -5.382 28.145 8.648 1.00 63.38 369 GLU A O 1
ATOM 2958 N N . LEU A 1 370 ? -4.652 28.187 10.768 1.00 62.81 370 LEU A N 1
ATOM 2959 C CA . LEU A 1 370 ? -5.920 27.813 11.371 1.00 62.81 370 LEU A CA 1
ATOM 2960 C C . LEU A 1 370 ? -6.726 29.090 11.602 1.00 62.81 370 LEU A C 1
ATOM 2962 O O . LEU A 1 370 ? -6.284 29.970 12.336 1.00 62.81 370 LEU A O 1
ATOM 2966 N N . GLN A 1 371 ? -7.944 29.166 11.055 1.00 52.88 371 GLN A N 1
ATOM 2967 C CA . GLN A 1 371 ? -8.847 30.309 11.272 1.00 52.88 371 GLN A CA 1
ATOM 2968 C C . GLN A 1 371 ? -9.169 30.566 12.762 1.00 52.88 371 GLN A C 1
ATOM 2970 O O . GLN A 1 371 ? -9.664 31.635 13.110 1.00 52.88 371 GLN A O 1
ATOM 2975 N N . LYS A 1 372 ? -8.880 29.607 13.659 1.00 52.44 372 LYS A N 1
ATOM 2976 C CA . LYS A 1 372 ? -8.912 29.778 15.118 1.00 52.44 372 LYS A CA 1
ATOM 2977 C C . LYS A 1 372 ? -7.703 29.093 15.762 1.00 52.44 372 LYS A C 1
ATOM 2979 O O . LYS A 1 372 ? -7.553 27.876 15.658 1.00 52.44 372 LYS A O 1
ATOM 2984 N N . ASN A 1 373 ? -6.875 29.868 16.469 1.00 48.00 373 ASN A N 1
ATOM 2985 C CA . ASN A 1 373 ? -5.784 29.366 17.309 1.00 48.00 373 ASN A CA 1
ATOM 2986 C C . ASN A 1 373 ? -6.333 28.368 18.331 1.00 48.00 373 ASN A C 1
ATOM 2988 O O . ASN A 1 373 ? -6.975 28.750 19.307 1.00 48.00 373 ASN A O 1
ATOM 2992 N N . ASN A 1 374 ? -6.067 27.084 18.119 1.00 56.06 374 ASN A N 1
ATOM 2993 C CA . ASN A 1 374 ? -6.479 26.040 19.039 1.00 56.06 374 ASN A CA 1
ATOM 2994 C C . ASN A 1 374 ? -5.240 25.220 19.407 1.00 56.06 374 ASN A C 1
ATOM 2996 O O . ASN A 1 374 ? -4.986 24.145 18.868 1.00 56.06 374 ASN A O 1
ATOM 3000 N N . ALA A 1 375 ? -4.434 25.750 20.332 1.00 56.97 375 ALA A N 1
ATOM 3001 C CA . ALA A 1 375 ? -3.206 25.109 20.816 1.00 56.97 375 ALA A CA 1
ATOM 3002 C C . ALA A 1 375 ? -3.449 23.709 21.432 1.00 56.97 375 ALA A C 1
ATOM 3004 O O . ALA A 1 375 ? -2.509 22.945 21.622 1.00 56.97 375 ALA A O 1
ATOM 3005 N N . ALA A 1 376 ? -4.707 23.344 21.707 1.00 65.38 376 ALA A N 1
ATOM 3006 C CA . ALA A 1 376 ? -5.125 22.022 22.175 1.00 65.38 376 ALA A CA 1
ATOM 3007 C C . ALA A 1 376 ? -5.726 21.115 21.075 1.00 65.38 376 ALA A C 1
ATOM 3009 O O . ALA A 1 376 ? -6.211 20.027 21.389 1.00 65.38 376 ALA A O 1
ATOM 3010 N N . ALA A 1 377 ? -5.755 21.544 19.809 1.00 74.75 377 ALA A N 1
ATOM 3011 C CA . ALA A 1 377 ? -6.266 20.722 18.714 1.00 74.75 377 ALA A CA 1
ATOM 3012 C C . ALA A 1 377 ? -5.344 19.527 18.445 1.00 74.75 377 ALA A C 1
ATOM 3014 O O . ALA A 1 377 ? -4.121 19.638 18.514 1.00 74.75 377 ALA A O 1
ATOM 3015 N N . LYS A 1 378 ? -5.944 18.381 18.118 1.00 85.06 378 LYS A N 1
ATOM 3016 C CA . LYS A 1 378 ? -5.249 17.163 17.697 1.00 85.06 378 LYS A CA 1
ATOM 3017 C C . LYS A 1 378 ? -5.634 16.878 16.254 1.00 85.06 378 LYS A C 1
ATOM 3019 O O . LYS A 1 378 ? -6.825 16.749 15.975 1.00 85.06 378 LYS A O 1
ATOM 3024 N N . PHE A 1 379 ? -4.639 16.741 15.383 1.00 86.62 379 PHE A N 1
ATOM 3025 C CA . PHE A 1 379 ? -4.835 16.460 13.962 1.00 86.62 379 PHE A CA 1
ATOM 3026 C C . PHE A 1 379 ? -4.302 15.083 13.574 1.00 86.62 379 PHE A C 1
ATOM 3028 O O . PHE A 1 379 ? -3.285 14.627 14.104 1.00 86.62 379 PHE A O 1
ATOM 3035 N N . SER A 1 380 ? -4.968 14.453 12.612 1.00 90.06 380 SER A N 1
ATOM 3036 C CA . SER A 1 380 ? -4.434 13.339 11.828 1.00 90.06 380 SER A CA 1
ATOM 3037 C C . SER A 1 380 ? -4.392 13.710 10.347 1.00 90.06 380 SER A C 1
ATOM 3039 O O . SER A 1 380 ? -5.215 14.492 9.866 1.00 90.06 380 SER A O 1
ATOM 3041 N N . LEU A 1 381 ? -3.384 13.182 9.651 1.00 91.25 381 LEU A N 1
ATOM 3042 C CA . LEU A 1 381 ? -3.120 13.446 8.241 1.00 91.25 381 LEU A CA 1
ATOM 3043 C C . LEU A 1 381 ? -3.595 12.259 7.400 1.00 91.25 381 LEU A C 1
ATOM 3045 O O . LEU A 1 381 ? -3.178 11.124 7.637 1.00 91.25 381 LEU A O 1
ATOM 3049 N N . HIS A 1 382 ? -4.429 12.549 6.408 1.00 92.44 382 HIS A N 1
ATOM 3050 C CA . HIS A 1 382 ? -5.040 11.593 5.484 1.00 92.44 382 HIS A CA 1
ATOM 3051 C C . HIS A 1 382 ? -4.809 12.045 4.040 1.00 92.44 382 HIS A C 1
ATOM 3053 O O . HIS A 1 382 ? -4.273 13.132 3.799 1.00 92.44 382 HIS A O 1
ATOM 3059 N N . GLN A 1 383 ? -5.192 11.207 3.080 1.00 90.94 383 GLN A N 1
ATOM 3060 C CA . GLN A 1 383 ? -5.103 11.528 1.657 1.00 90.94 383 GLN A CA 1
ATOM 3061 C C . GLN A 1 383 ? -6.411 11.220 0.933 1.00 90.94 383 GLN A C 1
ATOM 3063 O O . GLN A 1 383 ? -7.108 10.270 1.290 1.00 90.94 383 GLN A O 1
ATOM 3068 N N . ASP A 1 384 ? -6.729 12.020 -0.080 1.00 88.50 384 ASP A N 1
ATOM 3069 C CA . ASP A 1 384 ? -7.794 11.709 -1.032 1.00 88.50 384 ASP A CA 1
ATOM 3070 C C . ASP A 1 384 ? -7.313 10.745 -2.138 1.00 88.50 384 ASP A C 1
ATOM 3072 O O . ASP A 1 384 ? -6.192 10.227 -2.101 1.00 88.50 384 ASP A O 1
ATOM 3076 N N . HIS A 1 385 ? -8.169 10.482 -3.132 1.00 84.44 385 HIS A N 1
ATOM 3077 C CA . HIS A 1 385 ? -7.845 9.585 -4.246 1.00 84.44 385 HIS A CA 1
ATOM 3078 C C . HIS A 1 385 ? -6.693 10.099 -5.131 1.00 84.44 385 HIS A C 1
ATOM 3080 O O . HIS A 1 385 ? -5.944 9.302 -5.696 1.00 84.44 385 HIS A O 1
ATOM 3086 N N . ASP A 1 386 ? -6.519 11.417 -5.238 1.00 85.88 386 ASP A N 1
ATOM 3087 C CA . ASP A 1 386 ? -5.473 12.046 -6.048 1.00 85.88 386 ASP A CA 1
ATOM 3088 C C . ASP A 1 386 ? -4.145 12.210 -5.283 1.00 85.88 386 ASP A C 1
ATOM 3090 O O . ASP A 1 386 ? -3.129 12.642 -5.848 1.00 85.88 386 ASP A O 1
ATOM 3094 N N . GLY A 1 387 ? -4.121 11.809 -4.008 1.00 88.12 387 GLY A N 1
ATOM 3095 C CA . GLY A 1 387 ? -2.977 11.941 -3.114 1.00 88.12 387 GLY A CA 1
ATOM 3096 C C . GLY A 1 387 ? -2.819 13.349 -2.540 1.00 88.12 387 GLY A C 1
ATOM 3097 O O . GLY A 1 387 ? -1.724 13.684 -2.069 1.00 88.12 387 GLY A O 1
ATOM 3098 N N . GLU A 1 388 ? -3.871 14.171 -2.598 1.00 90.50 388 GLU A N 1
ATOM 3099 C CA . GLU A 1 388 ? -3.945 15.448 -1.895 1.00 90.50 388 GLU A CA 1
ATOM 3100 C C . GLU A 1 388 ? -4.186 15.243 -0.405 1.00 90.50 388 GLU A C 1
ATOM 3102 O O . GLU A 1 388 ? -4.679 14.205 0.029 1.00 90.50 388 GLU A O 1
ATOM 3107 N N . LEU A 1 389 ? -3.783 16.225 0.399 1.00 90.06 389 LEU A N 1
ATOM 3108 C CA . LEU A 1 389 ? -3.811 16.110 1.852 1.00 90.06 389 LEU A CA 1
ATOM 3109 C C . LEU A 1 389 ? -5.172 16.493 2.422 1.00 90.06 389 LEU A C 1
ATOM 3111 O O . LEU A 1 389 ? -5.718 17.555 2.118 1.00 90.06 389 LEU A O 1
ATOM 3115 N N . LEU A 1 390 ? -5.630 15.659 3.348 1.00 91.56 390 LEU A N 1
ATOM 3116 C CA . LEU A 1 390 ? -6.785 15.901 4.196 1.00 91.56 390 LEU A CA 1
ATOM 3117 C C . LEU A 1 390 ? -6.344 15.935 5.657 1.00 91.56 390 LEU A C 1
ATOM 3119 O O . LEU A 1 390 ? -5.478 15.169 6.084 1.00 91.56 390 LEU A O 1
ATOM 3123 N N . LEU A 1 391 ? -6.960 16.813 6.437 1.00 91.56 391 LEU A N 1
ATOM 3124 C CA . LEU A 1 391 ? -6.731 16.927 7.871 1.00 91.56 391 LEU A CA 1
ATOM 3125 C C . LEU A 1 391 ? -8.017 16.645 8.622 1.00 91.56 391 LEU A C 1
ATOM 3127 O O . LEU A 1 391 ? -9.025 17.297 8.374 1.00 91.56 391 LEU A O 1
ATOM 3131 N N . LEU A 1 392 ? -7.958 15.723 9.577 1.00 91.56 392 LEU A N 1
ATOM 3132 C CA . LEU A 1 392 ? -9.040 15.478 10.523 1.00 91.56 392 LEU A CA 1
ATOM 3133 C C . LEU A 1 392 ? -8.662 16.079 11.879 1.00 91.56 392 LEU A C 1
ATOM 3135 O O . LEU A 1 392 ? -7.702 15.645 12.520 1.00 91.56 392 LEU A O 1
ATOM 3139 N N . GLU A 1 393 ? -9.428 17.069 12.329 1.00 89.62 393 GLU A N 1
ATOM 3140 C CA . GLU A 1 393 ? -9.340 17.616 13.680 1.00 89.62 393 GLU A CA 1
ATOM 3141 C C . GLU A 1 393 ? -10.215 16.798 14.626 1.00 89.62 393 GLU A C 1
ATOM 3143 O O . GLU A 1 393 ? -11.440 16.826 14.546 1.00 89.62 393 GLU A O 1
ATOM 3148 N N . HIS A 1 394 ? -9.597 16.092 15.569 1.00 87.69 394 HIS A N 1
ATOM 3149 C CA . HIS A 1 394 ? -10.320 15.157 16.431 1.00 87.69 394 HIS A CA 1
ATOM 3150 C C . HIS A 1 394 ? -11.208 15.844 17.479 1.00 87.69 394 HIS A C 1
ATOM 3152 O O . HIS A 1 394 ? -12.176 15.240 17.925 1.00 87.69 394 HIS A O 1
ATOM 3158 N N . LYS A 1 395 ? -10.887 17.078 17.901 1.00 82.31 395 LYS A N 1
ATOM 3159 C CA . LYS A 1 395 ? -11.624 17.772 18.976 1.00 82.31 395 LYS A CA 1
ATOM 3160 C C . LYS A 1 395 ? -12.875 18.485 18.465 1.00 82.31 395 LYS A C 1
ATOM 3162 O O . LYS A 1 395 ? -13.921 18.375 19.087 1.00 82.31 395 LYS A O 1
ATOM 3167 N N . GLN A 1 396 ? -12.752 19.214 17.357 1.00 81.25 396 GLN A N 1
ATOM 3168 C CA . GLN A 1 396 ? -13.884 19.870 16.688 1.00 81.25 396 GLN A CA 1
ATOM 3169 C C . GLN A 1 396 ? -14.553 18.958 15.655 1.00 81.25 396 GLN A C 1
ATOM 3171 O O . GLN A 1 396 ? -15.462 19.393 14.967 1.00 81.25 396 GLN A O 1
ATOM 3176 N N . ALA A 1 397 ? -14.082 17.714 15.513 1.00 87.44 397 ALA A N 1
ATOM 3177 C CA . ALA A 1 397 ? -14.622 16.725 14.588 1.00 87.44 397 ALA A CA 1
ATOM 3178 C C . ALA A 1 397 ? -14.830 17.310 13.177 1.00 87.44 397 ALA A C 1
ATOM 3180 O O . ALA A 1 397 ? -15.918 17.256 12.616 1.00 87.44 397 ALA A O 1
ATOM 3181 N N . ARG A 1 398 ? -13.788 17.935 12.617 1.00 89.88 398 ARG A N 1
ATOM 3182 C CA . ARG A 1 398 ? -13.868 18.662 11.343 1.00 89.88 398 ARG A CA 1
ATOM 3183 C C . ARG A 1 398 ? -12.802 18.188 10.370 1.00 89.88 398 ARG A C 1
ATOM 3185 O O . ARG A 1 398 ? -11.686 17.872 10.781 1.00 89.88 398 ARG A O 1
ATOM 3192 N N . ILE A 1 399 ? -13.154 18.147 9.087 1.00 91.75 399 ILE A N 1
ATOM 3193 C CA . ILE A 1 399 ? -12.254 17.738 8.006 1.00 91.75 399 ILE A CA 1
ATOM 3194 C C . ILE A 1 399 ? -11.892 18.957 7.161 1.00 91.75 399 ILE A C 1
ATOM 3196 O O . ILE A 1 399 ? -12.776 19.719 6.760 1.00 91.75 399 ILE A O 1
ATOM 3200 N N . TYR A 1 400 ? -10.603 19.120 6.872 1.00 89.75 400 TYR A N 1
ATOM 3201 C CA . TYR A 1 400 ? -10.060 20.231 6.094 1.00 89.75 400 TYR A CA 1
ATOM 3202 C C . TYR A 1 400 ? -9.236 19.742 4.899 1.00 89.75 400 TYR A C 1
ATOM 3204 O O . TYR A 1 400 ? -8.526 18.740 5.002 1.00 89.75 400 TYR A O 1
ATOM 3212 N N . THR A 1 401 ? -9.270 20.494 3.800 1.00 89.00 401 THR A N 1
ATOM 3213 C CA . THR A 1 401 ? -8.282 20.422 2.713 1.00 89.00 401 THR A CA 1
ATOM 3214 C C . THR A 1 401 ? -7.215 21.502 2.896 1.00 89.00 401 THR A C 1
ATOM 3216 O O . THR A 1 401 ? -7.442 22.514 3.568 1.00 89.00 401 THR A O 1
ATOM 3219 N N . ILE A 1 402 ? -6.038 21.291 2.299 1.00 85.94 402 ILE A N 1
ATOM 3220 C CA . ILE A 1 402 ? -4.910 22.233 2.356 1.00 85.94 402 ILE A CA 1
ATOM 3221 C C . ILE A 1 402 ? -4.726 22.891 0.985 1.00 85.94 402 ILE A C 1
ATOM 3223 O O . ILE A 1 402 ? -4.128 22.299 0.081 1.00 85.94 402 ILE A O 1
ATOM 3227 N N . ASN A 1 403 ? -5.193 24.130 0.833 1.00 78.69 403 ASN A N 1
ATOM 3228 C CA . ASN A 1 403 ? -5.064 24.883 -0.415 1.00 78.69 403 ASN A CA 1
ATOM 3229 C C . ASN A 1 403 ? -3.826 25.793 -0.392 1.00 78.69 403 ASN A C 1
ATOM 3231 O O . ASN A 1 403 ? -3.349 26.199 0.668 1.00 78.69 403 ASN A O 1
ATOM 3235 N N . ALA A 1 404 ? -3.289 26.110 -1.572 1.00 67.56 404 ALA A N 1
ATOM 3236 C CA . ALA A 1 404 ? -2.283 27.162 -1.697 1.00 67.56 404 ALA A CA 1
ATOM 3237 C C . ALA A 1 404 ? -2.948 28.522 -1.442 1.00 67.56 404 ALA A C 1
ATOM 3239 O O . ALA A 1 404 ? -4.011 28.785 -2.005 1.00 67.56 404 ALA A O 1
ATOM 3240 N N . SER A 1 405 ? -2.346 29.369 -0.606 1.00 59.34 405 SER A N 1
ATOM 3241 C CA . SER A 1 405 ? -2.856 30.718 -0.364 1.00 59.34 405 SER A CA 1
ATOM 3242 C C . SER A 1 405 ? -2.823 31.528 -1.662 1.00 59.34 405 SER A C 1
ATOM 3244 O O . SER A 1 405 ? -1.763 31.766 -2.239 1.00 59.34 405 SER A O 1
ATOM 3246 N N . THR A 1 406 ? -3.997 31.923 -2.148 1.00 42.03 406 THR A N 1
ATOM 3247 C CA . THR A 1 406 ? -4.151 32.949 -3.185 1.00 42.03 406 THR A CA 1
ATOM 3248 C C . THR A 1 406 ? -4.437 34.267 -2.486 1.00 42.03 406 THR A C 1
ATOM 3250 O O . THR A 1 406 ? -5.596 34.585 -2.232 1.00 42.03 406 THR A O 1
ATOM 3253 N N . ASP A 1 407 ? -3.402 35.043 -2.176 1.00 37.66 407 ASP A N 1
ATOM 3254 C CA . ASP A 1 407 ? -3.605 36.439 -1.800 1.00 37.66 407 ASP A CA 1
ATOM 3255 C C . ASP A 1 407 ? -3.985 37.246 -3.046 1.00 37.66 407 ASP A C 1
ATOM 3257 O O . ASP A 1 407 ? -3.141 37.669 -3.834 1.00 37.66 407 ASP A O 1
ATOM 3261 N N . ILE A 1 408 ? -5.287 37.466 -3.228 1.00 36.06 408 ILE A N 1
ATOM 3262 C CA . ILE A 1 408 ? -5.808 38.633 -3.945 1.00 36.06 408 ILE A CA 1
ATOM 3263 C C . ILE A 1 408 ? -6.700 39.385 -2.960 1.00 36.06 408 ILE A C 1
ATOM 3265 O O . ILE A 1 408 ? -7.922 39.350 -3.049 1.00 36.06 408 ILE A O 1
ATOM 3269 N N . ASN A 1 409 ? -6.077 40.060 -1.997 1.00 34.28 409 ASN A N 1
ATOM 3270 C CA . ASN A 1 409 ? -6.748 41.063 -1.182 1.00 34.28 409 ASN A CA 1
ATOM 3271 C C . ASN A 1 409 ? -6.248 42.449 -1.600 1.00 34.28 409 ASN A C 1
ATOM 3273 O O . ASN A 1 409 ? -5.305 42.996 -1.036 1.00 34.28 409 ASN A O 1
ATOM 3277 N N . THR A 1 410 ? -6.911 43.038 -2.597 1.00 37.75 410 THR A N 1
ATOM 3278 C CA . THR A 1 410 ? -6.978 44.497 -2.763 1.00 37.75 410 THR A CA 1
ATOM 3279 C C . THR A 1 410 ? -7.808 45.049 -1.604 1.00 37.75 410 THR A C 1
ATOM 3281 O O . THR A 1 410 ? -9.020 45.213 -1.715 1.00 37.75 410 THR A O 1
ATOM 3284 N N . ALA A 1 411 ? -7.171 45.280 -0.458 1.00 32.47 411 ALA A N 1
ATOM 3285 C CA . ALA A 1 411 ? -7.752 46.061 0.623 1.00 32.47 411 ALA A CA 1
ATOM 3286 C C . ALA A 1 411 ? -7.252 47.503 0.490 1.00 32.47 411 ALA A C 1
ATOM 3288 O O . ALA A 1 411 ? -6.131 47.840 0.864 1.00 32.47 411 ALA A O 1
ATOM 3289 N N . THR A 1 412 ? -8.088 48.340 -0.116 1.00 41.19 412 THR A N 1
ATOM 3290 C CA . THR A 1 412 ? -7.922 49.789 -0.184 1.00 41.19 412 THR A CA 1
ATOM 3291 C C . THR A 1 412 ? -8.275 50.394 1.174 1.00 41.19 412 THR A C 1
ATOM 3293 O O . THR A 1 412 ? -9.427 50.317 1.595 1.00 41.19 412 THR A O 1
ATOM 3296 N N . THR A 1 413 ? -7.328 51.064 1.824 1.00 28.83 413 THR A N 1
ATOM 3297 C CA . THR A 1 413 ? -7.606 52.061 2.875 1.00 28.83 413 THR A CA 1
ATOM 3298 C C . THR A 1 413 ? -6.499 53.128 2.862 1.00 28.83 413 THR A C 1
ATOM 3300 O O . THR A 1 413 ? -5.398 52.867 2.377 1.00 28.83 413 THR A O 1
ATOM 3303 N N . PRO A 1 414 ? -6.808 54.381 3.241 1.00 37.66 414 PRO A N 1
ATOM 3304 C CA . PRO A 1 414 ? -6.438 55.570 2.484 1.00 37.66 414 PRO A CA 1
ATOM 3305 C C . PRO A 1 414 ? -5.143 56.190 3.010 1.00 37.66 414 PRO A C 1
ATOM 3307 O O . PRO A 1 414 ? -4.982 56.376 4.214 1.00 37.66 414 PRO A O 1
ATOM 3310 N N . ALA A 1 415 ? -4.244 56.573 2.106 1.00 32.38 415 ALA A N 1
ATOM 3311 C CA . ALA A 1 415 ? -3.069 57.354 2.466 1.00 32.38 415 ALA A CA 1
ATOM 3312 C C . ALA A 1 415 ? -3.439 58.840 2.615 1.00 32.38 415 ALA A C 1
ATOM 3314 O O . ALA A 1 415 ? -3.886 59.479 1.659 1.00 32.38 415 ALA A O 1
ATOM 3315 N N . THR A 1 416 ? -3.222 59.398 3.806 1.00 30.53 416 THR A N 1
ATOM 3316 C CA . THR A 1 416 ? -3.056 60.843 4.016 1.00 30.53 416 THR A CA 1
ATOM 3317 C C . THR A 1 416 ? -1.749 61.314 3.358 1.00 30.53 416 THR A C 1
ATOM 3319 O O . THR A 1 416 ? -0.781 60.551 3.295 1.00 30.53 416 THR A O 1
ATOM 3322 N N . PRO A 1 417 ? -1.702 62.548 2.825 1.00 41.41 417 PRO A N 1
ATOM 3323 C CA . PRO A 1 417 ? -0.743 62.923 1.799 1.00 41.41 417 PRO A CA 1
ATOM 3324 C C . PRO A 1 417 ? 0.569 63.418 2.408 1.00 41.41 417 PRO A C 1
ATOM 3326 O O . PRO A 1 417 ? 0.572 64.268 3.296 1.00 41.41 417 PRO A O 1
ATOM 3329 N N . VAL A 1 418 ? 1.691 62.955 1.859 1.00 33.09 418 VAL A N 1
ATOM 3330 C CA . VAL A 1 418 ? 2.975 63.649 1.985 1.00 33.09 418 VAL A CA 1
ATOM 3331 C C . VAL A 1 418 ? 3.410 64.060 0.587 1.00 33.09 418 VAL A C 1
ATOM 3333 O O . VAL A 1 418 ? 3.658 63.241 -0.293 1.00 33.09 418 VAL A O 1
ATOM 3336 N N . SER A 1 419 ? 3.429 65.370 0.397 1.00 43.34 419 SER A N 1
ATOM 3337 C CA . SER A 1 419 ? 3.899 66.093 -0.774 1.00 43.34 419 SER A CA 1
ATOM 3338 C C . SER A 1 419 ? 5.387 65.870 -1.040 1.00 43.34 419 SER A C 1
ATOM 3340 O O . SER A 1 419 ? 6.200 65.952 -0.123 1.00 43.34 419 SER A O 1
ATOM 3342 N N . THR A 1 420 ? 5.765 65.717 -2.307 1.00 30.31 420 THR A N 1
ATOM 3343 C CA . THR A 1 420 ? 7.062 66.175 -2.841 1.00 30.31 420 THR A CA 1
ATOM 3344 C C . THR A 1 420 ? 6.950 66.349 -4.366 1.00 30.31 420 THR A C 1
ATOM 3346 O O . THR A 1 420 ? 6.081 65.733 -4.986 1.00 30.31 420 THR A O 1
ATOM 3349 N N . PRO A 1 421 ? 7.733 67.265 -4.968 1.00 36.91 421 PRO A N 1
ATOM 3350 C CA . PRO A 1 421 ? 7.387 67.918 -6.219 1.00 36.91 421 PRO A CA 1
ATOM 3351 C C . PRO A 1 421 ? 7.765 67.112 -7.456 1.00 36.91 421 PRO A C 1
ATOM 3353 O O . PRO A 1 421 ? 8.678 66.288 -7.466 1.00 36.91 421 PRO A O 1
ATOM 3356 N N . ALA A 1 422 ? 7.056 67.449 -8.527 1.00 42.72 422 ALA A N 1
ATOM 3357 C CA . ALA A 1 422 ? 7.307 67.020 -9.883 1.00 42.72 422 ALA A CA 1
ATOM 3358 C C . ALA A 1 422 ? 8.716 67.400 -10.367 1.00 42.72 422 ALA A C 1
ATOM 3360 O O . ALA A 1 422 ? 9.128 68.554 -10.270 1.00 42.72 422 ALA A O 1
ATOM 3361 N N . ASN A 1 423 ? 9.387 66.447 -11.013 1.00 36.88 423 ASN A N 1
ATOM 3362 C CA . ASN A 1 423 ? 10.034 66.726 -12.287 1.00 36.88 423 ASN A CA 1
ATOM 3363 C C . ASN A 1 423 ? 10.059 65.459 -13.146 1.00 36.88 423 ASN A C 1
ATOM 3365 O O . ASN A 1 423 ? 10.749 64.480 -12.866 1.00 36.88 423 ASN A O 1
ATOM 3369 N N . ASN A 1 424 ? 9.238 65.506 -14.191 1.00 50.12 424 ASN A N 1
ATOM 3370 C CA . ASN A 1 424 ? 9.032 64.464 -15.180 1.00 50.12 424 ASN A CA 1
ATOM 3371 C C . ASN A 1 424 ? 9.923 64.738 -16.393 1.00 50.12 424 ASN A C 1
ATOM 3373 O O . ASN A 1 424 ? 9.732 65.750 -17.059 1.00 50.12 424 ASN A O 1
ATOM 3377 N N . SER A 1 425 ? 10.811 63.803 -16.734 1.00 52.00 425 SER A N 1
ATOM 3378 C CA . SER A 1 425 ? 11.214 63.577 -18.139 1.00 52.00 425 SER A CA 1
ATOM 3379 C C . SER A 1 425 ? 11.958 62.256 -18.392 1.00 52.00 425 SER A C 1
ATOM 3381 O O . SER A 1 425 ? 12.123 61.872 -19.546 1.00 52.00 425 SER A O 1
ATOM 3383 N N . SER A 1 426 ? 12.347 61.491 -17.364 1.00 54.03 426 SER A N 1
ATOM 3384 C CA . SER A 1 426 ? 13.085 60.226 -17.546 1.00 54.03 426 SER A CA 1
ATOM 3385 C C . SER A 1 426 ? 12.201 58.975 -17.684 1.00 54.03 426 SER A C 1
ATOM 3387 O O . SER A 1 426 ? 12.613 57.998 -18.309 1.00 54.03 426 SER A O 1
ATOM 3389 N N . GLY A 1 427 ? 10.970 58.994 -17.157 1.00 56.06 427 GLY A N 1
ATOM 3390 C CA . GLY A 1 427 ? 10.091 57.815 -17.129 1.00 56.06 427 GLY A CA 1
ATOM 3391 C C . GLY A 1 427 ? 9.498 57.432 -18.489 1.00 56.06 427 GLY A C 1
ATOM 3392 O O . GLY A 1 427 ? 9.397 56.250 -18.811 1.00 56.06 427 GLY A O 1
ATOM 3393 N N . PHE A 1 428 ? 9.156 58.416 -19.326 1.00 55.91 428 PHE A N 1
ATOM 3394 C CA . PHE A 1 428 ? 8.502 58.151 -20.613 1.00 55.91 428 PHE A CA 1
ATOM 3395 C C . PHE A 1 428 ? 9.448 57.477 -21.619 1.00 55.91 428 PHE A C 1
ATOM 3397 O O . PHE A 1 428 ? 9.056 56.538 -22.307 1.00 55.91 428 PHE A O 1
ATOM 3404 N N . SER A 1 429 ? 10.723 57.883 -21.638 1.00 56.34 429 SER A N 1
ATOM 3405 C CA . SER A 1 429 ? 11.758 57.252 -22.472 1.00 56.34 429 SER A CA 1
ATOM 3406 C C . SER A 1 429 ? 11.992 55.784 -22.086 1.00 56.34 429 SER A C 1
ATOM 3408 O O . SER A 1 429 ? 12.102 54.912 -22.949 1.00 56.34 429 SER A O 1
ATOM 3410 N N . LEU A 1 430 ? 11.968 55.480 -20.783 1.00 59.84 430 LEU A N 1
ATOM 3411 C CA . LEU A 1 430 ? 12.180 54.128 -20.267 1.00 59.84 430 LEU A CA 1
ATOM 3412 C C . LEU A 1 430 ? 11.005 53.198 -20.610 1.00 59.84 430 LEU A C 1
ATOM 3414 O O . LEU A 1 430 ? 11.217 52.060 -21.024 1.00 59.84 430 LEU A O 1
ATOM 3418 N N . ILE A 1 431 ? 9.770 53.706 -20.547 1.00 67.62 431 ILE A N 1
ATOM 3419 C CA . ILE A 1 431 ? 8.569 52.957 -20.944 1.00 67.62 431 ILE A CA 1
ATOM 3420 C C . ILE A 1 431 ? 8.586 52.655 -22.447 1.00 67.62 431 ILE A C 1
ATOM 3422 O O . ILE A 1 431 ? 8.347 51.514 -22.845 1.00 67.62 431 ILE A O 1
ATOM 3426 N N . VAL A 1 432 ? 8.931 53.634 -23.290 1.00 72.12 432 VAL A N 1
ATOM 3427 C CA . VAL A 1 432 ? 9.016 53.429 -24.746 1.00 72.12 432 VAL A CA 1
ATOM 3428 C C . VAL A 1 432 ? 10.092 52.395 -25.093 1.00 72.12 432 VAL A C 1
ATOM 3430 O O . VAL A 1 432 ? 9.856 51.519 -25.928 1.00 72.12 432 VAL A O 1
ATOM 3433 N N . MET A 1 433 ? 11.240 52.415 -24.409 1.00 67.31 433 MET A N 1
ATOM 3434 C CA . MET A 1 433 ? 12.299 51.438 -24.660 1.00 67.31 433 MET A CA 1
ATOM 3435 C C . MET A 1 433 ? 11.907 50.017 -24.222 1.00 67.31 433 MET A C 1
ATOM 3437 O O . MET A 1 433 ? 12.193 49.056 -24.940 1.00 67.31 433 MET A O 1
ATOM 3441 N N . VAL A 1 434 ? 11.188 49.876 -23.102 1.00 74.88 434 VAL A N 1
ATOM 3442 C CA . VAL A 1 434 ? 10.648 48.589 -22.628 1.00 74.88 434 VAL A CA 1
ATOM 3443 C C . VAL A 1 434 ? 9.612 48.032 -23.603 1.00 74.88 434 VAL A C 1
ATOM 3445 O O . VAL A 1 434 ? 9.645 46.842 -23.910 1.00 74.88 434 VAL A O 1
ATOM 3448 N N . VAL A 1 435 ? 8.740 48.875 -24.163 1.00 79.62 435 VAL A N 1
ATOM 3449 C CA . VAL A 1 435 ? 7.742 48.443 -25.156 1.00 79.62 435 VAL A CA 1
ATOM 3450 C C . VAL A 1 435 ? 8.411 47.962 -26.447 1.00 79.62 435 VAL A C 1
ATOM 3452 O O . VAL A 1 435 ? 8.017 46.928 -26.990 1.00 79.62 435 VAL A O 1
ATOM 3455 N N . ILE A 1 436 ? 9.467 48.634 -26.913 1.00 78.88 436 ILE A N 1
ATOM 3456 C CA . ILE A 1 436 ? 10.236 48.197 -28.090 1.00 78.88 436 ILE A CA 1
ATOM 3457 C C . ILE A 1 436 ? 10.948 46.862 -27.807 1.00 78.88 436 ILE A C 1
ATOM 3459 O O . ILE A 1 436 ? 10.887 45.944 -28.627 1.00 78.88 436 ILE A O 1
ATOM 3463 N N . MET A 1 437 ? 11.544 46.700 -26.622 1.00 72.94 437 MET A N 1
ATOM 3464 C CA . MET A 1 437 ? 12.187 45.450 -26.190 1.00 72.94 437 MET A CA 1
ATOM 3465 C C . MET A 1 437 ? 11.194 44.287 -26.069 1.00 72.94 437 MET A C 1
ATOM 3467 O O . MET A 1 437 ? 11.473 43.185 -26.545 1.00 72.94 437 MET A O 1
ATOM 3471 N N . LEU A 1 438 ? 10.006 44.525 -25.505 1.00 79.00 438 LEU A N 1
ATOM 3472 C CA . LEU A 1 438 ? 8.934 43.531 -25.415 1.00 79.00 438 LEU A CA 1
ATOM 3473 C C . LEU A 1 438 ? 8.403 43.150 -26.796 1.00 79.00 438 LEU A C 1
ATOM 3475 O O . LEU A 1 438 ? 8.133 41.978 -27.039 1.00 79.00 438 LEU A O 1
ATOM 3479 N N . SER A 1 439 ? 8.326 44.104 -27.723 1.00 74.56 439 SER A N 1
ATOM 3480 C CA . SER A 1 439 ? 7.894 43.861 -29.103 1.00 74.56 439 SER A CA 1
ATOM 3481 C C . SER A 1 439 ? 8.905 43.006 -29.873 1.00 74.56 439 SER A C 1
ATOM 3483 O O . SER A 1 439 ? 8.523 42.052 -30.554 1.00 74.56 439 SER A O 1
ATOM 3485 N N . ILE A 1 440 ? 10.204 43.283 -29.712 1.00 76.12 440 ILE A N 1
ATOM 3486 C CA . ILE A 1 440 ? 11.293 42.490 -30.303 1.00 76.12 440 ILE A CA 1
ATOM 3487 C C . ILE A 1 440 ? 11.347 41.095 -29.667 1.00 76.12 440 ILE A C 1
ATOM 3489 O O . ILE A 1 440 ? 11.458 40.100 -30.384 1.00 76.12 440 ILE A O 1
ATOM 3493 N N . SER A 1 441 ? 11.199 40.998 -28.343 1.00 72.69 441 SER A N 1
ATOM 3494 C CA . SER A 1 441 ? 11.146 39.728 -27.609 1.00 72.69 441 SER A CA 1
ATOM 3495 C C . SER A 1 441 ? 9.934 38.888 -28.015 1.00 72.69 441 SER A C 1
ATOM 3497 O O . SER A 1 441 ? 10.073 37.702 -28.309 1.00 72.69 441 SER A O 1
ATOM 3499 N N . PHE A 1 442 ? 8.756 39.501 -28.148 1.00 75.00 442 PHE A N 1
ATOM 3500 C CA . PHE A 1 442 ? 7.541 38.842 -28.620 1.00 75.00 442 PHE A CA 1
ATOM 3501 C C . PHE A 1 442 ? 7.683 38.366 -30.070 1.00 75.00 442 PHE A C 1
ATOM 3503 O O . PHE A 1 442 ? 7.301 37.240 -30.388 1.00 75.00 442 PHE A O 1
ATOM 3510 N N . TRP A 1 443 ? 8.296 39.163 -30.949 1.00 74.19 443 TRP A N 1
ATOM 3511 C CA . TRP A 1 443 ? 8.589 38.755 -32.324 1.00 74.19 443 TRP A CA 1
ATOM 3512 C C . TRP A 1 443 ? 9.599 37.596 -32.383 1.00 74.19 443 TRP A C 1
ATOM 3514 O O . TRP A 1 443 ? 9.413 36.642 -33.144 1.00 74.19 443 TRP A O 1
ATOM 3524 N N . TYR A 1 444 ? 10.617 37.615 -31.518 1.00 68.12 444 TYR A N 1
ATOM 3525 C CA . TYR A 1 444 ? 11.618 36.554 -31.390 1.00 68.12 444 TYR A CA 1
ATOM 3526 C C . TYR A 1 444 ? 11.019 35.255 -30.821 1.00 68.12 444 TYR A C 1
ATOM 3528 O O . TYR A 1 444 ? 11.260 34.171 -31.357 1.00 68.12 444 TYR A O 1
ATOM 3536 N N . LEU A 1 445 ? 10.162 35.350 -29.799 1.00 65.94 445 LEU A N 1
ATOM 3537 C CA . LEU A 1 445 ? 9.413 34.233 -29.213 1.00 65.94 445 LEU A CA 1
ATOM 3538 C C . LEU A 1 445 ? 8.399 33.657 -30.208 1.00 65.94 445 LEU A C 1
ATOM 3540 O O . LEU A 1 445 ? 8.318 32.440 -30.353 1.00 65.94 445 LEU A O 1
ATOM 3544 N N . LYS A 1 446 ? 7.691 34.500 -30.969 1.00 58.91 446 LYS A N 1
ATOM 3545 C CA . LYS A 1 446 ? 6.753 34.065 -32.016 1.00 58.91 446 LYS A CA 1
ATOM 3546 C C . LYS A 1 446 ? 7.468 33.347 -33.168 1.00 58.91 446 LYS A C 1
ATOM 3548 O O . LYS A 1 446 ? 6.934 32.367 -33.681 1.00 58.91 446 LYS A O 1
ATOM 3553 N N . ARG A 1 447 ? 8.700 33.750 -33.521 1.00 57.44 447 ARG A N 1
ATOM 3554 C CA . ARG A 1 447 ? 9.567 33.002 -34.457 1.00 57.44 447 ARG A CA 1
ATOM 3555 C C . ARG A 1 447 ? 10.080 31.681 -33.868 1.00 57.44 447 ARG A C 1
ATOM 3557 O O . ARG A 1 447 ? 10.165 30.695 -34.596 1.00 57.44 447 ARG A O 1
ATOM 3564 N N . ARG A 1 448 ? 10.371 31.624 -32.561 1.00 53.31 448 ARG A N 1
ATOM 3565 C CA . ARG A 1 448 ? 10.796 30.390 -31.862 1.00 53.31 448 ARG A CA 1
ATOM 3566 C C . ARG A 1 448 ? 9.650 29.404 -31.615 1.00 53.31 448 ARG A C 1
ATOM 3568 O O . ARG A 1 448 ? 9.890 28.203 -31.548 1.00 53.31 448 ARG A O 1
ATOM 3575 N N . HIS A 1 449 ? 8.410 29.888 -31.555 1.00 42.75 449 HIS A N 1
ATOM 3576 C CA . HIS A 1 449 ? 7.185 29.085 -31.505 1.00 42.75 449 HIS A CA 1
ATOM 3577 C C . HIS A 1 449 ? 6.729 28.572 -32.882 1.00 42.75 449 HIS A C 1
ATOM 3579 O O . HIS A 1 449 ? 5.560 28.221 -33.063 1.00 42.75 449 HIS A O 1
ATOM 3585 N N . SER A 1 450 ? 7.643 28.428 -33.848 1.00 40.66 450 SER A N 1
ATOM 3586 C CA . SER A 1 450 ? 7.395 27.532 -34.975 1.00 40.66 450 SER A CA 1
ATOM 3587 C C . SER A 1 450 ? 7.335 26.097 -34.439 1.00 40.66 450 SER A C 1
ATOM 3589 O O . SER A 1 450 ? 8.357 25.473 -34.177 1.00 40.66 450 SER A O 1
ATOM 3591 N N . LYS A 1 451 ? 6.099 25.665 -34.148 1.00 46.81 451 LYS A N 1
ATOM 3592 C CA . LYS A 1 451 ? 5.593 24.324 -33.808 1.00 46.81 451 LYS A CA 1
ATOM 3593 C C . LYS A 1 451 ? 6.667 23.344 -33.316 1.00 46.81 451 LYS A C 1
ATOM 3595 O O . LYS A 1 451 ? 7.439 22.837 -34.122 1.00 46.81 451 LYS A O 1
ATOM 3600 N N . ARG A 1 452 ? 6.628 22.954 -32.029 1.00 41.09 452 ARG A N 1
ATOM 3601 C CA . ARG A 1 452 ? 7.259 21.703 -31.557 1.00 41.09 452 ARG A CA 1
ATOM 3602 C C . ARG A 1 452 ? 6.776 20.567 -32.463 1.00 41.09 452 ARG A C 1
ATOM 3604 O O . ARG A 1 452 ? 5.655 20.084 -32.317 1.00 41.09 452 ARG A O 1
ATOM 3611 N N . GLN A 1 453 ? 7.579 20.207 -33.457 1.00 50.31 453 GLN A N 1
ATOM 3612 C CA . GLN A 1 453 ? 7.214 19.187 -34.421 1.00 50.31 453 GLN A CA 1
ATOM 3613 C C . GLN A 1 453 ? 7.188 17.848 -33.679 1.00 50.31 453 GLN A C 1
ATOM 3615 O O . GLN A 1 453 ? 8.163 17.448 -33.050 1.00 50.31 453 GLN A O 1
ATOM 3620 N N . HIS A 1 454 ? 6.029 17.195 -33.702 1.00 57.34 454 HIS A N 1
ATOM 3621 C CA . HIS A 1 454 ? 5.787 15.877 -33.115 1.00 57.34 454 HIS A CA 1
ATOM 3622 C C . HIS A 1 454 ? 6.907 14.886 -33.503 1.00 57.34 454 HIS A C 1
ATOM 3624 O O . HIS A 1 454 ? 7.306 14.875 -34.661 1.00 57.34 454 HIS A O 1
ATOM 3630 N N . PHE A 1 455 ? 7.381 14.041 -32.574 1.00 69.31 455 PHE A N 1
ATOM 3631 C CA . PHE A 1 455 ? 8.505 13.077 -32.704 1.00 69.31 455 PHE A CA 1
ATOM 3632 C C . PHE A 1 455 ? 8.667 12.417 -34.094 1.00 69.31 455 PHE A C 1
ATOM 3634 O O . PHE A 1 455 ? 9.769 12.312 -34.624 1.00 69.31 455 PHE A O 1
ATOM 3641 N N . LEU A 1 456 ? 7.555 12.048 -34.736 1.00 67.12 456 LEU A N 1
ATOM 3642 C CA . LEU A 1 456 ? 7.531 11.450 -36.079 1.00 67.12 456 LEU A CA 1
ATOM 3643 C C . LEU A 1 456 ? 7.960 12.372 -37.242 1.00 67.12 456 LEU A C 1
ATOM 3645 O O . LEU A 1 456 ? 8.232 11.868 -38.324 1.00 67.12 456 LEU A O 1
ATOM 3649 N N . TYR A 1 457 ? 8.001 13.695 -37.072 1.00 66.62 457 TYR A N 1
ATOM 3650 C CA . TYR A 1 457 ? 8.442 14.636 -38.116 1.00 66.62 457 TYR A CA 1
ATOM 3651 C C . TYR A 1 457 ? 9.971 14.705 -38.240 1.00 66.62 457 TYR A C 1
ATOM 3653 O O . TYR A 1 457 ? 10.487 15.059 -39.302 1.00 66.62 457 TYR A O 1
ATOM 3661 N N . GLN A 1 458 ? 10.694 14.312 -37.188 1.00 75.38 458 GLN A N 1
ATOM 3662 C CA . GLN A 1 458 ? 12.160 14.284 -37.157 1.00 75.38 458 GLN A CA 1
ATOM 3663 C C . GLN A 1 458 ? 12.747 13.010 -37.788 1.00 75.38 458 GLN A C 1
ATOM 3665 O O . GLN A 1 458 ? 13.946 12.948 -38.036 1.00 75.38 458 GLN A O 1
ATOM 3670 N N . GLN A 1 459 ? 11.913 12.006 -38.075 1.00 85.25 459 GLN A N 1
ATOM 3671 C CA . GLN A 1 459 ? 12.323 10.690 -38.573 1.00 85.25 459 GLN A CA 1
ATOM 3672 C C . GLN A 1 459 ? 11.655 10.383 -39.919 1.00 85.25 459 GLN A C 1
ATOM 3674 O O . GLN A 1 459 ? 10.690 11.041 -40.321 1.00 85.25 459 GLN A O 1
ATOM 3679 N N . TRP A 1 460 ? 12.170 9.383 -40.630 1.00 89.31 460 TRP A N 1
ATOM 3680 C CA . TRP A 1 460 ? 11.514 8.844 -41.822 1.00 89.31 460 TRP A CA 1
ATOM 3681 C C . TRP A 1 460 ? 10.414 7.865 -41.417 1.00 89.31 460 TRP A C 1
ATOM 3683 O O . TRP A 1 460 ? 10.540 7.156 -40.422 1.00 89.31 460 TRP A O 1
ATOM 3693 N N . SER A 1 461 ? 9.324 7.820 -42.178 1.00 85.88 461 SER A N 1
ATOM 3694 C CA . SER A 1 461 ? 8.152 6.996 -41.838 1.00 85.88 461 SER A CA 1
ATOM 3695 C C . SER A 1 461 ? 8.132 5.641 -42.542 1.00 85.88 461 SER A C 1
ATOM 3697 O O . SER A 1 461 ? 7.449 4.714 -42.108 1.00 85.88 461 SER A O 1
ATOM 3699 N N . ASN A 1 462 ? 8.835 5.534 -43.669 1.00 89.12 462 ASN A N 1
ATOM 3700 C CA . ASN A 1 462 ? 8.903 4.330 -44.480 1.00 89.12 462 ASN A CA 1
ATOM 3701 C C . ASN A 1 462 ? 10.083 4.424 -45.457 1.00 89.12 462 ASN A C 1
ATOM 3703 O O . ASN A 1 462 ? 10.615 5.511 -45.693 1.00 89.12 462 ASN A O 1
ATOM 3707 N N . PHE A 1 463 ? 10.428 3.293 -46.065 1.00 91.88 463 PHE A N 1
ATOM 3708 C CA . PHE A 1 463 ? 11.395 3.211 -47.154 1.00 91.88 463 PHE A CA 1
ATOM 3709 C C . PHE A 1 463 ? 10.946 2.224 -48.235 1.00 91.88 463 PHE A C 1
ATOM 3711 O O . PHE A 1 463 ? 10.108 1.352 -47.984 1.00 91.88 463 PHE A O 1
ATOM 3718 N N . GLN A 1 464 ? 11.505 2.339 -49.433 1.00 90.31 464 GLN A N 1
ATOM 3719 C CA . GLN A 1 464 ? 11.391 1.345 -50.498 1.00 90.31 464 GLN A CA 1
ATOM 3720 C C . GLN A 1 464 ? 12.775 1.069 -51.071 1.00 90.31 464 GLN A C 1
ATOM 3722 O O . GLN A 1 464 ? 13.564 1.992 -51.255 1.00 90.31 464 GLN A O 1
ATOM 3727 N N . VAL A 1 465 ? 13.057 -0.206 -51.318 1.00 89.31 465 VAL A N 1
ATOM 3728 C CA . VAL A 1 465 ? 14.318 -0.650 -51.909 1.00 89.31 465 VAL A CA 1
ATOM 3729 C C . VAL A 1 465 ? 14.063 -0.961 -53.370 1.00 89.31 465 VAL A C 1
ATOM 3731 O O . VAL A 1 465 ? 13.161 -1.739 -53.680 1.00 89.31 465 VAL A O 1
ATOM 3734 N N . ASN A 1 466 ? 14.859 -0.371 -54.251 1.00 87.44 466 ASN A N 1
ATOM 3735 C CA . ASN A 1 466 ? 14.918 -0.770 -55.644 1.00 87.44 466 ASN A CA 1
ATOM 3736 C C . ASN A 1 466 ? 16.171 -1.626 -55.843 1.00 87.44 466 ASN A C 1
ATOM 3738 O O . ASN A 1 466 ? 17.298 -1.133 -55.790 1.00 87.44 466 ASN A O 1
ATOM 3742 N N . THR A 1 467 ? 15.964 -2.926 -56.036 1.00 78.31 467 THR A N 1
ATOM 3743 C CA . THR A 1 467 ? 17.041 -3.906 -56.213 1.00 78.31 467 THR A CA 1
ATOM 3744 C C . THR A 1 467 ? 17.753 -3.762 -57.556 1.00 78.31 467 THR A C 1
ATOM 3746 O O . THR A 1 467 ? 18.943 -4.054 -57.624 1.00 78.31 467 THR A O 1
ATOM 3749 N N . ALA A 1 468 ? 17.073 -3.264 -58.596 1.00 79.38 468 ALA A N 1
ATOM 3750 C CA . ALA A 1 468 ? 17.662 -3.050 -59.918 1.00 79.38 468 ALA A CA 1
ATOM 3751 C C . ALA A 1 468 ? 18.636 -1.862 -59.924 1.00 79.38 468 ALA A C 1
ATOM 3753 O O . ALA A 1 468 ? 19.718 -1.951 -60.494 1.00 79.38 468 ALA A O 1
ATOM 3754 N N . THR A 1 469 ? 18.282 -0.767 -59.244 1.00 79.38 469 THR A N 1
ATOM 3755 C CA . THR A 1 469 ? 19.110 0.453 -59.172 1.00 79.38 469 THR A CA 1
ATOM 3756 C C . THR A 1 469 ? 19.951 0.551 -57.899 1.00 79.38 469 THR A C 1
ATOM 3758 O O . THR A 1 469 ? 20.565 1.586 -57.665 1.00 79.38 469 THR A O 1
ATOM 3761 N N . LYS A 1 470 ? 19.940 -0.487 -57.049 1.00 83.81 470 LYS A N 1
ATOM 3762 C CA . LYS A 1 470 ? 20.591 -0.528 -55.725 1.00 83.81 470 LYS A CA 1
ATOM 3763 C C . LYS A 1 470 ? 20.362 0.739 -54.887 1.00 83.81 470 LYS A C 1
ATOM 3765 O O . LYS A 1 470 ? 21.268 1.229 -54.218 1.00 83.81 470 LYS A O 1
ATOM 3770 N N . SER A 1 471 ? 19.138 1.260 -54.897 1.00 88.38 471 SER A N 1
ATOM 3771 C CA . SER A 1 471 ? 18.804 2.511 -54.215 1.00 88.38 471 SER A CA 1
ATOM 3772 C C . SER A 1 471 ? 17.715 2.336 -53.155 1.00 88.38 471 SER A C 1
ATOM 3774 O O . SER A 1 471 ? 16.843 1.468 -53.243 1.00 88.38 471 SER A O 1
ATOM 3776 N N . LEU A 1 472 ? 17.786 3.174 -52.121 1.00 90.62 472 LEU A N 1
ATOM 3777 C CA . LEU A 1 472 ? 16.884 3.231 -50.980 1.00 90.62 472 LEU A CA 1
ATOM 3778 C C . LEU A 1 472 ? 16.143 4.568 -50.976 1.00 90.62 472 LEU A C 1
ATOM 3780 O O . LEU A 1 472 ? 16.701 5.604 -50.621 1.00 90.62 472 LEU A O 1
ATOM 3784 N N . SER A 1 473 ? 14.864 4.544 -51.321 1.00 91.19 473 SER A N 1
ATOM 3785 C CA . SER A 1 473 ? 13.999 5.720 -51.277 1.00 91.19 473 SER A CA 1
ATOM 3786 C C . SER A 1 473 ? 13.345 5.870 -49.904 1.00 91.19 473 SER A C 1
ATOM 3788 O O . SER A 1 473 ? 12.739 4.925 -49.397 1.00 91.19 473 SER A O 1
ATOM 3790 N N . LEU A 1 474 ? 13.438 7.059 -49.307 1.00 89.69 474 LEU A N 1
ATOM 3791 C CA . LEU A 1 474 ? 12.913 7.404 -47.984 1.00 89.69 474 LEU A CA 1
ATOM 3792 C C . LEU A 1 474 ? 11.699 8.336 -48.088 1.00 89.69 474 LEU A C 1
ATOM 3794 O O . LEU A 1 474 ? 11.659 9.259 -48.903 1.00 89.69 474 LEU A O 1
ATOM 3798 N N . PHE A 1 475 ? 10.709 8.100 -47.224 1.00 89.19 475 PHE A N 1
ATOM 3799 C CA . PHE A 1 475 ? 9.416 8.786 -47.272 1.00 89.19 475 PHE A CA 1
ATOM 3800 C C . PHE A 1 475 ? 9.082 9.463 -45.941 1.00 89.19 475 PHE A C 1
ATOM 3802 O O . PHE A 1 475 ? 9.098 8.828 -44.873 1.00 89.19 475 PHE A O 1
ATOM 3809 N N . LYS A 1 476 ? 8.689 10.740 -45.994 1.00 86.12 476 LYS A N 1
ATOM 3810 C CA . LYS A 1 476 ? 8.022 11.412 -44.872 1.00 86.12 476 LYS A CA 1
ATOM 3811 C C . LYS A 1 476 ? 6.579 10.941 -44.718 1.00 86.12 476 LYS A C 1
ATOM 3813 O O . LYS A 1 476 ? 5.988 10.284 -45.575 1.00 86.12 476 LYS A O 1
ATOM 3818 N N . ARG A 1 477 ? 6.010 11.269 -43.563 1.00 79.56 477 ARG A N 1
ATOM 3819 C CA . ARG A 1 477 ? 4.660 10.868 -43.177 1.00 79.56 477 ARG A CA 1
ATOM 3820 C C . ARG A 1 477 ? 3.639 11.384 -44.201 1.00 79.56 477 ARG A C 1
ATOM 3822 O O . ARG A 1 477 ? 3.635 12.564 -44.521 1.00 79.56 477 ARG A O 1
ATOM 3829 N N . HIS A 1 478 ? 2.766 10.496 -44.677 1.00 76.62 478 HIS A N 1
ATOM 3830 C CA . HIS A 1 478 ? 1.736 10.771 -45.695 1.00 76.62 478 HIS A CA 1
ATOM 3831 C C . HIS A 1 478 ? 2.255 11.147 -47.100 1.00 76.62 478 HIS A C 1
ATOM 3833 O O . HIS A 1 478 ? 1.435 11.325 -48.000 1.00 76.62 478 HIS A O 1
ATOM 3839 N N . ALA A 1 479 ? 3.573 11.193 -47.325 1.00 78.75 479 ALA A N 1
ATOM 3840 C CA . ALA A 1 479 ? 4.140 11.444 -48.645 1.00 78.75 479 ALA A CA 1
ATOM 3841 C C . ALA A 1 479 ? 3.963 10.216 -49.553 1.00 78.75 479 ALA A C 1
ATOM 3843 O O . ALA A 1 479 ? 4.250 9.084 -49.157 1.00 78.75 479 ALA A O 1
ATOM 3844 N N . LYS A 1 480 ? 3.467 10.442 -50.775 1.00 76.56 480 LYS A N 1
ATOM 3845 C CA . LYS A 1 480 ? 3.342 9.404 -51.815 1.00 76.56 480 LYS A CA 1
ATOM 3846 C C . LYS A 1 480 ? 4.596 9.289 -52.686 1.00 76.56 480 LYS A C 1
ATOM 3848 O O . LYS A 1 480 ? 4.789 8.263 -53.324 1.00 76.56 480 LYS A O 1
ATOM 3853 N N . GLN A 1 481 ? 5.428 10.326 -52.699 1.00 81.50 481 GLN A N 1
ATOM 3854 C CA . GLN A 1 481 ? 6.690 10.385 -53.430 1.00 81.50 481 GLN A CA 1
ATOM 3855 C C . GLN A 1 481 ? 7.863 10.340 -52.450 1.00 81.50 481 GLN A C 1
ATOM 3857 O O . GLN A 1 481 ? 7.734 10.764 -51.298 1.00 81.50 481 GLN A O 1
ATOM 3862 N N . ALA A 1 482 ? 8.986 9.789 -52.908 1.00 83.62 482 ALA A N 1
ATOM 3863 C CA . ALA A 1 482 ? 10.217 9.746 -52.135 1.00 83.62 482 ALA A CA 1
ATOM 3864 C C . ALA A 1 482 ? 10.810 11.154 -52.033 1.00 83.62 482 ALA A C 1
ATOM 3866 O O . ALA A 1 482 ? 10.925 11.855 -53.033 1.00 83.62 482 ALA A O 1
ATOM 3867 N N . GLU A 1 483 ? 11.189 11.556 -50.826 1.00 84.69 483 GLU A N 1
ATOM 3868 C CA . GLU A 1 483 ? 11.766 12.883 -50.572 1.00 84.69 483 GLU A CA 1
ATOM 3869 C C . GLU A 1 483 ? 13.295 12.847 -50.619 1.00 84.69 483 GLU A C 1
ATOM 3871 O O . GLU A 1 483 ? 13.959 13.852 -50.855 1.00 84.69 483 GLU A O 1
ATOM 3876 N N . THR A 1 484 ? 13.883 11.675 -50.396 1.00 86.00 484 THR A N 1
ATOM 3877 C CA . THR A 1 484 ? 15.322 11.458 -50.514 1.00 86.00 484 THR A CA 1
ATOM 3878 C C . THR A 1 484 ? 15.570 10.030 -50.968 1.00 86.00 484 THR A C 1
ATOM 3880 O O . THR A 1 484 ? 14.880 9.111 -50.528 1.00 86.00 484 THR A O 1
ATOM 3883 N N . THR A 1 485 ? 16.572 9.840 -51.817 1.00 86.81 485 THR A N 1
ATOM 3884 C CA . THR A 1 485 ? 17.035 8.523 -52.252 1.00 86.81 485 THR A CA 1
ATOM 3885 C C . THR A 1 485 ? 18.510 8.388 -51.893 1.00 86.81 485 THR A C 1
ATOM 3887 O O . THR A 1 485 ? 19.286 9.313 -52.116 1.00 86.81 485 THR A O 1
ATOM 3890 N N . LEU A 1 486 ? 18.874 7.260 -51.292 1.00 86.56 486 LEU A N 1
ATOM 3891 C CA . LEU A 1 486 ? 20.234 6.913 -50.888 1.00 86.56 486 LEU A CA 1
ATOM 3892 C C . LEU A 1 486 ? 20.737 5.749 -51.742 1.00 86.56 486 LEU A C 1
ATOM 3894 O O . LEU A 1 486 ? 19.948 4.893 -52.139 1.00 86.56 486 LEU A O 1
ATOM 3898 N N . ASP A 1 487 ? 22.038 5.695 -51.994 1.00 86.31 487 ASP A N 1
ATOM 3899 C CA . ASP A 1 487 ? 22.677 4.519 -52.583 1.00 86.31 487 ASP A CA 1
ATOM 3900 C C . ASP A 1 487 ? 22.958 3.492 -51.476 1.00 86.31 487 ASP A C 1
ATOM 3902 O O . ASP A 1 487 ? 23.496 3.841 -50.420 1.00 86.31 487 ASP A O 1
ATOM 3906 N N . LEU A 1 488 ? 22.573 2.234 -51.697 1.00 85.00 488 LEU A N 1
ATOM 3907 C CA . LEU A 1 488 ? 22.763 1.156 -50.725 1.00 85.00 488 LEU A CA 1
ATOM 3908 C C . LEU A 1 488 ? 24.241 0.910 -50.394 1.00 85.00 488 LEU A C 1
ATOM 3910 O O . LEU A 1 488 ? 24.543 0.522 -49.269 1.00 85.00 488 LEU A O 1
ATOM 3914 N N . THR A 1 489 ? 25.154 1.177 -51.332 1.00 83.69 489 THR A N 1
ATOM 3915 C CA . THR A 1 489 ? 26.603 0.991 -51.137 1.00 83.69 489 THR A CA 1
ATOM 3916 C C . THR A 1 489 ? 27.195 1.926 -50.082 1.00 83.69 489 THR A C 1
ATOM 3918 O O . THR A 1 489 ? 28.188 1.588 -49.453 1.00 83.69 489 THR A O 1
ATOM 3921 N N . THR A 1 490 ? 26.549 3.066 -49.821 1.00 86.56 490 THR A N 1
ATOM 3922 C CA . THR A 1 490 ? 27.031 4.076 -48.861 1.00 86.56 490 THR A CA 1
ATOM 3923 C C . THR A 1 490 ? 26.711 3.748 -47.398 1.00 86.56 490 THR A C 1
ATOM 3925 O O . THR A 1 490 ? 27.109 4.483 -46.487 1.00 86.56 490 THR A O 1
ATOM 3928 N N . ILE A 1 491 ? 25.945 2.682 -47.150 1.00 89.06 491 ILE A N 1
ATOM 3929 C CA . ILE A 1 491 ? 25.513 2.264 -45.814 1.00 89.06 491 ILE A CA 1
ATOM 3930 C C . ILE A 1 491 ? 26.599 1.375 -45.213 1.00 89.06 491 ILE A C 1
ATOM 3932 O O . ILE A 1 491 ? 26.902 0.321 -45.745 1.00 89.06 491 ILE A O 1
ATOM 3936 N N . THR A 1 492 ? 27.148 1.764 -44.066 1.00 87.94 492 THR A N 1
ATOM 3937 C CA . THR A 1 492 ? 28.220 1.017 -43.383 1.00 87.94 492 THR A CA 1
ATOM 3938 C C . THR A 1 492 ? 27.691 0.076 -42.302 1.00 87.94 492 THR A C 1
ATOM 3940 O O . THR A 1 492 ? 28.277 -0.972 -42.038 1.00 87.94 492 THR A O 1
ATOM 3943 N N . HIS A 1 493 ? 26.577 0.444 -41.661 1.00 88.81 493 HIS A N 1
ATOM 3944 C CA . HIS A 1 493 ? 25.953 -0.360 -40.611 1.00 88.81 493 HIS A CA 1
ATOM 3945 C C . HIS A 1 493 ? 24.435 -0.167 -40.613 1.00 88.81 493 HIS A C 1
ATOM 3947 O O . HIS A 1 493 ? 23.934 0.938 -40.856 1.00 88.81 493 HIS A O 1
ATOM 3953 N N . SER A 1 494 ? 23.713 -1.228 -40.262 1.00 93.56 494 SER A N 1
ATOM 3954 C CA . SER A 1 494 ? 22.259 -1.245 -40.103 1.00 93.56 494 SER A CA 1
ATOM 3955 C C . SER A 1 494 ? 21.892 -1.790 -38.729 1.00 93.56 494 SER A C 1
ATOM 3957 O O . SER A 1 494 ? 22.305 -2.880 -38.340 1.00 93.56 494 SER A O 1
ATOM 3959 N N . GLU A 1 495 ? 21.083 -1.046 -37.987 1.00 95.06 495 GLU A N 1
ATOM 3960 C CA . GLU A 1 495 ? 20.665 -1.403 -36.637 1.00 95.06 495 GLU A CA 1
ATOM 3961 C C . GLU A 1 495 ? 19.144 -1.491 -36.549 1.00 95.06 495 GLU A C 1
ATOM 3963 O O . GLU A 1 495 ? 18.433 -0.576 -36.969 1.00 95.06 495 GLU A O 1
ATOM 3968 N N . LEU A 1 496 ? 18.645 -2.592 -35.987 1.00 95.38 496 LEU A N 1
ATOM 3969 C CA . LEU A 1 496 ? 17.235 -2.800 -35.679 1.00 95.38 496 LEU A CA 1
ATOM 3970 C C . LEU A 1 496 ? 16.984 -2.479 -34.212 1.00 95.38 496 LEU A C 1
ATOM 3972 O O . LEU A 1 496 ? 17.586 -3.096 -33.331 1.00 95.38 496 LEU A O 1
ATOM 3976 N N . LEU A 1 497 ? 16.066 -1.547 -33.969 1.00 94.56 497 LEU A N 1
ATOM 3977 C CA . LEU A 1 497 ? 15.696 -1.108 -32.637 1.00 94.56 497 LEU A CA 1
ATOM 3978 C C . LEU A 1 497 ? 14.239 -1.440 -32.316 1.00 94.56 497 LEU A C 1
ATOM 3980 O O . LEU A 1 497 ? 13.339 -1.250 -33.144 1.00 94.56 497 LEU A O 1
ATOM 3984 N N . LEU A 1 498 ? 14.017 -1.874 -31.079 1.00 93.19 498 LEU A N 1
ATOM 3985 C CA . LEU A 1 498 ? 12.708 -2.070 -30.469 1.00 93.19 498 LEU A CA 1
ATOM 3986 C C . LEU A 1 498 ? 12.618 -1.138 -29.264 1.00 93.19 498 LEU A C 1
ATOM 3988 O O . LEU A 1 498 ? 13.399 -1.266 -28.334 1.00 93.19 498 LEU A O 1
ATOM 3992 N N . ASN A 1 499 ? 11.689 -0.182 -29.281 1.00 90.25 499 ASN A N 1
ATOM 3993 C CA . ASN A 1 499 ? 11.548 0.807 -28.199 1.00 90.25 499 ASN A CA 1
ATOM 3994 C C . ASN A 1 499 ? 12.858 1.556 -27.860 1.00 90.25 499 ASN A C 1
ATOM 3996 O O . ASN A 1 499 ? 13.147 1.793 -26.696 1.00 90.25 499 ASN A O 1
ATOM 4000 N N . ASP A 1 500 ? 13.622 1.949 -28.886 1.00 88.50 500 ASP A N 1
ATOM 4001 C CA . ASP A 1 500 ? 14.962 2.566 -28.800 1.00 88.50 500 ASP A CA 1
ATOM 4002 C C . ASP A 1 500 ? 16.101 1.644 -28.304 1.00 88.50 500 ASP A C 1
ATOM 4004 O O . ASP A 1 500 ? 17.260 2.061 -28.313 1.00 88.50 500 ASP A O 1
ATOM 4008 N N . GLU A 1 501 ? 15.819 0.388 -27.949 1.00 91.06 501 GLU A N 1
ATOM 4009 C CA . GLU A 1 501 ? 16.840 -0.605 -27.596 1.00 91.06 501 GLU A CA 1
ATOM 4010 C C . GLU A 1 501 ? 17.354 -1.332 -28.841 1.00 91.06 501 GLU A C 1
ATOM 4012 O O . GLU A 1 501 ? 16.577 -1.736 -29.707 1.00 91.06 501 GLU A O 1
ATOM 4017 N N . LEU A 1 502 ? 18.673 -1.513 -28.940 1.00 92.06 502 LEU A N 1
ATOM 4018 C CA . LEU A 1 502 ? 19.312 -2.235 -30.040 1.00 92.06 502 LEU A CA 1
ATOM 4019 C C . LEU A 1 502 ? 19.061 -3.743 -29.903 1.00 92.06 502 LEU A C 1
ATOM 4021 O O . LEU A 1 502 ? 19.527 -4.358 -28.950 1.00 92.06 502 LEU A O 1
ATOM 4025 N N . VAL A 1 503 ? 18.381 -4.340 -30.883 1.00 91.44 503 VAL A N 1
ATOM 4026 C CA . VAL A 1 503 ? 18.090 -5.786 -30.911 1.00 91.44 503 VAL A CA 1
ATOM 4027 C C . VAL A 1 503 ? 19.020 -6.534 -31.864 1.00 91.44 503 VAL A C 1
ATOM 4029 O O . VAL A 1 503 ? 19.387 -7.674 -31.602 1.00 91.44 503 VAL A O 1
ATOM 4032 N N . SER A 1 504 ? 19.405 -5.910 -32.979 1.00 94.06 504 SER A N 1
ATOM 4033 C CA . SER A 1 504 ? 20.321 -6.509 -33.953 1.00 94.06 504 SER A CA 1
ATOM 4034 C C . SER A 1 504 ? 21.141 -5.436 -34.650 1.00 94.06 504 SER A C 1
ATOM 4036 O O . SER A 1 504 ? 20.610 -4.379 -34.995 1.00 94.06 504 SER A O 1
ATOM 4038 N N . ARG A 1 505 ? 22.418 -5.726 -34.902 1.00 93.56 505 ARG A N 1
ATOM 4039 C CA . ARG A 1 505 ? 23.343 -4.879 -35.661 1.00 93.56 505 ARG A CA 1
ATOM 4040 C C . ARG A 1 505 ? 23.959 -5.699 -36.787 1.00 93.56 505 ARG A C 1
ATOM 4042 O O . ARG A 1 505 ? 24.416 -6.807 -36.540 1.00 93.56 505 ARG A O 1
ATOM 4049 N N . VAL A 1 506 ? 23.987 -5.119 -37.980 1.00 93.44 506 VAL A N 1
ATOM 4050 C CA . VAL A 1 506 ? 24.642 -5.667 -39.167 1.00 93.44 506 VAL A CA 1
ATOM 4051 C C . VAL A 1 506 ? 25.712 -4.693 -39.640 1.00 93.44 506 VAL A C 1
ATOM 4053 O O . VAL A 1 506 ? 25.451 -3.491 -39.740 1.00 93.44 506 VAL A O 1
ATOM 4056 N N . SER A 1 507 ? 26.910 -5.205 -39.909 1.00 91.00 507 SER A N 1
ATOM 4057 C CA . SER A 1 507 ? 28.047 -4.447 -40.444 1.00 91.00 507 SER A CA 1
ATOM 4058 C C . SER A 1 507 ? 28.926 -5.341 -41.329 1.00 91.00 507 SER A C 1
ATOM 4060 O O . SER A 1 507 ? 28.627 -6.521 -41.515 1.00 91.00 507 SER A O 1
ATOM 4062 N N . ALA A 1 508 ? 30.024 -4.790 -41.851 1.00 86.44 508 ALA A N 1
ATOM 4063 C CA . ALA A 1 508 ? 31.017 -5.542 -42.619 1.00 86.44 508 ALA A CA 1
ATOM 4064 C C . ALA A 1 508 ? 31.789 -6.596 -41.791 1.00 86.44 508 ALA A C 1
ATOM 4066 O O . ALA A 1 508 ? 32.466 -7.446 -42.362 1.00 86.44 508 ALA A O 1
ATOM 4067 N N . ALA A 1 509 ? 31.702 -6.577 -40.453 1.00 86.88 509 ALA A N 1
ATOM 4068 C CA . ALA A 1 509 ? 32.365 -7.578 -39.617 1.00 86.88 509 ALA A CA 1
ATOM 4069 C C . ALA A 1 509 ? 31.694 -8.967 -39.770 1.00 86.88 509 ALA A C 1
ATOM 4071 O O . ALA A 1 509 ? 30.471 -9.047 -39.627 1.00 86.88 509 ALA A O 1
ATOM 4072 N N . PRO A 1 510 ? 32.452 -10.066 -39.995 1.00 83.06 510 PRO A N 1
ATOM 4073 C CA . PRO A 1 510 ? 31.932 -11.446 -40.105 1.00 83.06 510 PRO A CA 1
ATOM 4074 C C . PRO A 1 510 ? 30.993 -11.860 -38.971 1.00 83.06 510 PRO A C 1
ATOM 4076 O O . PRO A 1 510 ? 29.962 -12.488 -39.188 1.00 83.06 510 PRO A O 1
ATOM 4079 N N . GLU A 1 511 ? 31.317 -11.429 -37.758 1.00 85.25 511 GLU A N 1
ATOM 4080 C CA . GLU A 1 511 ? 30.599 -11.746 -36.517 1.00 85.25 511 GLU A CA 1
ATOM 4081 C C . GLU A 1 511 ? 29.238 -11.039 -36.416 1.00 85.25 511 GLU A C 1
ATOM 4083 O O . GLU A 1 511 ? 28.410 -11.371 -35.571 1.00 85.25 511 GLU A O 1
ATOM 4088 N N . GLN A 1 512 ? 29.010 -10.045 -37.277 1.00 86.94 512 GLN A N 1
ATOM 4089 C CA . GLN A 1 512 ? 27.799 -9.229 -37.333 1.00 86.94 512 GLN A CA 1
ATOM 4090 C C . GLN A 1 512 ? 26.995 -9.487 -38.615 1.00 86.94 512 GLN A C 1
ATOM 4092 O O . GLN A 1 512 ? 26.135 -8.684 -38.976 1.00 86.94 512 GLN A O 1
ATOM 4097 N N . ALA A 1 513 ? 27.242 -10.608 -39.300 1.00 89.69 513 ALA A N 1
ATOM 4098 C CA . ALA A 1 513 ? 26.379 -11.070 -40.379 1.00 89.69 513 ALA A CA 1
ATOM 4099 C C . ALA A 1 513 ? 25.019 -11.533 -39.828 1.00 89.69 513 ALA A C 1
ATOM 4101 O O . ALA A 1 513 ? 24.923 -12.246 -38.824 1.00 89.69 513 ALA A O 1
ATOM 4102 N N . PHE A 1 514 ? 23.938 -11.140 -40.498 1.00 94.38 514 PHE A N 1
ATOM 4103 C CA . PHE A 1 514 ? 22.593 -11.554 -40.135 1.00 94.38 514 PHE A CA 1
ATOM 4104 C C . PHE A 1 514 ? 22.371 -13.013 -40.533 1.00 94.38 514 PHE A C 1
ATOM 4106 O O . PHE A 1 514 ? 22.450 -13.385 -41.702 1.00 94.38 514 PHE A O 1
ATOM 4113 N N . SER A 1 515 ? 22.094 -13.853 -39.540 1.00 92.88 515 SER A N 1
ATOM 4114 C CA . SER A 1 515 ? 21.898 -15.290 -39.721 1.00 92.88 515 SER A CA 1
ATOM 4115 C C . SER A 1 515 ? 20.478 -15.723 -39.356 1.00 92.88 515 SER A C 1
ATOM 4117 O O . SER A 1 515 ? 19.704 -14.983 -38.749 1.00 92.88 515 SER A O 1
ATOM 4119 N N . ASN A 1 516 ? 20.145 -16.982 -39.648 1.00 89.81 516 ASN A N 1
ATOM 4120 C CA . ASN A 1 516 ? 18.880 -17.582 -39.213 1.00 89.81 516 ASN A CA 1
ATOM 4121 C C . ASN A 1 516 ? 18.725 -17.573 -37.677 1.00 89.81 516 ASN A C 1
ATOM 4123 O O . ASN A 1 516 ? 17.610 -17.448 -37.173 1.00 89.81 516 ASN A O 1
ATOM 4127 N N . ALA A 1 517 ? 19.831 -17.678 -36.928 1.00 88.12 517 ALA A N 1
ATOM 4128 C CA . ALA A 1 517 ? 19.810 -17.561 -35.472 1.00 88.12 517 ALA A CA 1
ATOM 4129 C C . ALA A 1 517 ? 19.505 -16.118 -35.034 1.00 88.12 517 ALA A C 1
ATOM 4131 O O . ALA A 1 517 ? 18.697 -15.915 -34.128 1.00 88.12 517 ALA A O 1
ATOM 4132 N N . CYS A 1 518 ? 20.074 -15.121 -35.722 1.00 89.88 518 CYS A N 1
ATOM 4133 C CA . CYS A 1 518 ? 19.768 -13.707 -35.493 1.00 89.88 518 CYS A CA 1
ATOM 4134 C C . CYS A 1 518 ? 18.292 -13.398 -35.782 1.00 89.88 518 CYS A C 1
ATOM 4136 O O . CYS A 1 518 ? 17.632 -12.769 -34.958 1.00 89.88 518 CYS A O 1
ATOM 4138 N N . GLU A 1 519 ? 17.741 -13.887 -36.900 1.00 92.62 519 GLU A N 1
ATOM 4139 C CA . GLU A 1 519 ? 16.313 -13.740 -37.220 1.00 92.62 519 GLU A CA 1
ATOM 4140 C C . GLU A 1 519 ? 15.429 -14.365 -36.132 1.00 92.62 519 GLU A C 1
ATOM 4142 O O . GLU A 1 519 ? 14.486 -13.724 -35.668 1.00 92.62 519 GLU A O 1
ATOM 4147 N N . GLN A 1 520 ? 15.757 -15.569 -35.652 1.00 88.69 520 GLN A N 1
ATOM 4148 C CA . GLN A 1 520 ? 15.010 -16.216 -34.571 1.00 88.69 520 GLN A CA 1
ATOM 4149 C C . GLN A 1 520 ? 15.102 -15.435 -33.248 1.00 88.69 520 GLN A C 1
ATOM 4151 O O . GLN A 1 520 ? 14.100 -15.314 -32.537 1.00 88.69 520 GLN A O 1
ATOM 4156 N N . ALA A 1 521 ? 16.269 -14.875 -32.919 1.00 89.19 521 ALA A N 1
ATOM 4157 C CA . ALA A 1 521 ? 16.462 -14.043 -31.732 1.00 89.19 521 ALA A CA 1
ATOM 4158 C C . ALA A 1 521 ? 15.640 -12.746 -31.809 1.00 89.19 521 ALA A C 1
ATOM 4160 O O . ALA A 1 521 ? 14.918 -12.418 -30.864 1.00 89.19 521 ALA A O 1
ATOM 4161 N N . VAL A 1 522 ? 15.660 -12.064 -32.961 1.00 92.06 522 VAL A N 1
ATOM 4162 C CA . VAL A 1 522 ? 14.822 -10.886 -33.234 1.00 92.06 522 VAL A CA 1
ATOM 4163 C C . VAL A 1 522 ? 13.344 -11.249 -33.114 1.00 92.06 522 VAL A C 1
ATOM 4165 O O . VAL A 1 522 ? 12.610 -10.599 -32.374 1.00 92.06 522 VAL A O 1
ATOM 4168 N N . MET A 1 523 ? 12.896 -12.322 -33.768 1.00 91.62 523 MET A N 1
ATOM 4169 C CA . MET A 1 523 ? 11.505 -12.778 -33.695 1.00 91.62 523 MET A CA 1
ATOM 4170 C C . MET A 1 523 ? 11.077 -13.091 -32.260 1.00 91.62 523 MET A C 1
ATOM 4172 O O . MET A 1 523 ? 9.962 -12.754 -31.870 1.00 91.62 523 MET A O 1
ATOM 4176 N N . THR A 1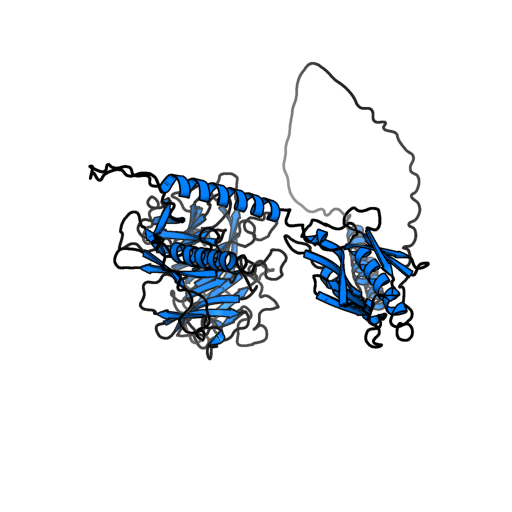 524 ? 11.962 -13.671 -31.450 1.00 89.44 524 THR A N 1
ATOM 4177 C CA . THR A 1 524 ? 11.691 -13.972 -30.037 1.00 89.44 524 THR A CA 1
ATOM 4178 C C . THR A 1 524 ? 11.565 -12.694 -29.204 1.00 89.44 524 THR A C 1
ATOM 4180 O O . THR A 1 524 ? 10.597 -12.549 -28.454 1.00 89.44 524 THR A O 1
ATOM 4183 N N . ALA A 1 525 ? 12.484 -11.737 -29.370 1.00 89.00 525 ALA A N 1
ATOM 4184 C CA . ALA A 1 525 ? 12.444 -10.448 -28.676 1.00 89.00 525 ALA A CA 1
ATOM 4185 C C . ALA A 1 525 ? 11.184 -9.640 -29.036 1.00 89.00 525 ALA A C 1
ATOM 4187 O O . ALA A 1 525 ? 10.483 -9.126 -28.163 1.00 89.00 525 ALA A O 1
ATOM 4188 N N . PHE A 1 526 ? 10.841 -9.596 -30.323 1.00 92.00 526 PHE A N 1
ATOM 4189 C CA . PHE A 1 526 ? 9.659 -8.896 -30.813 1.00 92.00 526 PHE A CA 1
ATOM 4190 C C . PHE A 1 526 ? 8.365 -9.618 -30.421 1.00 92.00 526 PHE A C 1
ATOM 4192 O O . PHE A 1 526 ? 7.416 -8.963 -30.002 1.00 92.00 526 PHE A O 1
ATOM 4199 N N . ALA A 1 527 ? 8.313 -10.953 -30.447 1.00 88.62 527 ALA A N 1
ATOM 4200 C CA . ALA A 1 527 ? 7.160 -11.706 -29.951 1.00 88.62 527 ALA A CA 1
ATOM 4201 C C . ALA A 1 527 ? 6.931 -11.476 -28.450 1.00 88.62 527 ALA A C 1
ATOM 4203 O O . ALA A 1 527 ? 5.786 -11.291 -28.036 1.00 88.62 527 ALA A O 1
ATOM 4204 N N . LYS A 1 528 ? 8.004 -11.432 -27.645 1.00 90.00 528 LYS A N 1
ATOM 4205 C CA . LYS A 1 528 ? 7.933 -11.102 -26.215 1.00 90.00 528 LYS A CA 1
ATOM 4206 C C . LYS A 1 528 ? 7.303 -9.728 -26.001 1.00 90.00 528 LYS A C 1
ATOM 4208 O O . LYS A 1 528 ? 6.367 -9.615 -25.219 1.00 90.00 528 LYS A O 1
ATOM 4213 N N . GLU A 1 529 ? 7.748 -8.713 -26.740 1.00 88.81 529 GLU A N 1
ATOM 4214 C CA . GLU A 1 529 ? 7.158 -7.373 -26.664 1.00 88.81 529 GLU A CA 1
ATOM 4215 C C . GLU A 1 529 ? 5.722 -7.343 -27.201 1.00 88.81 529 GLU A C 1
ATOM 4217 O O . GLU A 1 529 ? 4.855 -6.739 -26.579 1.00 88.81 529 GLU A O 1
ATOM 4222 N N . HIS A 1 530 ? 5.428 -8.014 -28.318 1.00 87.44 530 HIS A N 1
ATOM 4223 C CA . HIS A 1 530 ? 4.104 -8.007 -28.945 1.00 87.44 530 HIS A CA 1
ATOM 4224 C C . HIS A 1 530 ? 3.015 -8.623 -28.063 1.00 87.44 530 HIS A C 1
ATOM 4226 O O . HIS A 1 530 ? 1.890 -8.123 -28.071 1.00 87.44 530 HIS A O 1
ATOM 4232 N N . ARG A 1 531 ? 3.362 -9.668 -27.294 1.00 85.81 531 ARG A N 1
ATOM 4233 C CA . ARG A 1 531 ? 2.479 -10.328 -26.315 1.00 85.81 531 ARG A CA 1
ATOM 4234 C C . ARG A 1 531 ? 2.018 -9.384 -25.208 1.00 85.81 531 ARG A C 1
ATOM 4236 O O . ARG A 1 531 ? 0.952 -9.594 -24.641 1.00 85.81 531 ARG A O 1
ATOM 4243 N N . LEU A 1 532 ? 2.789 -8.337 -24.912 1.00 82.81 532 LEU A N 1
ATOM 4244 C CA . LEU A 1 532 ? 2.396 -7.354 -23.912 1.00 82.81 532 LEU A CA 1
ATOM 4245 C C . LEU A 1 532 ? 1.225 -6.517 -24.439 1.00 82.81 532 LEU A C 1
ATOM 4247 O O . LEU A 1 532 ? 1.263 -5.998 -25.559 1.00 82.81 532 LEU A O 1
ATOM 4251 N N . LYS A 1 533 ? 0.191 -6.336 -23.619 1.00 78.94 533 LYS A N 1
ATOM 4252 C CA . LYS A 1 533 ? -0.954 -5.487 -23.968 1.00 78.94 533 LYS A CA 1
ATOM 4253 C C . LYS A 1 533 ? -0.503 -4.024 -24.107 1.00 78.94 533 LYS A C 1
ATOM 4255 O O . LYS A 1 533 ? 0.377 -3.558 -23.383 1.00 78.94 533 LYS A O 1
ATOM 4260 N N . MET A 1 534 ? -1.075 -3.308 -25.073 1.00 83.81 534 MET A N 1
ATOM 4261 C CA . MET A 1 534 ? -0.838 -1.872 -25.262 1.00 83.81 534 MET A CA 1
ATOM 4262 C C . MET A 1 534 ? -1.825 -1.087 -24.387 1.00 83.81 534 MET A C 1
ATOM 4264 O O . MET A 1 534 ? -3.021 -1.150 -24.656 1.00 83.81 534 MET A O 1
ATOM 4268 N N . LEU A 1 535 ? -1.348 -0.385 -23.353 1.00 73.19 535 LEU A N 1
ATOM 4269 C CA . LEU A 1 535 ? -2.178 0.333 -22.368 1.00 73.19 535 LEU A CA 1
ATOM 4270 C C . LEU A 1 535 ? -1.665 1.769 -22.160 1.00 73.19 535 LEU A C 1
ATOM 4272 O O . LEU A 1 535 ? -0.464 2.012 -22.285 1.00 73.19 535 LEU A O 1
ATOM 4276 N N . ASP A 1 536 ? -2.582 2.708 -21.914 1.00 66.31 536 ASP A N 1
ATOM 4277 C CA . ASP A 1 536 ? -2.358 4.144 -21.670 1.00 66.31 536 ASP A CA 1
ATOM 4278 C C . ASP A 1 536 ? -1.322 4.816 -22.592 1.00 66.31 536 ASP A C 1
ATOM 4280 O O . ASP A 1 536 ? -1.572 5.049 -23.776 1.00 66.31 536 ASP A O 1
ATOM 4284 N N . ASN A 1 537 ? -0.140 5.105 -22.030 1.00 73.50 537 ASN A N 1
ATOM 4285 C CA . ASN A 1 537 ? 1.006 5.774 -22.641 1.00 73.50 537 ASN A CA 1
ATOM 4286 C C . ASN A 1 537 ? 2.100 4.798 -23.095 1.00 73.50 537 ASN A C 1
ATOM 4288 O O . ASN A 1 537 ? 3.167 5.245 -23.528 1.00 73.50 537 ASN A O 1
ATOM 4292 N N . LYS A 1 538 ? 1.883 3.477 -22.995 1.00 82.50 538 LYS A N 1
ATOM 4293 C CA . LYS A 1 538 ? 2.864 2.489 -23.447 1.00 82.50 538 LYS A CA 1
ATOM 4294 C C . LYS A 1 538 ? 3.137 2.699 -24.927 1.00 82.50 538 LYS A C 1
ATOM 4296 O O . LYS A 1 538 ? 2.228 2.666 -25.758 1.00 82.50 538 LYS A O 1
ATOM 4301 N N . GLN A 1 539 ? 4.408 2.887 -25.241 1.00 88.94 539 GLN A N 1
ATOM 4302 C CA . GLN A 1 539 ? 4.876 3.090 -26.596 1.00 88.94 539 GLN A CA 1
ATOM 4303 C C . GLN A 1 539 ? 5.442 1.784 -27.132 1.00 88.94 539 GLN A C 1
ATOM 4305 O O . GLN A 1 539 ? 6.188 1.096 -26.442 1.00 88.94 539 GLN A O 1
ATOM 4310 N N . ARG A 1 540 ? 5.101 1.462 -28.377 1.00 92.62 540 ARG A N 1
ATOM 4311 C CA . ARG A 1 540 ? 5.748 0.390 -29.126 1.00 92.62 540 ARG A CA 1
ATOM 4312 C C . ARG A 1 540 ? 6.303 0.951 -30.418 1.00 92.62 540 ARG A C 1
ATOM 4314 O O . ARG A 1 540 ? 5.536 1.455 -31.242 1.00 92.62 540 ARG A O 1
ATOM 4321 N N . LYS A 1 541 ? 7.621 0.859 -30.578 1.00 93.19 541 LYS A N 1
ATOM 4322 C CA . LYS A 1 541 ? 8.380 1.380 -31.714 1.00 93.19 541 LYS A CA 1
ATOM 4323 C C . LYS A 1 541 ? 9.195 0.281 -32.373 1.00 93.19 541 LYS A C 1
ATOM 4325 O O . LYS A 1 541 ? 9.918 -0.427 -31.685 1.00 93.19 541 LYS A O 1
ATOM 4330 N N . ILE A 1 542 ? 9.106 0.187 -33.696 1.00 95.06 542 ILE A N 1
ATOM 4331 C CA . ILE A 1 542 ? 10.048 -0.579 -34.521 1.00 95.06 542 ILE A CA 1
ATOM 4332 C C . ILE A 1 542 ? 10.792 0.423 -35.390 1.00 95.06 542 ILE A C 1
ATOM 4334 O O . ILE A 1 542 ? 10.169 1.123 -36.200 1.00 95.06 542 ILE A O 1
ATOM 4338 N N . GLN A 1 543 ? 12.105 0.511 -35.201 1.00 94.75 543 GLN A N 1
ATOM 4339 C CA . GLN A 1 543 ? 12.946 1.497 -35.867 1.00 94.75 543 GLN A CA 1
ATOM 4340 C C . GLN A 1 543 ? 14.164 0.849 -36.521 1.00 94.75 543 GLN A C 1
ATOM 4342 O O . GLN A 1 543 ? 14.704 -0.136 -36.027 1.00 94.75 543 GLN A O 1
ATOM 4347 N N . LEU A 1 544 ? 14.603 1.439 -37.627 1.00 94.25 544 LEU A N 1
ATOM 4348 C CA . LEU A 1 544 ? 15.871 1.136 -38.275 1.00 94.25 544 LEU A CA 1
ATOM 4349 C C . LEU A 1 544 ? 16.763 2.366 -38.204 1.00 94.25 544 LEU A C 1
ATOM 4351 O O . LEU A 1 544 ? 16.335 3.463 -38.576 1.00 94.25 544 LEU A O 1
ATOM 4355 N N . ARG A 1 545 ? 17.998 2.180 -37.751 1.00 94.06 545 ARG A N 1
ATOM 4356 C CA . ARG A 1 545 ? 19.032 3.212 -37.775 1.00 94.06 545 ARG A CA 1
ATOM 4357 C C . ARG A 1 545 ? 20.106 2.795 -38.766 1.00 94.06 545 ARG A C 1
ATOM 4359 O O . ARG A 1 545 ? 20.719 1.743 -38.618 1.00 94.06 545 ARG A O 1
ATOM 4366 N N . LEU A 1 546 ? 20.287 3.619 -39.789 1.00 92.38 546 LEU A N 1
ATOM 4367 C CA . LEU A 1 546 ? 21.262 3.405 -40.851 1.00 92.38 546 LEU A CA 1
ATOM 4368 C C . LEU A 1 546 ? 22.404 4.390 -40.663 1.00 92.38 546 LEU A C 1
ATOM 4370 O O . LEU A 1 546 ? 22.152 5.587 -40.526 1.00 92.38 546 LEU A O 1
ATOM 4374 N N . THR A 1 547 ? 23.638 3.907 -40.679 1.00 89.38 547 THR A N 1
ATOM 4375 C CA . THR A 1 547 ? 24.832 4.754 -40.597 1.00 89.38 547 THR A CA 1
ATOM 4376 C C . THR A 1 547 ? 25.516 4.767 -41.954 1.00 89.38 547 THR A C 1
ATOM 4378 O O . THR A 1 547 ? 25.799 3.706 -42.503 1.00 89.38 547 THR A O 1
ATOM 4381 N N . LEU A 1 548 ? 25.770 5.958 -42.497 1.00 87.75 548 LEU A N 1
ATOM 4382 C CA . LEU A 1 548 ? 26.493 6.138 -43.758 1.00 87.75 548 LEU A CA 1
ATOM 4383 C C . LEU A 1 548 ? 27.990 6.394 -43.510 1.00 87.75 548 LEU A C 1
ATOM 4385 O O . LEU A 1 548 ? 28.380 6.726 -42.388 1.00 87.75 548 LEU A O 1
ATOM 4389 N N . GLU A 1 549 ? 28.822 6.282 -44.548 1.00 76.81 549 GLU A N 1
ATOM 4390 C CA . GLU A 1 549 ? 30.291 6.468 -44.499 1.00 76.81 549 GLU A CA 1
ATOM 4391 C C . GLU A 1 549 ? 30.752 7.773 -43.813 1.00 76.81 549 GLU A C 1
ATOM 4393 O O . GLU A 1 549 ? 31.765 7.792 -43.121 1.00 76.81 549 GLU A O 1
ATOM 4398 N N . GLN A 1 550 ? 29.963 8.851 -43.880 1.00 68.38 550 GLN A N 1
ATOM 4399 C CA . GLN A 1 550 ? 30.256 10.133 -43.214 1.00 68.38 550 GLN A CA 1
ATOM 4400 C C . GLN A 1 550 ? 29.781 10.213 -41.744 1.00 68.38 550 GLN A C 1
ATOM 4402 O O . GLN A 1 550 ? 29.583 11.306 -41.215 1.00 68.38 550 GLN A O 1
ATOM 4407 N N . LYS A 1 551 ? 29.501 9.078 -41.082 1.00 63.91 551 LYS A N 1
ATOM 4408 C CA . LYS A 1 551 ? 28.862 8.990 -39.744 1.00 63.91 551 LYS A CA 1
ATOM 4409 C C . LYS A 1 551 ? 27.501 9.695 -39.634 1.00 63.91 551 LYS A C 1
ATOM 4411 O O . LYS A 1 551 ? 26.973 9.891 -38.538 1.00 63.91 551 LYS A O 1
ATOM 4416 N N . LYS A 1 552 ? 26.888 10.051 -40.765 1.00 76.44 552 LYS A N 1
ATOM 4417 C CA . LYS A 1 552 ? 25.531 10.592 -40.809 1.00 76.44 552 LYS A CA 1
ATOM 4418 C C . LYS A 1 552 ? 24.554 9.440 -40.604 1.00 76.44 552 LYS A C 1
ATOM 4420 O O . LYS A 1 552 ? 24.547 8.494 -41.390 1.00 76.44 552 LYS A O 1
ATOM 4425 N N . SER A 1 553 ? 23.752 9.512 -39.545 1.00 84.38 553 SER A N 1
ATOM 4426 C CA . SER A 1 553 ? 22.752 8.490 -39.238 1.00 84.38 553 SER A CA 1
ATOM 4427 C C . SER A 1 553 ? 21.365 8.906 -39.724 1.00 84.38 553 SER A C 1
ATOM 4429 O O . SER A 1 553 ? 20.949 10.054 -39.574 1.00 84.38 553 SER A O 1
ATOM 4431 N N . GLN A 1 554 ? 20.650 7.964 -40.332 1.00 88.88 554 GLN A N 1
ATOM 4432 C CA . GLN A 1 554 ? 19.266 8.119 -40.769 1.00 88.88 554 GLN A CA 1
ATOM 4433 C C . GLN A 1 554 ? 18.391 7.198 -39.926 1.00 88.88 554 GLN A C 1
ATOM 4435 O O . GLN A 1 554 ? 18.632 5.993 -39.859 1.00 88.88 554 GLN A O 1
ATOM 4440 N N . LEU A 1 555 ? 17.375 7.766 -39.275 1.00 91.00 555 LEU A N 1
ATOM 4441 C CA . LEU A 1 555 ? 16.464 7.022 -38.409 1.00 91.00 555 LEU A CA 1
ATOM 4442 C C . LEU A 1 555 ? 15.095 6.885 -39.075 1.00 91.00 555 LEU A C 1
ATOM 4444 O O . LEU A 1 555 ? 14.472 7.877 -39.467 1.00 91.00 555 LEU A O 1
ATOM 4448 N N . ILE A 1 556 ? 14.629 5.646 -39.190 1.00 93.00 556 ILE A N 1
ATOM 4449 C CA . ILE A 1 556 ? 13.379 5.282 -39.852 1.00 93.00 556 ILE A CA 1
ATOM 4450 C C . ILE A 1 556 ? 12.470 4.603 -38.829 1.00 93.00 556 ILE A C 1
ATOM 4452 O O . ILE A 1 556 ? 12.837 3.582 -38.258 1.00 93.00 556 ILE A O 1
ATOM 4456 N N . CYS A 1 557 ? 11.273 5.139 -38.608 1.00 93.38 557 CYS A N 1
ATOM 4457 C CA . CYS A 1 557 ? 10.266 4.565 -37.719 1.00 93.38 557 CYS A CA 1
ATOM 4458 C C . CYS A 1 557 ? 9.168 3.881 -38.537 1.00 93.38 557 CYS A C 1
ATOM 4460 O O . CYS A 1 557 ? 8.273 4.536 -39.071 1.00 93.38 557 CYS A O 1
ATOM 4462 N N . LEU A 1 558 ? 9.242 2.551 -38.632 1.00 93.06 558 LEU A N 1
ATOM 4463 C CA . LEU A 1 558 ? 8.304 1.736 -39.412 1.00 93.06 558 LEU A CA 1
ATOM 4464 C C . LEU A 1 558 ? 6.988 1.505 -38.674 1.00 93.06 558 LEU A C 1
ATOM 4466 O O . LEU A 1 558 ? 5.919 1.430 -39.286 1.00 93.06 558 LEU A O 1
ATOM 4470 N N . TYR A 1 559 ? 7.070 1.392 -37.350 1.00 94.12 559 TYR A N 1
ATOM 4471 C CA . TYR A 1 559 ? 5.920 1.177 -36.489 1.00 94.12 559 TYR A CA 1
ATOM 4472 C C . TYR A 1 559 ? 5.998 2.076 -35.264 1.00 94.12 559 TYR A C 1
ATOM 4474 O O . TYR A 1 559 ? 7.014 2.072 -34.575 1.00 94.12 559 TYR A O 1
ATOM 4482 N N . TYR A 1 560 ? 4.914 2.795 -34.974 1.00 92.19 560 TYR A N 1
ATOM 4483 C CA . TYR A 1 560 ? 4.728 3.526 -33.728 1.00 92.19 560 TYR A CA 1
ATOM 4484 C C . TYR A 1 560 ? 3.275 3.440 -33.275 1.00 92.19 560 TYR A C 1
ATOM 4486 O O . TYR A 1 560 ? 2.353 3.835 -33.998 1.00 92.19 560 TYR A O 1
ATOM 4494 N N . ARG A 1 561 ? 3.071 2.942 -32.060 1.00 89.50 561 ARG A N 1
ATOM 4495 C CA . ARG A 1 561 ? 1.769 2.896 -31.394 1.00 89.50 561 ARG A CA 1
ATOM 4496 C C . ARG A 1 561 ? 1.922 3.384 -29.959 1.00 89.50 561 ARG A C 1
ATOM 4498 O O . ARG A 1 561 ? 2.873 2.981 -29.295 1.00 89.50 561 ARG A O 1
ATOM 4505 N N . VAL A 1 562 ? 0.991 4.216 -29.503 1.00 88.12 562 VAL A N 1
ATOM 4506 C CA . VAL A 1 562 ? 0.887 4.677 -28.112 1.00 88.12 562 VAL A CA 1
ATOM 4507 C C . VAL A 1 562 ? -0.480 4.259 -27.594 1.00 88.12 562 VAL A C 1
ATOM 4509 O O . VAL A 1 562 ? -1.499 4.652 -28.166 1.00 88.12 562 VAL A O 1
ATOM 4512 N N . GLY A 1 563 ? -0.503 3.386 -26.586 1.00 86.62 563 GLY A N 1
ATOM 4513 C CA . GLY A 1 563 ? -1.739 2.766 -26.112 1.00 86.62 563 GLY A CA 1
ATOM 4514 C C . GLY A 1 563 ? -2.527 2.148 -27.272 1.00 86.62 563 GLY A C 1
ATOM 4515 O O . GLY A 1 563 ? -2.019 1.316 -28.031 1.00 86.62 563 GLY A O 1
ATOM 4516 N N . ASN A 1 564 ? -3.763 2.600 -27.476 1.00 80.62 564 ASN A N 1
ATOM 4517 C CA . ASN A 1 564 ? -4.620 2.106 -28.558 1.00 80.62 564 ASN A CA 1
ATOM 4518 C C . ASN A 1 564 ? -4.460 2.827 -29.899 1.00 80.62 564 ASN A C 1
ATOM 4520 O O . ASN A 1 564 ? -4.959 2.336 -30.911 1.00 80.62 564 ASN A O 1
ATOM 4524 N N . ILE A 1 565 ? -3.716 3.931 -29.949 1.00 80.56 565 ILE A N 1
ATOM 4525 C CA . ILE A 1 565 ? -3.580 4.736 -31.161 1.00 80.56 565 ILE A CA 1
ATOM 4526 C C . ILE A 1 565 ? -2.314 4.324 -31.911 1.00 80.56 565 ILE A C 1
ATOM 4528 O O . ILE A 1 565 ? -1.187 4.486 -31.435 1.00 80.56 565 ILE A O 1
ATOM 4532 N N . ARG A 1 566 ? -2.489 3.792 -33.125 1.00 87.69 566 ARG A N 1
ATOM 4533 C CA . ARG A 1 566 ? -1.382 3.562 -34.062 1.00 87.69 566 ARG A CA 1
ATOM 4534 C C . ARG A 1 566 ? -1.133 4.833 -34.870 1.00 87.69 566 ARG A C 1
ATOM 4536 O O . ARG A 1 566 ? -2.024 5.312 -35.563 1.00 87.69 566 ARG A O 1
ATOM 4543 N N . HIS A 1 567 ? 0.090 5.349 -34.813 1.00 85.19 567 HIS A N 1
ATOM 4544 C CA . HIS A 1 567 ? 0.484 6.587 -35.491 1.00 85.19 567 HIS A CA 1
ATOM 4545 C C . HIS A 1 567 ? 1.186 6.353 -36.843 1.00 85.19 567 HIS A C 1
ATOM 4547 O O . HIS A 1 567 ? 1.377 7.302 -37.604 1.00 85.19 567 HIS A O 1
ATOM 4553 N N . THR A 1 568 ? 1.564 5.109 -37.158 1.00 87.81 568 THR A N 1
ATOM 4554 C CA . THR A 1 568 ? 2.166 4.689 -38.439 1.00 87.81 568 THR A CA 1
ATOM 4555 C C . THR A 1 568 ? 1.201 3.867 -39.299 1.00 87.81 568 THR A C 1
ATOM 4557 O O . THR A 1 568 ? 0.197 3.333 -38.822 1.00 87.81 568 THR A O 1
ATOM 4560 N N . LYS A 1 569 ? 1.509 3.749 -40.599 1.00 86.94 569 LYS A N 1
ATOM 4561 C CA . LYS A 1 569 ? 0.649 3.054 -41.572 1.00 86.94 569 LYS A CA 1
ATOM 4562 C C . LYS A 1 569 ? 0.770 1.528 -41.503 1.00 86.94 569 LYS A C 1
ATOM 4564 O O . LYS A 1 569 ? -0.248 0.847 -41.576 1.00 86.94 569 LYS A O 1
ATOM 4569 N N . LEU A 1 570 ? 1.992 1.005 -41.377 1.00 88.31 570 LEU A N 1
ATOM 4570 C CA . LEU A 1 570 ? 2.235 -0.439 -41.330 1.00 88.31 570 LEU A CA 1
ATOM 4571 C C . LEU A 1 570 ? 1.689 -1.029 -40.029 1.00 88.31 570 LEU A C 1
ATOM 4573 O O . LEU A 1 570 ? 1.831 -0.432 -38.957 1.00 88.31 570 LEU A O 1
ATOM 4577 N N . ASN A 1 571 ? 1.066 -2.205 -40.121 1.00 91.56 571 ASN A N 1
ATOM 4578 C CA . ASN A 1 571 ? 0.747 -2.987 -38.932 1.00 91.56 571 ASN A CA 1
ATOM 4579 C C . ASN A 1 571 ? 2.022 -3.637 -38.357 1.00 91.56 571 ASN A C 1
ATOM 4581 O O . ASN A 1 571 ? 3.090 -3.583 -38.968 1.00 91.56 571 ASN A O 1
ATOM 4585 N N . TYR A 1 572 ? 1.917 -4.215 -37.160 1.00 91.19 572 TYR A N 1
ATOM 4586 C CA . TYR A 1 572 ? 3.080 -4.712 -36.426 1.00 91.19 572 TYR A CA 1
ATOM 4587 C C . TYR A 1 572 ? 3.849 -5.795 -37.200 1.00 91.19 572 TYR A C 1
ATOM 4589 O O . TYR A 1 572 ? 5.052 -5.665 -37.409 1.00 91.19 572 TYR A O 1
ATOM 4597 N N . THR A 1 573 ? 3.143 -6.812 -37.696 1.00 91.25 573 THR A N 1
ATOM 4598 C CA . THR A 1 573 ? 3.733 -7.925 -38.453 1.00 91.25 573 THR A CA 1
ATOM 4599 C C . THR A 1 573 ? 4.347 -7.458 -39.772 1.00 91.25 573 THR A C 1
ATOM 4601 O O . THR A 1 573 ? 5.454 -7.857 -40.109 1.00 91.25 573 THR A O 1
ATOM 4604 N N . GLN A 1 574 ? 3.676 -6.557 -40.498 1.00 93.50 574 GLN A N 1
ATOM 4605 C CA . GLN A 1 574 ? 4.201 -5.973 -41.737 1.00 93.50 574 GLN A CA 1
ATOM 4606 C C . GLN A 1 574 ? 5.490 -5.185 -41.497 1.00 93.50 574 GLN A C 1
ATOM 4608 O O . GLN A 1 574 ? 6.430 -5.295 -42.278 1.00 93.50 574 GLN A O 1
ATOM 4613 N N . ALA A 1 575 ? 5.539 -4.384 -40.429 1.00 94.00 575 ALA A N 1
ATOM 4614 C CA . ALA A 1 575 ? 6.724 -3.610 -40.083 1.00 94.00 575 ALA A CA 1
ATOM 4615 C C . ALA A 1 575 ? 7.893 -4.509 -39.655 1.00 94.00 575 ALA A C 1
ATOM 4617 O O . ALA A 1 575 ? 9.022 -4.257 -40.070 1.00 94.00 575 ALA A O 1
ATOM 4618 N N . LEU A 1 576 ? 7.622 -5.564 -38.878 1.00 94.12 576 LEU A N 1
ATOM 4619 C CA . LEU A 1 576 ? 8.626 -6.544 -38.465 1.00 94.12 576 LEU A CA 1
ATOM 4620 C C . LEU A 1 576 ? 9.187 -7.323 -39.659 1.00 94.12 576 LEU A C 1
ATOM 4622 O O . LEU A 1 576 ? 10.399 -7.343 -39.843 1.00 94.12 576 LEU A O 1
ATOM 4626 N N . ASN A 1 577 ? 8.327 -7.891 -40.508 1.00 92.81 577 ASN A N 1
ATOM 4627 C CA . ASN A 1 577 ? 8.767 -8.628 -41.696 1.00 92.81 577 ASN A CA 1
ATOM 4628 C C . ASN A 1 577 ? 9.602 -7.734 -42.615 1.00 92.81 577 ASN A C 1
ATOM 4630 O O . ASN A 1 577 ? 10.696 -8.111 -43.015 1.00 92.81 577 ASN A O 1
ATOM 4634 N N . LYS A 1 578 ? 9.147 -6.498 -42.848 1.00 94.31 578 LYS A N 1
ATOM 4635 C CA . LYS A 1 578 ? 9.891 -5.524 -43.648 1.00 94.31 578 LYS A CA 1
ATOM 4636 C C . LYS A 1 578 ? 11.259 -5.177 -43.050 1.00 94.31 578 LYS A C 1
ATOM 4638 O O . LYS A 1 578 ? 12.212 -4.964 -43.794 1.00 94.31 578 LYS A O 1
ATOM 4643 N N . ALA A 1 579 ? 11.365 -5.106 -41.723 1.00 95.00 579 ALA A N 1
ATOM 4644 C CA . ALA A 1 579 ? 12.637 -4.885 -41.044 1.00 95.00 579 ALA A CA 1
ATOM 4645 C C . ALA A 1 579 ? 13.568 -6.107 -41.138 1.00 95.00 579 ALA A C 1
ATOM 4647 O O . ALA A 1 579 ? 14.768 -5.932 -41.325 1.00 95.00 579 ALA A O 1
ATOM 4648 N N . LEU A 1 580 ? 13.034 -7.329 -41.052 1.00 93.81 580 LEU A N 1
ATOM 4649 C CA . LEU A 1 580 ? 13.801 -8.568 -41.225 1.00 93.81 580 LEU A CA 1
ATOM 4650 C C . LEU A 1 580 ? 14.308 -8.731 -42.659 1.00 93.81 580 LEU A C 1
ATOM 4652 O O . LEU A 1 580 ? 15.486 -9.013 -42.857 1.00 93.81 580 LEU A O 1
ATOM 4656 N N . ASP A 1 581 ? 13.446 -8.498 -43.650 1.00 93.25 581 ASP A N 1
ATOM 4657 C CA . ASP A 1 581 ? 13.812 -8.534 -45.069 1.00 93.25 581 ASP A CA 1
ATOM 4658 C C . ASP A 1 581 ? 14.937 -7.537 -45.366 1.00 93.25 581 ASP A C 1
ATOM 4660 O O . ASP A 1 581 ? 15.885 -7.851 -46.085 1.00 93.25 581 ASP A O 1
ATOM 4664 N N . TRP A 1 582 ? 14.868 -6.353 -44.751 1.00 94.44 582 TRP A N 1
ATOM 4665 C CA . TRP A 1 582 ? 15.931 -5.357 -44.821 1.00 94.44 582 TRP A CA 1
ATOM 4666 C C . TRP A 1 582 ? 17.247 -5.844 -44.205 1.00 94.44 582 TRP A C 1
ATOM 4668 O O . TRP A 1 582 ? 18.292 -5.695 -44.835 1.00 94.44 582 TRP A O 1
ATOM 4678 N N . GLN A 1 583 ? 17.216 -6.439 -43.006 1.00 94.12 583 GLN A N 1
ATOM 4679 C CA . GLN A 1 583 ? 18.433 -6.935 -42.350 1.00 94.12 583 GLN A CA 1
ATOM 4680 C C . GLN A 1 583 ? 19.107 -8.056 -43.154 1.00 94.12 583 GLN A C 1
ATOM 4682 O O . GLN A 1 583 ? 20.330 -8.078 -43.266 1.00 94.12 583 GLN A O 1
ATOM 4687 N N . TRP A 1 584 ? 18.328 -8.933 -43.791 1.00 94.12 584 TRP A N 1
ATOM 4688 C CA . TRP A 1 584 ? 18.861 -9.928 -44.723 1.00 94.12 584 TRP A CA 1
ATOM 4689 C C . TRP A 1 584 ? 19.482 -9.304 -45.970 1.00 94.12 584 TRP A C 1
ATOM 4691 O O . TRP A 1 584 ? 20.586 -9.683 -46.359 1.00 94.12 584 TRP A O 1
ATOM 4701 N N . LEU A 1 585 ? 18.792 -8.340 -46.584 1.00 92.19 585 LEU A N 1
ATOM 4702 C CA . LEU A 1 585 ? 19.269 -7.668 -47.790 1.00 92.19 585 LEU A CA 1
ATOM 4703 C C . LEU A 1 585 ? 20.592 -6.943 -47.539 1.00 92.19 585 LEU A C 1
ATOM 4705 O O . LEU A 1 585 ? 21.531 -7.103 -48.315 1.00 92.19 585 LEU A O 1
ATOM 4709 N N . ILE A 1 586 ? 20.681 -6.176 -46.450 1.00 91.44 586 ILE A N 1
ATOM 4710 C CA . ILE A 1 586 ? 21.885 -5.399 -46.147 1.00 91.44 586 ILE A CA 1
ATOM 4711 C C . ILE A 1 586 ? 23.033 -6.292 -45.665 1.00 91.44 586 ILE A C 1
ATOM 4713 O O . ILE A 1 586 ? 24.180 -6.040 -46.015 1.00 91.44 586 ILE A O 1
ATOM 4717 N N . SER A 1 587 ? 22.741 -7.384 -44.949 1.00 92.44 587 SER A N 1
ATOM 4718 C CA . SER A 1 587 ? 23.762 -8.374 -44.585 1.00 92.44 587 SER A CA 1
ATOM 4719 C C . SER A 1 587 ? 24.363 -9.043 -45.813 1.00 92.44 587 SER A C 1
ATOM 4721 O O . SER A 1 587 ? 25.579 -9.145 -45.909 1.00 92.44 587 SER A O 1
ATOM 4723 N N . GLY A 1 588 ? 23.540 -9.425 -46.795 1.00 89.81 588 GLY A N 1
ATOM 4724 C CA . GLY A 1 588 ? 24.037 -9.997 -48.049 1.00 89.81 588 GLY A CA 1
ATOM 4725 C C . GLY A 1 588 ? 24.893 -9.028 -48.873 1.00 89.81 588 GLY A C 1
ATOM 4726 O O . GLY A 1 588 ? 25.706 -9.473 -49.675 1.00 89.81 588 GLY A O 1
ATOM 4727 N N . GLN A 1 589 ? 24.735 -7.716 -48.672 1.00 88.44 589 GLN A N 1
ATOM 4728 C CA . GLN A 1 589 ? 25.562 -6.695 -49.322 1.00 88.44 589 GLN A CA 1
ATOM 4729 C C . GLN A 1 589 ? 26.860 -6.404 -48.564 1.00 88.44 589 GLN A C 1
ATOM 4731 O O . GLN A 1 589 ? 27.908 -6.300 -49.191 1.00 88.44 589 GLN A O 1
ATOM 4736 N N . LEU A 1 590 ? 26.799 -6.269 -47.236 1.00 88.50 590 LEU A N 1
ATOM 4737 C CA . LEU A 1 590 ? 27.960 -5.930 -46.406 1.00 88.50 590 LEU A CA 1
ATOM 4738 C C . LEU A 1 590 ? 28.832 -7.139 -46.077 1.00 88.50 590 LEU A C 1
ATOM 4740 O O . LEU A 1 590 ? 30.023 -6.981 -45.825 1.00 88.50 590 LEU A O 1
ATOM 4744 N N . ASN A 1 591 ? 28.240 -8.332 -46.060 1.00 88.06 591 ASN A N 1
ATOM 4745 C CA . ASN A 1 591 ? 28.909 -9.562 -45.679 1.00 88.06 591 ASN A CA 1
ATOM 4746 C C . ASN A 1 591 ? 28.441 -10.767 -46.516 1.00 88.06 591 ASN A C 1
ATOM 4748 O O . ASN A 1 591 ? 27.763 -11.664 -46.003 1.00 88.06 591 ASN A O 1
ATOM 4752 N N . PRO A 1 592 ? 28.755 -10.794 -47.822 1.00 87.31 592 PRO A N 1
ATOM 4753 C CA . PRO A 1 592 ? 28.261 -11.830 -48.726 1.00 87.31 592 PRO A CA 1
ATOM 4754 C C . PRO A 1 592 ? 28.759 -13.238 -48.364 1.00 87.31 592 PRO A C 1
ATOM 4756 O O . PRO A 1 592 ? 28.025 -14.200 -48.567 1.00 87.31 592 PRO A O 1
ATOM 4759 N N . GLU A 1 593 ? 29.967 -13.368 -47.805 1.00 85.88 593 GLU A N 1
ATOM 4760 C CA . GLU A 1 593 ? 30.568 -14.670 -47.481 1.00 85.88 593 GLU A CA 1
ATOM 4761 C C . GLU A 1 593 ? 30.062 -15.254 -46.155 1.00 85.88 593 GLU A C 1
ATOM 4763 O O . GLU A 1 593 ? 29.825 -16.459 -46.070 1.00 85.88 593 GLU A O 1
ATOM 4768 N N . ALA A 1 594 ? 29.843 -14.421 -45.129 1.00 86.94 594 ALA A N 1
ATOM 4769 C CA . ALA A 1 594 ? 29.354 -14.892 -43.830 1.00 86.94 594 ALA A CA 1
ATOM 4770 C C . ALA A 1 594 ? 27.817 -14.919 -43.719 1.00 86.94 594 ALA A C 1
ATOM 4772 O O . ALA A 1 594 ? 27.291 -15.479 -42.757 1.00 86.94 594 ALA A O 1
ATOM 4773 N N . THR A 1 595 ? 27.075 -14.343 -44.678 1.00 89.75 595 THR A N 1
ATOM 4774 C CA . THR A 1 595 ? 25.600 -14.364 -44.675 1.00 89.75 595 THR A CA 1
ATOM 4775 C C . THR A 1 595 ? 25.075 -15.694 -45.239 1.00 89.75 595 THR A C 1
ATOM 4777 O O . THR A 1 595 ? 25.189 -15.948 -46.440 1.00 89.75 595 THR A O 1
ATOM 4780 N N . PRO A 1 596 ? 24.448 -16.562 -44.421 1.00 89.50 596 PRO A N 1
ATOM 4781 C CA . PRO A 1 596 ? 23.941 -17.849 -44.890 1.00 89.50 596 PRO A CA 1
ATOM 4782 C C . PRO A 1 596 ? 22.656 -17.694 -45.718 1.00 89.50 596 PRO A C 1
ATOM 4784 O O . PRO A 1 596 ? 21.982 -16.668 -45.687 1.00 89.50 596 PRO A O 1
ATOM 4787 N N . LYS A 1 597 ? 22.224 -18.759 -46.405 1.00 87.81 597 LYS A N 1
ATOM 4788 C CA . LYS A 1 597 ? 20.900 -18.772 -47.055 1.00 87.81 597 LYS A CA 1
ATOM 4789 C C . LYS A 1 597 ? 19.780 -18.701 -46.001 1.00 87.81 597 LYS A C 1
ATOM 4791 O O . LYS A 1 597 ? 19.751 -19.494 -45.051 1.00 87.81 597 LYS A O 1
ATOM 4796 N N . ARG A 1 598 ? 18.841 -17.765 -46.177 1.00 88.31 598 ARG A N 1
ATOM 4797 C CA . ARG A 1 598 ? 17.669 -17.592 -45.302 1.00 88.31 598 ARG A CA 1
ATOM 4798 C C . ARG A 1 598 ? 16.722 -18.791 -45.402 1.00 88.31 598 ARG A C 1
ATOM 4800 O O . ARG A 1 598 ? 16.306 -19.171 -46.494 1.00 88.31 598 ARG A O 1
ATOM 4807 N N . LYS A 1 599 ? 16.336 -19.363 -44.260 1.00 83.94 599 LYS A N 1
ATOM 4808 C CA . LYS A 1 599 ? 15.365 -20.461 -44.155 1.00 83.94 599 LYS A CA 1
ATOM 4809 C C . LYS A 1 599 ? 13.950 -19.888 -44.049 1.00 83.94 599 LYS A C 1
ATOM 4811 O O . LYS A 1 599 ? 13.479 -19.585 -42.957 1.00 83.94 599 LYS A O 1
ATOM 4816 N N . ILE A 1 600 ? 13.257 -19.742 -45.176 1.00 72.75 600 ILE A N 1
ATOM 4817 C CA . ILE A 1 600 ? 11.855 -19.302 -45.185 1.00 72.75 600 ILE A CA 1
ATOM 4818 C C . ILE A 1 600 ? 10.973 -20.489 -44.769 1.00 72.75 600 ILE A C 1
ATOM 4820 O O . ILE A 1 600 ? 10.876 -21.475 -45.496 1.00 72.75 600 ILE A O 1
ATOM 4824 N N . LYS A 1 601 ? 10.326 -20.418 -43.598 1.00 57.78 601 LYS A N 1
ATOM 4825 C CA . LYS A 1 601 ? 9.291 -21.391 -43.212 1.00 57.78 601 LYS A CA 1
ATOM 4826 C C . LYS A 1 601 ? 8.047 -21.134 -44.064 1.00 57.78 601 LYS A C 1
ATOM 4828 O O . LYS A 1 601 ? 7.361 -20.137 -43.859 1.00 57.78 601 LYS A O 1
ATOM 4833 N N . VAL A 1 602 ? 7.765 -22.016 -45.020 1.00 43.16 602 VAL A N 1
ATOM 4834 C CA . VAL A 1 602 ? 6.513 -21.976 -45.785 1.00 43.16 602 VAL A CA 1
ATOM 4835 C C . VAL A 1 602 ? 5.367 -22.310 -44.831 1.00 43.16 602 VAL A C 1
ATOM 4837 O O . VAL A 1 602 ? 5.327 -23.391 -44.245 1.00 43.16 602 VAL A O 1
ATOM 4840 N N . GLN A 1 603 ? 4.449 -21.367 -44.648 1.00 37.84 603 GLN A N 1
ATOM 4841 C CA . GLN A 1 603 ? 3.189 -21.608 -43.958 1.00 37.84 603 GLN A CA 1
ATOM 4842 C C . GLN A 1 603 ? 2.313 -22.428 -44.915 1.00 37.84 603 GLN A C 1
ATOM 4844 O O . GLN A 1 603 ? 1.838 -21.901 -45.918 1.00 37.84 603 GLN A O 1
ATOM 4849 N N . LEU A 1 604 ? 2.176 -23.734 -44.663 1.00 37.38 604 LEU A N 1
ATOM 4850 C CA . LEU A 1 604 ? 1.255 -24.593 -45.412 1.00 37.38 604 LEU A CA 1
ATOM 4851 C C . LEU A 1 604 ? -0.154 -23.994 -45.311 1.00 37.38 604 LEU A C 1
ATOM 4853 O O . LEU A 1 604 ? -0.629 -23.702 -44.210 1.00 37.38 604 LEU A O 1
ATOM 4857 N N . ALA A 1 605 ? -0.790 -23.765 -46.460 1.00 32.12 605 ALA A N 1
ATOM 4858 C CA . ALA A 1 605 ? -2.164 -23.292 -46.517 1.00 32.12 605 ALA A CA 1
ATOM 4859 C C . ALA A 1 605 ? -3.078 -24.286 -45.773 1.00 32.12 605 ALA A C 1
ATOM 4861 O O . ALA A 1 605 ? -2.904 -25.498 -45.938 1.00 32.12 605 ALA A O 1
ATOM 4862 N N . PRO A 1 606 ? -4.045 -23.816 -44.965 1.00 37.50 606 PRO A N 1
ATOM 4863 C CA . PRO A 1 606 ? -5.066 -24.692 -44.407 1.00 37.50 606 PRO A CA 1
ATOM 4864 C C . PRO A 1 606 ? -5.795 -25.428 -45.546 1.00 37.50 606 PRO A C 1
ATOM 4866 O O . PRO A 1 606 ? -6.019 -24.814 -46.595 1.00 37.50 606 PRO A O 1
ATOM 4869 N N . PRO A 1 607 ? -6.194 -26.702 -45.368 1.00 35.12 607 PRO A N 1
ATOM 4870 C CA . PRO A 1 607 ? -7.036 -27.392 -46.338 1.00 35.12 607 PRO A CA 1
ATOM 4871 C C . PRO A 1 607 ? -8.294 -26.560 -46.610 1.00 35.12 607 PRO A C 1
ATOM 4873 O O . PRO A 1 607 ? -8.932 -26.082 -45.669 1.00 35.12 607 PRO A O 1
ATOM 4876 N N . GLN A 1 608 ? -8.633 -26.361 -47.887 1.00 39.09 608 GLN A N 1
ATOM 4877 C CA . GLN A 1 608 ? -9.883 -25.711 -48.278 1.00 39.09 608 GLN A CA 1
ATOM 4878 C C . GLN A 1 608 ? -11.060 -26.426 -47.605 1.00 39.09 608 GLN A C 1
ATOM 4880 O O . GLN A 1 608 ? -11.214 -27.641 -47.732 1.00 39.09 608 GLN A O 1
ATOM 4885 N N . ALA A 1 609 ? -11.882 -25.665 -46.880 1.00 40.12 609 ALA A N 1
ATOM 4886 C CA . ALA A 1 609 ? -13.140 -26.162 -46.347 1.00 40.12 609 ALA A CA 1
ATOM 4887 C C . ALA A 1 609 ? -14.053 -26.622 -47.506 1.00 40.12 609 ALA A C 1
ATOM 4889 O O . ALA A 1 609 ? -14.050 -25.976 -48.560 1.00 40.12 609 ALA A O 1
ATOM 4890 N N . PRO A 1 610 ? -14.840 -27.703 -47.339 1.00 40.25 610 PRO A N 1
ATOM 4891 C CA . PRO A 1 610 ? -15.785 -28.144 -48.359 1.00 40.25 610 PRO A CA 1
ATOM 4892 C C . PRO A 1 610 ? -16.797 -27.039 -48.676 1.00 40.25 610 PRO A C 1
ATOM 4894 O O . PRO A 1 610 ? -17.262 -26.338 -47.777 1.00 40.25 610 PRO A O 1
ATOM 4897 N N . ALA A 1 611 ? -17.137 -26.899 -49.958 1.00 39.44 611 ALA A N 1
ATOM 4898 C CA . ALA A 1 611 ? -18.091 -25.910 -50.444 1.00 39.44 611 ALA A CA 1
ATOM 4899 C C . ALA A 1 611 ? -19.453 -26.012 -49.715 1.00 39.44 611 ALA A C 1
ATOM 4901 O O . ALA A 1 611 ? -19.917 -27.127 -49.447 1.00 39.44 611 ALA A O 1
ATOM 4902 N N . PRO A 1 612 ? -20.130 -24.884 -49.418 1.00 36.69 612 PRO A N 1
ATOM 4903 C CA . PRO A 1 612 ? -21.452 -24.908 -48.804 1.00 36.69 612 PRO A CA 1
ATOM 4904 C C . PRO A 1 612 ? -22.474 -25.550 -49.749 1.00 36.69 612 PRO A C 1
ATOM 4906 O O . PRO A 1 612 ? -22.548 -25.201 -50.928 1.00 36.69 612 PRO A O 1
ATOM 4909 N N . LYS A 1 613 ? -23.293 -26.468 -49.222 1.00 37.25 613 LYS A N 1
ATOM 4910 C CA . LYS A 1 613 ? -24.485 -26.959 -49.920 1.00 37.25 613 LYS A CA 1
ATOM 4911 C C . LYS A 1 613 ? -25.465 -25.802 -50.126 1.00 37.25 613 LYS A C 1
ATOM 4913 O O . LYS A 1 613 ? -25.795 -25.084 -49.185 1.00 37.25 613 LYS A O 1
ATOM 4918 N N . VAL A 1 614 ? -25.923 -25.665 -51.366 1.00 35.66 614 VAL A N 1
ATOM 4919 C CA . VAL A 1 614 ? -26.973 -24.746 -51.810 1.00 35.66 614 VAL A CA 1
ATOM 4920 C C . VAL A 1 614 ? -28.265 -25.021 -51.034 1.00 35.66 614 VAL A C 1
ATOM 4922 O O . VAL A 1 614 ? -28.772 -26.141 -51.055 1.00 35.66 614 VAL A O 1
ATOM 4925 N N . ILE A 1 615 ? -28.808 -23.993 -50.382 1.00 35.16 615 ILE A N 1
ATOM 4926 C CA . ILE A 1 615 ? -30.204 -23.931 -49.929 1.00 35.16 615 ILE A CA 1
ATOM 4927 C C . ILE A 1 615 ? -30.839 -22.764 -50.708 1.00 35.16 615 ILE A C 1
ATOM 4929 O O . ILE A 1 615 ? -30.233 -21.691 -50.725 1.00 35.16 615 ILE A O 1
ATOM 4933 N N . PRO A 1 616 ? -31.986 -22.939 -51.397 1.00 33.91 616 PRO A N 1
ATOM 4934 C CA . PRO A 1 616 ? -32.533 -21.898 -52.262 1.00 33.91 616 PRO A CA 1
ATOM 4935 C C . PRO A 1 616 ? -33.112 -20.716 -51.476 1.00 33.91 616 PRO A C 1
ATOM 4937 O O . PRO A 1 616 ? -33.719 -20.878 -50.417 1.00 33.91 616 PRO A O 1
ATOM 4940 N N . GLU A 1 617 ? -32.938 -19.533 -52.058 1.00 30.33 617 GLU A N 1
ATOM 4941 C CA . GLU A 1 617 ? -33.387 -18.225 -51.588 1.00 30.33 617 GLU A CA 1
ATOM 4942 C C . GLU A 1 617 ? -34.914 -18.120 -51.419 1.00 30.33 617 GLU A C 1
ATOM 4944 O O . GLU A 1 617 ? -35.693 -18.562 -52.265 1.00 30.33 617 GLU A O 1
ATOM 4949 N N . ARG A 1 618 ? -35.349 -17.396 -50.377 1.00 27.44 618 ARG A N 1
ATOM 4950 C CA . ARG A 1 618 ? -36.588 -16.609 -50.422 1.00 27.44 618 ARG A CA 1
ATOM 4951 C C . ARG A 1 618 ? -36.257 -15.148 -50.135 1.00 27.44 618 ARG A C 1
ATOM 4953 O O . ARG A 1 618 ? -35.750 -14.805 -49.071 1.00 27.44 618 ARG A O 1
ATOM 4960 N N . HIS A 1 619 ? -36.537 -14.337 -51.148 1.00 31.89 619 HIS A N 1
ATOM 4961 C CA . HIS A 1 619 ? -36.420 -12.888 -51.216 1.00 31.89 619 HIS A CA 1
ATOM 4962 C C . HIS A 1 619 ? -36.960 -12.159 -49.983 1.00 31.89 619 HIS A C 1
ATOM 4964 O O . HIS A 1 619 ? -38.053 -12.468 -49.522 1.00 31.89 619 HIS A O 1
ATOM 4970 N N . ASN A 1 620 ? -36.263 -11.096 -49.579 1.00 29.55 620 ASN A N 1
ATOM 4971 C CA . ASN A 1 620 ? -36.900 -9.890 -49.059 1.00 29.55 620 ASN A CA 1
ATOM 4972 C C . ASN A 1 620 ? -36.149 -8.661 -49.580 1.00 29.55 620 ASN A C 1
ATOM 4974 O O . ASN A 1 620 ? -34.993 -8.412 -49.243 1.00 29.55 620 ASN A O 1
ATOM 4978 N N . THR A 1 621 ? -36.831 -7.924 -50.449 1.00 29.34 621 THR A N 1
ATOM 4979 C CA . THR A 1 621 ? -36.392 -6.664 -51.043 1.00 29.34 621 THR A CA 1
ATOM 4980 C C . THR A 1 621 ? -36.586 -5.538 -50.031 1.00 29.34 621 THR A C 1
ATOM 4982 O O . THR A 1 621 ? -37.660 -5.399 -49.450 1.00 29.34 621 THR A O 1
ATOM 4985 N N . ALA A 1 622 ? -35.557 -4.718 -49.838 1.00 28.23 622 ALA A N 1
ATOM 4986 C CA . ALA A 1 622 ? -35.654 -3.461 -49.111 1.00 28.23 622 ALA A CA 1
ATOM 4987 C C . ALA A 1 622 ? -36.194 -2.354 -50.029 1.00 28.23 622 ALA A C 1
ATOM 4989 O O . ALA A 1 622 ? -35.717 -2.201 -51.153 1.00 28.23 622 ALA A O 1
ATOM 4990 N N . ALA A 1 623 ? -37.114 -1.533 -49.522 1.00 26.80 623 ALA A N 1
ATOM 4991 C CA . ALA A 1 623 ? -37.320 -0.176 -50.014 1.00 26.80 623 ALA A CA 1
ATOM 4992 C C . ALA A 1 623 ? -37.758 0.744 -48.867 1.00 26.80 623 ALA A C 1
ATOM 4994 O O . ALA A 1 623 ? -38.729 0.493 -48.156 1.00 26.80 623 ALA A O 1
ATOM 4995 N N . THR A 1 624 ? -36.983 1.808 -48.704 1.00 27.50 624 THR A N 1
ATOM 4996 C CA . THR A 1 624 ? -37.186 2.950 -47.815 1.00 27.50 624 THR A CA 1
ATOM 4997 C C . THR A 1 624 ? -38.177 3.935 -48.445 1.00 27.50 624 THR A C 1
ATOM 4999 O O . THR A 1 624 ? -38.032 4.230 -49.627 1.00 27.50 624 THR A O 1
ATOM 5002 N N . ALA A 1 625 ? -39.085 4.507 -47.641 1.00 27.20 625 ALA A N 1
ATOM 5003 C CA . ALA A 1 625 ? -39.326 5.956 -47.481 1.00 27.20 625 ALA A CA 1
ATOM 5004 C C . ALA A 1 625 ? -40.808 6.372 -47.316 1.00 27.20 625 ALA A C 1
ATOM 5006 O O . ALA A 1 625 ? -41.661 6.063 -48.136 1.00 27.20 625 ALA A O 1
ATOM 5007 N N . ASN A 1 626 ? -40.987 7.234 -46.306 1.00 25.69 626 ASN A N 1
ATOM 5008 C CA . ASN A 1 626 ? -41.942 8.339 -46.148 1.00 25.69 626 ASN A CA 1
ATOM 5009 C C . ASN A 1 626 ? -43.402 8.121 -45.685 1.00 25.69 626 ASN A C 1
ATOM 5011 O O . ASN A 1 626 ? -44.279 7.726 -46.435 1.00 25.69 626 ASN A O 1
ATOM 5015 N N . GLN A 1 627 ? -43.604 8.630 -44.459 1.00 25.94 627 GLN A N 1
ATOM 5016 C CA . GLN A 1 627 ? -44.555 9.674 -44.033 1.00 25.94 627 GLN A CA 1
ATOM 5017 C C . GLN A 1 627 ? -46.062 9.383 -43.838 1.00 25.94 627 GLN A C 1
ATOM 5019 O O . GLN A 1 627 ? -46.791 8.992 -44.738 1.00 25.94 627 GLN A O 1
ATOM 5024 N N . THR A 1 628 ? -46.491 9.875 -42.661 1.00 23.50 628 THR A N 1
ATOM 5025 C CA . THR A 1 628 ? -47.775 10.501 -42.264 1.00 23.50 628 THR A CA 1
ATOM 5026 C C . THR A 1 628 ? -49.004 9.650 -41.936 1.00 23.50 628 THR A C 1
ATOM 5028 O O . THR A 1 628 ? -49.542 8.993 -42.810 1.00 23.50 628 THR A O 1
ATOM 5031 N N . GLN A 1 629 ? -49.481 9.876 -40.690 1.00 25.27 629 GLN A N 1
ATOM 5032 C CA . GLN A 1 629 ? -50.883 10.044 -40.237 1.00 25.27 629 GLN A CA 1
ATOM 5033 C C . GLN A 1 629 ? -51.834 8.845 -40.472 1.00 25.27 629 GLN A C 1
ATOM 5035 O O . GLN A 1 629 ? -51.823 8.212 -41.507 1.00 25.27 629 GLN A O 1
ATOM 5040 N N . THR A 1 630 ? -52.738 8.427 -39.587 1.00 21.66 630 THR A N 1
ATOM 5041 C CA . THR A 1 630 ? -53.451 9.060 -38.470 1.00 21.66 630 THR A CA 1
ATOM 5042 C C . THR A 1 630 ? -54.258 7.958 -37.761 1.00 21.66 630 THR A C 1
ATOM 5044 O O . THR A 1 630 ? -54.642 6.992 -38.408 1.00 21.66 630 THR A O 1
ATOM 5047 N N . ASN A 1 631 ? -54.629 8.225 -36.503 1.00 24.47 631 ASN A N 1
ATOM 5048 C CA . ASN A 1 631 ? -55.841 7.767 -35.800 1.00 24.47 631 ASN A CA 1
ATOM 5049 C C . ASN A 1 631 ? -55.941 6.288 -35.379 1.00 24.47 631 ASN A C 1
ATOM 5051 O O . ASN A 1 631 ? -55.788 5.376 -36.176 1.00 24.47 631 ASN A O 1
ATOM 5055 N N . GLN A 1 632 ? -56.006 6.066 -34.055 1.00 25.56 632 GLN A N 1
ATOM 5056 C CA . GLN A 1 632 ? -57.219 5.725 -33.274 1.00 25.56 632 GLN A CA 1
ATOM 5057 C C . GLN A 1 632 ? -57.742 4.327 -33.666 1.00 25.56 632 GLN A C 1
ATOM 5059 O O . GLN A 1 632 ? -57.979 4.050 -34.828 1.00 25.56 632 GLN A O 1
ATOM 5064 N N . THR A 1 633 ? -57.987 3.371 -32.776 1.00 22.06 633 THR A N 1
ATOM 5065 C CA . THR A 1 633 ? -58.628 3.469 -31.464 1.00 22.06 633 THR A CA 1
ATOM 5066 C C . THR A 1 633 ? -58.551 2.079 -30.811 1.00 22.06 633 THR A C 1
ATOM 5068 O O . THR A 1 633 ? -58.571 1.088 -31.532 1.00 22.06 633 THR A O 1
ATOM 5071 N N . ASN A 1 634 ? -58.620 2.049 -29.475 1.00 23.98 634 ASN A N 1
ATOM 5072 C CA . ASN A 1 634 ? -59.344 1.053 -28.670 1.00 23.98 634 ASN A CA 1
ATOM 5073 C C . ASN A 1 634 ? -58.777 -0.383 -28.557 1.00 23.98 634 ASN A C 1
ATOM 5075 O O . ASN A 1 634 ? -58.562 -1.066 -29.545 1.00 23.98 634 ASN A O 1
ATOM 5079 N N . GLN A 1 635 ? -58.378 -0.800 -27.338 1.00 27.95 635 GLN A N 1
ATOM 5080 C CA . GLN A 1 635 ? -59.241 -1.425 -26.295 1.00 27.95 635 GLN A CA 1
ATOM 5081 C C . GLN A 1 635 ? -59.543 -2.894 -26.677 1.00 27.95 635 GLN A C 1
ATOM 5083 O O . GLN A 1 635 ? -59.857 -3.160 -27.823 1.00 27.95 635 GLN A O 1
ATOM 5088 N N . THR A 1 636 ? -59.483 -3.934 -25.846 1.00 24.23 636 THR A N 1
ATOM 5089 C CA . THR A 1 636 ? -59.341 -4.139 -24.399 1.00 24.23 636 THR A CA 1
ATOM 5090 C C . THR A 1 636 ? -59.093 -5.649 -24.205 1.00 24.23 636 THR A C 1
ATOM 5092 O O . THR A 1 636 ? -59.307 -6.435 -25.125 1.00 24.23 636 THR A O 1
ATOM 5095 N N . HIS A 1 637 ? -58.795 -6.012 -22.958 1.00 28.23 637 HIS A N 1
ATOM 5096 C CA . HIS A 1 637 ? -58.951 -7.317 -22.301 1.00 28.23 637 HIS A CA 1
ATOM 5097 C C . HIS A 1 637 ? -57.727 -8.239 -22.385 1.00 28.23 637 HIS A C 1
ATOM 5099 O O . HIS A 1 637 ? -57.271 -8.582 -23.467 1.00 28.23 637 HIS A O 1
ATOM 5105 N N . ALA A 1 638 ? -57.028 -8.507 -21.270 1.00 24.05 638 ALA A N 1
ATOM 5106 C CA . ALA A 1 638 ? -57.485 -9.143 -20.013 1.00 24.05 638 ALA A CA 1
ATOM 5107 C C . ALA A 1 638 ? -57.965 -10.580 -20.304 1.00 24.05 638 ALA A C 1
ATOM 5109 O O . ALA A 1 638 ? -58.685 -10.796 -21.266 1.00 24.05 638 ALA A O 1
ATOM 5110 N N . ASP A 1 639 ? -57.633 -11.614 -19.548 1.00 25.12 639 ASP A N 1
ATOM 5111 C CA . ASP A 1 639 ? -57.160 -11.672 -18.174 1.00 25.12 639 ASP A CA 1
ATOM 5112 C C . ASP A 1 639 ? -56.742 -13.130 -17.880 1.00 25.12 639 ASP A C 1
ATOM 5114 O O . ASP A 1 639 ? -57.268 -14.031 -18.531 1.00 25.12 639 ASP A O 1
ATOM 5118 N N . GLN A 1 640 ? -55.912 -13.312 -16.839 1.00 28.80 640 GLN A N 1
ATOM 5119 C CA . GLN A 1 640 ? -55.990 -14.416 -15.852 1.00 28.80 640 GLN A CA 1
ATOM 5120 C C . GLN A 1 640 ? -55.637 -15.858 -16.319 1.00 28.80 640 GLN A C 1
ATOM 5122 O O . GLN A 1 640 ? -55.874 -16.239 -17.455 1.00 28.80 640 GLN A O 1
ATOM 5127 N N . THR A 1 641 ? -55.036 -16.757 -15.527 1.00 24.91 641 THR A N 1
ATOM 5128 C CA . THR A 1 641 ? -54.780 -16.844 -14.071 1.00 24.91 641 THR A CA 1
ATOM 5129 C C . THR A 1 641 ? -53.823 -18.019 -13.764 1.00 24.91 641 THR A C 1
ATOM 5131 O O . THR A 1 641 ? -53.813 -18.989 -14.515 1.00 24.91 641 THR A O 1
ATOM 5134 N N . ASP A 1 642 ? -53.065 -17.894 -12.657 1.00 24.47 642 ASP A N 1
ATOM 5135 C CA . ASP A 1 642 ? -52.788 -18.856 -11.553 1.00 24.47 642 ASP A CA 1
ATOM 5136 C C . ASP A 1 642 ? -52.521 -20.359 -11.827 1.00 24.47 642 ASP A C 1
ATOM 5138 O O . ASP A 1 642 ? -53.167 -20.986 -12.649 1.00 24.47 642 ASP A O 1
ATOM 5142 N N . ALA A 1 643 ? -51.694 -21.110 -11.087 1.00 24.91 643 ALA A N 1
ATOM 5143 C CA . ALA A 1 643 ? -50.768 -20.879 -9.977 1.00 24.91 643 ALA A CA 1
ATOM 5144 C C . ALA A 1 643 ? -49.992 -22.197 -9.684 1.00 24.91 643 ALA A C 1
ATOM 5146 O O . ALA A 1 643 ? -50.467 -23.276 -10.020 1.00 24.91 643 ALA A O 1
ATOM 5147 N N . LEU A 1 644 ? -48.841 -22.063 -9.002 1.00 25.36 644 LEU A N 1
ATOM 5148 C CA . LEU A 1 644 ? -48.210 -22.967 -8.007 1.00 25.36 644 LEU A CA 1
ATOM 5149 C C . LEU A 1 644 ? -48.025 -24.479 -8.310 1.00 25.36 644 LEU A C 1
ATOM 5151 O O . LEU A 1 644 ? -48.991 -25.228 -8.349 1.00 25.36 644 LEU A O 1
ATOM 5155 N N . VAL A 1 645 ? -46.755 -24.934 -8.332 1.00 25.91 645 VAL A N 1
ATOM 5156 C CA . VAL A 1 645 ? -46.138 -25.972 -7.449 1.00 25.91 645 VAL A CA 1
ATOM 5157 C C . VAL A 1 645 ? -44.745 -26.373 -7.997 1.00 25.91 645 VAL A C 1
ATOM 5159 O O . VAL A 1 645 ? -44.599 -26.756 -9.153 1.00 25.91 645 VAL A O 1
ATOM 5162 N N . GLU A 1 646 ? -43.720 -26.306 -7.143 1.00 23.91 646 GLU A N 1
ATOM 5163 C CA . GLU A 1 646 ? -42.401 -26.972 -7.256 1.00 23.91 646 GLU A CA 1
ATOM 5164 C C . GLU A 1 646 ? -42.354 -28.115 -6.208 1.00 23.91 646 GLU A C 1
ATOM 5166 O O . GLU A 1 646 ? -43.181 -28.085 -5.290 1.00 23.91 646 GLU A O 1
ATOM 5171 N N . PRO A 1 647 ? -41.353 -29.025 -6.165 1.00 40.62 647 PRO A N 1
ATOM 5172 C CA . PRO A 1 647 ? -40.350 -29.408 -7.173 1.00 40.62 647 PRO A CA 1
ATOM 5173 C C . PRO A 1 647 ? -40.161 -30.949 -7.288 1.00 40.62 647 PRO A C 1
ATOM 5175 O O . PRO A 1 647 ? -40.350 -31.662 -6.310 1.00 40.62 647 PRO A O 1
ATOM 5178 N N . GLN A 1 648 ? -39.670 -31.470 -8.425 1.00 23.11 648 GLN A N 1
ATOM 5179 C CA . GLN A 1 648 ? -38.607 -32.501 -8.449 1.00 23.11 648 GLN A CA 1
ATOM 5180 C C . GLN A 1 648 ? -38.148 -32.884 -9.869 1.00 23.11 648 GLN A C 1
ATOM 5182 O O . GLN A 1 648 ? -38.945 -33.206 -10.742 1.00 23.11 648 GLN A O 1
ATOM 5187 N N . GLN A 1 649 ? -36.820 -32.837 -10.026 1.00 35.53 649 GLN A N 1
ATOM 5188 C CA . GLN A 1 649 ? -35.933 -33.602 -10.913 1.00 35.53 649 GLN A CA 1
ATOM 5189 C C . GLN A 1 649 ? -36.488 -34.106 -12.254 1.00 35.53 649 GLN A C 1
ATOM 5191 O O . GLN A 1 649 ? -37.107 -35.159 -12.326 1.00 35.53 649 GLN A O 1
ATOM 5196 N N . ASN A 1 650 ? -36.075 -33.430 -13.330 1.00 25.59 650 ASN A N 1
ATOM 5197 C CA . ASN A 1 650 ? -35.746 -34.069 -14.603 1.00 25.59 650 ASN A CA 1
ATOM 5198 C C . ASN A 1 650 ? -34.634 -33.267 -15.300 1.00 25.59 650 ASN A C 1
ATOM 5200 O O . ASN A 1 650 ? -34.836 -32.129 -15.721 1.00 25.59 650 ASN A O 1
ATOM 5204 N N . GLU A 1 651 ? -33.445 -33.867 -15.384 1.00 27.81 651 GLU A N 1
ATOM 5205 C CA . GLU A 1 651 ? -32.384 -33.474 -16.317 1.00 27.81 651 GLU A CA 1
ATOM 5206 C C . GLU A 1 651 ? -32.886 -33.686 -17.758 1.00 27.81 651 GLU A C 1
ATOM 5208 O O . GLU A 1 651 ? -33.321 -34.794 -18.082 1.00 27.81 651 GLU A O 1
ATOM 5213 N N . PRO A 1 652 ? -32.813 -32.685 -18.652 1.00 29.09 652 PRO A N 1
ATOM 5214 C CA . PRO A 1 652 ? -33.010 -32.913 -20.070 1.00 29.09 652 PRO A CA 1
ATOM 5215 C C . PRO A 1 652 ? -31.705 -33.425 -20.691 1.00 29.09 652 PRO A C 1
ATOM 5217 O O . PRO A 1 652 ? -30.696 -32.722 -20.799 1.00 29.09 652 PRO A O 1
ATOM 5220 N N . THR A 1 653 ? -31.757 -34.678 -21.127 1.00 38.06 653 THR A N 1
ATOM 5221 C CA . THR A 1 653 ? -30.818 -35.339 -22.030 1.00 38.06 653 THR A CA 1
ATOM 5222 C C . THR A 1 653 ? -30.580 -34.496 -23.286 1.00 38.06 653 THR A C 1
ATOM 5224 O O . THR A 1 653 ? -31.422 -34.401 -24.174 1.00 38.06 653 THR A O 1
ATOM 5227 N N . GLY A 1 654 ? -29.404 -33.868 -23.362 1.00 39.94 654 GLY A N 1
ATOM 5228 C CA . GLY A 1 654 ? -28.989 -33.096 -24.538 1.00 39.94 654 GLY A CA 1
ATOM 5229 C C . GLY A 1 654 ? -27.585 -32.489 -24.472 1.00 39.94 654 GLY A C 1
ATOM 5230 O O . GLY A 1 654 ? -27.321 -31.516 -25.171 1.00 39.94 654 GLY A O 1
ATOM 5231 N N . THR A 1 655 ? -26.679 -32.993 -23.617 1.00 50.31 655 THR A N 1
ATOM 5232 C CA . THR A 1 655 ? -25.382 -32.322 -23.360 1.00 50.31 655 THR A CA 1
ATOM 5233 C C . THR A 1 655 ? -24.128 -33.185 -23.530 1.00 50.31 655 THR A C 1
ATOM 5235 O O . THR A 1 655 ? -23.020 -32.679 -23.330 1.00 50.31 655 THR A O 1
ATOM 5238 N N . THR A 1 656 ? -24.245 -34.449 -23.944 1.00 55.56 656 THR A N 1
ATOM 5239 C CA . THR A 1 656 ? -23.082 -35.338 -24.133 1.00 55.56 656 THR A CA 1
ATOM 5240 C C . THR A 1 656 ? -22.233 -34.920 -25.339 1.00 55.56 656 THR A C 1
ATOM 5242 O O . THR A 1 656 ? -21.015 -34.794 -25.212 1.00 55.56 656 THR A O 1
ATOM 5245 N N . ASP A 1 657 ? -22.866 -34.562 -26.459 1.00 56.41 657 ASP A N 1
ATOM 5246 C CA . ASP A 1 657 ? -22.157 -34.164 -27.686 1.00 56.41 657 ASP A CA 1
ATOM 5247 C C . ASP A 1 657 ? -21.472 -32.796 -27.558 1.00 56.41 657 ASP A C 1
ATOM 5249 O O . ASP A 1 657 ? -20.347 -32.610 -28.019 1.00 56.41 657 ASP A O 1
ATOM 5253 N N . ALA A 1 658 ? -22.090 -31.841 -26.855 1.00 64.25 658 ALA A N 1
ATOM 5254 C CA . ALA A 1 658 ? -21.493 -30.522 -26.629 1.00 64.25 658 ALA A CA 1
ATOM 5255 C C . ALA A 1 658 ? -20.248 -30.596 -25.726 1.00 64.25 658 ALA A C 1
ATOM 5257 O O . ALA A 1 658 ? -19.255 -29.906 -25.968 1.00 64.25 658 ALA A O 1
ATOM 5258 N N . LYS A 1 659 ? -20.270 -31.468 -24.707 1.00 62.50 659 LYS A N 1
ATOM 5259 C CA . LYS A 1 659 ? -19.107 -31.720 -23.842 1.00 62.50 659 LYS A CA 1
ATOM 5260 C C . LYS A 1 659 ? -18.002 -32.474 -24.587 1.00 62.50 659 LYS A C 1
ATOM 5262 O O . LYS A 1 659 ? -16.830 -32.172 -24.364 1.00 62.50 659 LYS A O 1
ATOM 5267 N N . LEU A 1 660 ? -18.356 -33.383 -25.499 1.00 70.50 660 LEU A N 1
ATOM 5268 C CA . LEU A 1 660 ? -17.405 -34.095 -26.356 1.00 70.50 660 LEU A CA 1
ATOM 5269 C C . LEU A 1 660 ? -16.668 -33.147 -27.302 1.00 70.50 660 LEU A C 1
ATOM 5271 O O . LEU A 1 660 ? -15.436 -33.157 -27.352 1.00 70.50 660 LEU A O 1
ATOM 5275 N N . VAL A 1 661 ? -17.413 -32.301 -28.017 1.00 70.25 661 VAL A N 1
ATOM 5276 C CA . VAL A 1 661 ? -16.830 -31.317 -28.936 1.00 70.25 661 VAL A CA 1
ATOM 5277 C C . VAL A 1 661 ? -15.930 -30.355 -28.162 1.00 70.25 661 VAL A C 1
ATOM 5279 O O . VAL A 1 661 ? -14.785 -30.154 -28.553 1.00 70.25 661 VAL A O 1
ATOM 5282 N N . ALA A 1 662 ? -16.366 -29.874 -26.993 1.00 71.50 662 ALA A N 1
ATOM 5283 C CA . ALA A 1 662 ? -15.546 -29.005 -26.150 1.00 71.50 662 ALA A CA 1
ATOM 5284 C C . ALA A 1 662 ? -14.264 -29.689 -25.626 1.00 71.50 662 ALA A C 1
ATOM 5286 O O . ALA A 1 662 ? -13.210 -29.050 -25.548 1.00 71.50 662 ALA A O 1
ATOM 5287 N N . ALA A 1 663 ? -14.320 -30.978 -25.271 1.00 75.12 663 ALA A N 1
ATOM 5288 C CA . ALA A 1 663 ? -13.157 -31.733 -24.803 1.00 75.12 663 ALA A CA 1
ATOM 5289 C C . ALA A 1 663 ? -12.149 -32.005 -25.933 1.00 75.12 663 ALA A C 1
ATOM 5291 O O . ALA A 1 663 ? -10.941 -31.846 -25.732 1.00 75.12 663 ALA A O 1
ATOM 5292 N N . LEU A 1 664 ? -12.634 -32.354 -27.129 1.00 77.50 664 LEU A N 1
ATOM 5293 C CA . LEU A 1 664 ? -11.804 -32.554 -28.318 1.00 77.50 664 LEU A CA 1
ATOM 5294 C C . LEU A 1 664 ? -11.194 -31.237 -28.812 1.00 77.50 664 LEU A C 1
ATOM 5296 O O . LEU A 1 664 ? -9.997 -31.203 -29.102 1.00 77.50 664 LEU A O 1
ATOM 5300 N N . ASP A 1 665 ? -11.959 -30.145 -28.819 1.00 76.00 665 ASP A N 1
ATOM 5301 C CA . ASP A 1 665 ? -11.464 -28.814 -29.182 1.00 76.00 665 ASP A CA 1
ATOM 5302 C C . ASP A 1 665 ? -10.364 -28.354 -28.226 1.00 76.00 665 ASP A C 1
ATOM 5304 O O . ASP A 1 665 ? -9.327 -27.850 -28.662 1.00 76.00 665 ASP A O 1
ATOM 5308 N N . LYS A 1 666 ? -10.527 -28.601 -26.921 1.00 79.62 666 LYS A N 1
ATOM 5309 C CA . LYS A 1 666 ? -9.507 -28.288 -25.913 1.00 79.62 666 LYS A CA 1
ATOM 5310 C C . LYS A 1 666 ? -8.241 -29.128 -26.097 1.00 79.62 666 LYS A C 1
ATOM 5312 O O . LYS A 1 666 ? -7.139 -28.596 -25.968 1.00 79.62 666 LYS A O 1
ATOM 5317 N N . LEU A 1 667 ? -8.375 -30.409 -26.448 1.00 80.00 667 LEU A N 1
ATOM 5318 C CA . LEU A 1 667 ? -7.241 -31.291 -26.741 1.00 80.00 667 LEU A CA 1
ATOM 5319 C C . LEU A 1 667 ? -6.456 -30.811 -27.975 1.00 80.00 667 LEU A C 1
ATOM 5321 O O . LEU A 1 667 ? -5.223 -30.782 -27.970 1.00 80.00 667 LEU A O 1
ATOM 5325 N N . VAL A 1 668 ? -7.167 -30.394 -29.026 1.00 79.94 668 VAL A N 1
ATOM 5326 C CA . VAL A 1 668 ? -6.573 -29.836 -30.250 1.00 79.94 668 VAL A CA 1
ATOM 5327 C C . VAL A 1 668 ? -5.871 -28.510 -29.957 1.00 79.94 668 VAL A C 1
ATOM 5329 O O . VAL A 1 668 ? -4.752 -28.303 -30.428 1.00 79.94 668 VAL A O 1
ATOM 5332 N N . LEU A 1 669 ? -6.466 -27.654 -29.123 1.00 72.94 669 LEU A N 1
ATOM 5333 C CA . LEU A 1 669 ? -5.861 -26.398 -28.671 1.00 72.94 669 LEU A CA 1
ATOM 5334 C C . LEU A 1 669 ? -4.546 -26.636 -27.918 1.00 72.94 669 LEU A C 1
ATOM 5336 O O . LEU A 1 669 ? -3.552 -25.971 -28.202 1.00 72.94 669 LEU A O 1
ATOM 5340 N N . LEU A 1 670 ? -4.505 -27.626 -27.021 1.00 70.50 670 LEU A N 1
ATOM 5341 C CA . LEU A 1 670 ? -3.295 -27.985 -26.273 1.00 70.50 670 LEU A CA 1
ATOM 5342 C C . LEU A 1 670 ? -2.186 -28.544 -27.180 1.00 70.50 670 LEU A C 1
ATOM 5344 O O . LEU A 1 670 ? -1.016 -28.205 -26.988 1.00 70.50 670 LEU A O 1
ATOM 5348 N N . LYS A 1 671 ? -2.539 -29.320 -28.217 1.00 75.50 671 LYS A N 1
ATOM 5349 C CA . LYS A 1 671 ? -1.580 -29.765 -29.247 1.00 75.50 671 LYS A CA 1
ATOM 5350 C C . LYS A 1 671 ? -1.046 -28.589 -30.065 1.00 75.50 671 LYS A C 1
ATOM 5352 O O . LYS A 1 671 ? 0.159 -28.474 -30.260 1.00 75.50 671 LYS A O 1
ATOM 5357 N N . GLN A 1 672 ? -1.923 -27.695 -30.525 1.00 68.69 672 GLN A N 1
ATOM 5358 C CA . GLN A 1 672 ? -1.534 -26.520 -31.317 1.00 68.69 672 GLN A CA 1
ATOM 5359 C C . GLN A 1 672 ? -0.648 -25.547 -30.529 1.00 68.69 672 GLN A C 1
ATOM 5361 O O . GLN A 1 672 ? 0.205 -24.875 -31.108 1.00 68.69 672 GLN A O 1
ATOM 5366 N N . GLN A 1 673 ? -0.824 -25.494 -29.210 1.00 71.88 673 GLN A N 1
ATOM 5367 C CA . GLN A 1 673 ? 0.002 -24.705 -28.300 1.00 71.88 673 GLN A CA 1
ATOM 5368 C C . GLN A 1 673 ? 1.321 -25.399 -27.907 1.00 71.88 673 GLN A C 1
ATOM 5370 O O . GLN A 1 673 ? 2.144 -24.787 -27.231 1.00 71.88 673 GLN A O 1
ATOM 5375 N N . GLY A 1 674 ? 1.549 -26.641 -28.355 1.00 69.88 674 GLY A N 1
ATOM 5376 C CA . GLY A 1 674 ? 2.782 -27.394 -28.112 1.00 69.88 674 GLY A CA 1
ATOM 5377 C C . GLY A 1 674 ? 2.911 -27.972 -26.701 1.00 69.88 674 GLY A C 1
ATOM 5378 O O . GLY A 1 674 ? 4.004 -28.379 -26.322 1.00 69.88 674 GLY A O 1
ATOM 5379 N N . PHE A 1 675 ? 1.822 -28.012 -25.925 1.00 63.03 675 PHE A N 1
ATOM 5380 C CA . PHE A 1 675 ? 1.798 -28.580 -24.570 1.00 63.03 675 PHE A CA 1
ATOM 5381 C C . PHE A 1 675 ? 1.676 -30.111 -24.551 1.00 63.03 675 PHE A C 1
ATOM 5383 O O . PHE A 1 675 ? 1.773 -30.708 -23.484 1.00 63.03 675 PHE A O 1
ATOM 5390 N N . LEU A 1 676 ? 1.441 -30.737 -25.707 1.00 71.88 676 LEU A N 1
ATOM 5391 C CA . LEU A 1 676 ? 1.332 -32.185 -25.868 1.00 71.88 676 LEU A CA 1
ATOM 5392 C C . LEU A 1 676 ? 2.192 -32.639 -27.044 1.00 71.88 676 LEU A C 1
ATOM 5394 O O . LEU A 1 676 ? 2.137 -32.050 -28.128 1.00 71.88 676 LEU A O 1
ATOM 5398 N N . THR A 1 677 ? 2.941 -33.719 -26.849 1.00 82.25 677 THR A N 1
ATOM 5399 C CA . THR A 1 677 ? 3.606 -34.435 -27.943 1.00 82.25 677 THR A CA 1
ATOM 5400 C C . THR A 1 677 ? 2.585 -35.194 -28.807 1.00 82.25 677 THR A C 1
ATOM 5402 O O . THR A 1 677 ? 1.450 -35.444 -28.395 1.00 82.25 677 THR A O 1
ATOM 5405 N N . GLU A 1 678 ? 2.970 -35.590 -30.027 1.00 79.50 678 GLU A N 1
ATOM 5406 C CA . GLU A 1 678 ? 2.116 -36.367 -30.951 1.00 79.50 678 GLU A CA 1
ATOM 5407 C C . GLU A 1 678 ? 1.576 -37.656 -30.296 1.00 79.50 678 GLU A C 1
ATOM 5409 O O . GLU A 1 678 ? 0.423 -38.049 -30.502 1.00 79.50 678 GLU A O 1
ATOM 5414 N N . GLN A 1 679 ? 2.410 -38.281 -29.462 1.00 75.88 679 GLN A N 1
ATOM 5415 C CA . GLN A 1 679 ? 2.112 -39.526 -28.765 1.00 75.88 679 GLN A CA 1
ATOM 5416 C C . GLN A 1 679 ? 1.146 -39.309 -27.590 1.00 75.88 679 GLN A C 1
ATOM 5418 O O . GLN A 1 679 ? 0.165 -40.043 -27.463 1.00 75.88 679 GLN A O 1
ATOM 5423 N N . GLU A 1 680 ? 1.356 -38.265 -26.781 1.00 76.44 680 GLU A N 1
ATOM 5424 C CA . GLU A 1 680 ? 0.456 -37.905 -25.672 1.00 76.44 680 GLU A CA 1
ATOM 5425 C C . GLU A 1 680 ? -0.919 -37.463 -26.175 1.00 76.44 680 GLU A C 1
ATOM 5427 O O . GLU A 1 680 ? -1.942 -37.857 -25.617 1.00 76.44 680 GLU A O 1
ATOM 5432 N N . PHE A 1 681 ? -0.960 -36.710 -27.277 1.00 87.56 681 PHE A N 1
ATOM 5433 C CA . PHE A 1 681 ? -2.210 -36.320 -27.9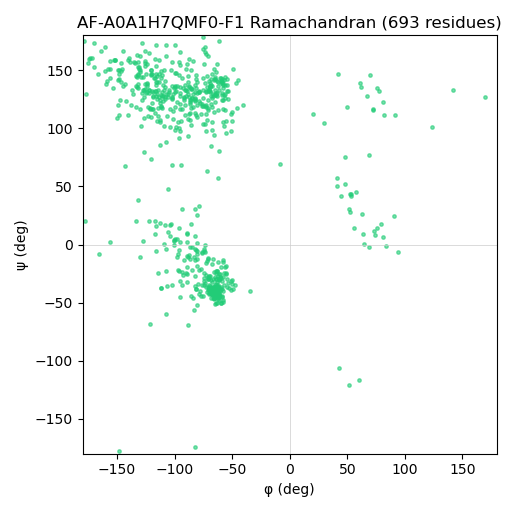22 1.00 87.56 681 PHE A CA 1
ATOM 5434 C C . PHE A 1 681 ? -3.004 -37.535 -28.411 1.00 87.56 681 PHE A C 1
ATOM 5436 O O . PHE A 1 681 ? -4.212 -37.615 -28.193 1.00 87.56 681 PHE A O 1
ATOM 5443 N N . SER A 1 682 ? -2.335 -38.493 -29.057 1.00 80.88 682 SER A N 1
ATOM 5444 C CA . SER A 1 682 ? -2.991 -39.693 -29.586 1.00 80.88 682 SER A CA 1
ATOM 5445 C C . SER A 1 682 ? -3.537 -40.581 -28.463 1.00 80.88 682 SER A C 1
ATOM 5447 O O . SER A 1 682 ? -4.665 -41.062 -28.561 1.00 80.88 682 SER A O 1
ATOM 5449 N N . SER A 1 683 ? -2.787 -40.722 -27.364 1.00 80.75 683 SER A N 1
ATOM 5450 C CA . SER A 1 683 ? -3.218 -41.459 -26.169 1.00 80.75 683 SER A CA 1
ATOM 5451 C C . SER A 1 683 ? -4.409 -40.790 -25.468 1.00 80.75 683 SER A C 1
ATOM 5453 O O . SER A 1 683 ? -5.416 -41.437 -25.179 1.00 80.75 683 SER A O 1
ATOM 5455 N N . ALA A 1 684 ? -4.357 -39.469 -25.270 1.00 80.62 684 ALA A N 1
ATOM 5456 C CA . ALA A 1 684 ? -5.441 -38.719 -24.639 1.00 80.62 684 ALA A CA 1
ATOM 5457 C C . ALA A 1 684 ? -6.712 -38.676 -25.507 1.00 80.62 684 ALA A C 1
ATOM 5459 O O . ALA A 1 684 ? -7.818 -38.795 -24.982 1.00 80.62 684 ALA A O 1
ATOM 5460 N N . LYS A 1 685 ? -6.568 -38.585 -26.837 1.00 87.12 685 LYS A N 1
ATOM 5461 C CA . LYS A 1 685 ? -7.689 -38.702 -27.781 1.00 87.12 685 LYS A CA 1
ATOM 5462 C C . LYS A 1 685 ? -8.341 -40.083 -27.703 1.00 87.12 685 LYS A C 1
ATOM 5464 O O . LYS A 1 685 ? -9.565 -40.164 -27.667 1.00 87.12 685 LYS A O 1
ATOM 5469 N N . ALA A 1 686 ? -7.542 -41.150 -27.667 1.00 85.00 686 ALA A N 1
ATOM 5470 C CA . ALA A 1 686 ? -8.055 -42.511 -27.541 1.00 85.00 686 ALA A CA 1
ATOM 5471 C C . ALA A 1 686 ? -8.827 -42.693 -26.228 1.00 85.00 686 ALA A C 1
ATOM 5473 O O . ALA A 1 686 ? -9.929 -43.224 -26.250 1.00 85.00 686 ALA A O 1
ATOM 5474 N N . LYS A 1 687 ? -8.311 -42.160 -25.114 1.00 82.62 687 LYS A N 1
ATOM 5475 C CA . LYS A 1 687 ? -8.964 -42.234 -23.800 1.00 82.62 687 LYS A CA 1
ATOM 5476 C C . LYS A 1 687 ? -10.316 -41.511 -23.751 1.00 82.62 687 LYS A C 1
ATOM 5478 O O . LYS A 1 687 ? -11.278 -42.077 -23.251 1.00 82.62 687 LYS A O 1
ATOM 5483 N N . ILE A 1 688 ? -10.414 -40.311 -24.335 1.00 81.69 688 ILE A N 1
ATOM 5484 C CA . ILE A 1 688 ? -11.682 -39.557 -24.434 1.00 81.69 688 ILE A CA 1
ATOM 5485 C C . ILE A 1 688 ? -12.722 -40.318 -25.269 1.00 81.69 688 ILE A C 1
ATOM 5487 O O . ILE A 1 688 ? -13.907 -40.283 -24.957 1.00 81.69 688 ILE A O 1
ATOM 5491 N N . LEU A 1 689 ? -12.285 -41.016 -26.322 1.00 79.06 689 LEU A N 1
ATOM 5492 C CA . LEU A 1 689 ? -13.167 -41.848 -27.142 1.00 79.06 689 LEU A CA 1
ATOM 5493 C C . LEU A 1 689 ? -13.561 -43.156 -26.434 1.00 79.06 689 LEU A C 1
ATOM 5495 O O . LEU A 1 689 ? -14.668 -43.642 -26.636 1.00 79.06 689 LEU A O 1
ATOM 5499 N N . GLN A 1 690 ? -12.682 -43.707 -25.595 1.00 76.69 690 GLN A N 1
ATOM 5500 C CA . GLN A 1 690 ? -12.912 -44.962 -24.875 1.00 76.69 690 GLN A CA 1
ATOM 5501 C C . GLN A 1 690 ? -13.863 -44.793 -23.677 1.00 76.69 690 GLN A C 1
ATOM 5503 O O . GLN A 1 690 ? -14.695 -45.668 -23.436 1.00 76.69 690 GLN A O 1
ATOM 5508 N N . ASP A 1 691 ? -13.811 -43.645 -22.990 1.00 69.62 691 ASP A N 1
ATOM 5509 C CA . ASP A 1 691 ? -14.760 -43.265 -21.926 1.00 69.62 691 ASP A CA 1
ATOM 5510 C C . ASP A 1 691 ? -16.213 -43.124 -22.438 1.00 69.62 691 ASP A C 1
ATOM 5512 O O . ASP A 1 691 ? -17.148 -43.117 -21.642 1.00 69.62 691 ASP A O 1
ATOM 5516 N N . LEU A 1 692 ? -16.425 -43.052 -23.760 1.00 61.22 692 LEU A N 1
ATOM 5517 C CA . LEU A 1 692 ? -17.754 -43.028 -24.390 1.00 61.22 692 LEU A CA 1
ATOM 5518 C C . LEU A 1 692 ? -18.268 -44.413 -24.787 1.00 61.22 692 LEU A C 1
ATOM 5520 O O . LEU A 1 692 ? -19.472 -44.602 -24.874 1.00 61.22 692 LEU A O 1
ATOM 5524 N N . THR A 1 693 ? -17.380 -45.376 -25.047 1.00 60.06 693 THR A N 1
ATOM 5525 C CA . THR A 1 693 ? -17.781 -46.754 -25.384 1.00 60.06 693 THR A CA 1
ATOM 5526 C C . THR A 1 693 ? -18.137 -47.600 -24.160 1.00 60.06 693 THR A C 1
ATOM 5528 O O . THR A 1 693 ? -18.697 -48.677 -24.322 1.00 60.06 693 THR A O 1
ATOM 5531 N N . ASN A 1 694 ? -17.817 -47.119 -22.953 1.00 51.00 694 ASN A N 1
ATOM 5532 C CA . ASN A 1 694 ? -18.056 -47.808 -21.679 1.00 51.00 694 ASN A CA 1
ATOM 5533 C C . ASN A 1 694 ? -19.188 -47.185 -20.831 1.00 51.00 694 ASN A C 1
ATOM 5535 O O . ASN A 1 694 ? -19.269 -47.489 -19.641 1.00 51.00 694 ASN A O 1
ATOM 5539 N N . ASN A 1 695 ? -20.046 -46.344 -21.423 1.00 46.94 695 ASN A N 1
ATOM 5540 C CA . ASN A 1 695 ? -21.274 -45.832 -20.799 1.00 46.94 695 ASN A CA 1
ATOM 5541 C C . ASN A 1 695 ? -22.513 -46.253 -21.585 1.00 46.94 695 ASN A C 1
ATOM 5543 O O . ASN A 1 695 ? -22.517 -46.033 -22.817 1.00 46.94 695 ASN A O 1
#

Solvent-accessible surface area (backbone atoms only — not comparable to full-atom values): 40647 Å² total; per-residue (Å²): 143,85,71,72,68,59,57,60,50,53,51,51,53,50,52,52,52,50,52,54,66,68,58,57,74,77,80,69,80,71,74,49,49,26,43,61,45,79,57,35,77,45,68,88,44,84,62,83,98,46,46,81,69,51,63,41,54,70,47,83,86,53,65,22,30,41,38,32,27,34,69,28,39,32,29,58,32,44,76,58,42,65,63,78,60,58,60,42,44,50,41,66,79,57,73,60,52,68,63,74,32,42,51,28,59,39,68,37,91,36,34,87,38,80,95,40,91,33,28,45,21,35,36,39,28,30,34,28,64,46,65,92,88,58,84,57,50,63,67,93,69,76,86,68,81,48,62,25,25,27,36,33,36,38,39,26,47,42,77,54,95,93,52,75,55,37,88,68,48,73,50,64,39,48,38,34,55,24,70,49,87,90,40,35,46,57,39,47,44,60,66,89,81,54,51,90,87,43,92,69,36,70,35,38,33,37,36,30,28,40,34,87,93,43,44,89,40,56,76,25,14,10,16,32,33,40,30,30,62,60,69,52,91,90,35,33,38,42,63,53,94,80,37,66,35,66,84,41,90,84,39,63,48,38,38,27,30,32,50,46,39,38,51,72,53,72,42,78,42,89,80,47,100,58,34,33,40,36,36,32,50,54,96,77,26,32,34,37,30,54,45,42,74,56,43,73,18,68,89,58,74,59,71,90,33,38,30,41,84,42,72,55,89,54,69,55,45,82,61,42,70,29,62,24,67,90,57,61,90,50,45,76,21,35,35,24,44,33,70,50,91,64,48,44,29,46,36,66,42,75,78,49,57,80,87,64,78,94,78,81,81,80,68,76,57,30,38,44,51,59,97,63,79,52,76,83,64,47,72,49,80,40,44,47,78,69,33,39,59,32,36,41,33,67,78,69,33,31,34,28,38,74,42,81,62,77,88,81,76,90,76,87,76,85,83,81,87,80,89,81,83,88,82,88,75,70,64,64,60,52,53,54,52,50,52,53,50,50,51,53,49,49,52,52,49,58,64,67,62,64,63,89,71,57,79,71,73,82,34,31,40,45,72,49,77,40,82,90,75,45,30,37,34,33,19,49,78,92,51,91,57,67,79,47,74,44,57,56,85,49,52,54,35,44,33,39,25,51,66,87,40,83,72,47,63,31,32,62,51,68,92,26,32,46,37,69,67,50,52,51,50,47,51,50,55,50,48,60,58,65,71,50,82,63,49,78,80,43,68,50,36,39,33,40,42,38,29,29,82,84,72,52,69,49,50,31,42,36,26,40,29,41,19,88,49,68,80,41,88,47,53,72,68,60,31,50,51,55,50,51,54,46,46,49,54,51,16,48,69,48,20,59,87,61,27,64,86,77,80,79,79,78,78,76,75,76,81,82,75,80,80,82,81,88,75,86,87,80,89,83,85,88,80,90,84,84,86,80,88,80,80,88,78,81,89,82,80,86,77,90,80,90,81,92,87,85,88,82,88,78,86,81,92,78,55,69,67,62,52,48,52,53,51,52,52,50,53,51,50,39,42,76,69,63,78,37,52,77,65,54,46,53,52,52,51,50,49,62,56,50,67,57,76,76,107

Foldseek 3Di:
DPPPPVVVVVVVVVVVVVVVVVPPPPPPPPQLAWEWDFLAFPLLQDDDVKFWDDWAADDPPFRWTWIAIFQGFTWIQTNRDIDSHGLDGPCVVVVNAQWDTWAEKDAALCCCPPPDPSDQKMKTKTKGFDDPPDDAAEAPDPPADQGMKIWMKMWHWDDDPPDRTHTDDMDTQHIYGHRDRVFYFNYKDQANLDDPPDPSHQKIKIWTFADPVCLVQQVRQGFIFIWNCDDDDPHRTGQDPVQQCCPPPRHPSRTFERASFGWNDWDDDSPDSFWIFTWTDDPQKIWTFIDGGNYHANPHHDLQRTQDIGGNPWPKADWDQACADQCVVLHRWTWIWTQDQFFIWTATHDRHRPPPDDDDDRPDIRTHDDPDRDSPWDWHWDAYPRRFIWIQTTPSRTIIGTHHDDPPDPDDDDDDDDDDDDDDDPVVVVVVVVVVVVVVVVVVVVVVPPDPPPPLQVAFQDWDADPVQQKIFTHRDPDPHGPDIDHLLQWAKKFKDWPNHTLAIAGLDLVRQCELVSLVSLVVVLVVVVPDAQAAQDKTWIKMWTAGPVRDIHIYTHWIDGRPDTPGDDDSVRSSVVSSVVSLVSSCVSPVPSHDDHDDDDDPDDPDDDDDDDDDDDDDDDDDDDDDDDDDDDDDDDDDDDDDDDDDDDDDPDCPVVVLVVVLVVLVVCVVVVVDDPVRSVVVVVVSVVVVVVD

Mean predicted aligned error: 20.75 Å